Protein AF-A0A3D0QN31-F1 (afdb_monomer_lite)

Foldseek 3Di:
DDPVVVVVVVVVVVVCCVVVVVVVVVVVPPDPPPPVVQPLKEWDAFPQFIKIKRAFQGDAAPLCVVPCVQQARQFHIWIACRHLQRPGDHGGPPLQPQWDFFPTKGKWKKFFDPPLQQQDCDDPNHGFSQFDPQAPSSSGIGIWGDDCQAACSPPCVQFHWDYWDALDPFQSFKIKIKGWHATLQQWTKIKIKIAGHDDPPLNLRFKIKIKIKIWRQQFHHRSSNHHGPTGQDKRLWMKMKIFGATDTHWDQDLVRDTDPPPVDDDLQFKKWWFFQFAFLLRAGLGWIKIATFFLDAPDDPPDGLGQFPHNVPRDHHQKMWGKHWQFKFWDDADPSSLFFCLPGHGFAFLQRAGFQDDGNCGNLQKAKWFELQVQPSSRRNLSSCNGGQLQFCASAQVNDHGNVPGGQAGQPLFFDDADRPDPNGTHGDPPRRDRRRRHNFNNQEEPGDDPQCQAPFPPHHPPRRASDGRHTYMDRHDRRSTIMMMTHTGMHGNRIMMMTMMMIGMARHRRGRSSRSVSSNVCNNVRNPDDGAQGDWDWDWDQDPPRDIDIDTDCRSVPDPPDPDDDDDDDPDDPPDSCSPPHDDDPVCPVVPDPDDPDDPVRDHD

Radius of gyration: 26.87 Å; chains: 1; bounding box: 104×51×75 Å

Structure (mmCIF, N/CA/C/O backbone):
data_AF-A0A3D0QN31-F1
#
_entry.id   AF-A0A3D0QN31-F1
#
loop_
_atom_site.group_PDB
_atom_site.id
_atom_site.type_symbol
_atom_site.label_atom_id
_atom_site.label_alt_id
_atom_site.label_comp_id
_atom_site.label_asym_id
_atom_site.label_entity_id
_atom_site.label_seq_id
_atom_site.pdbx_PDB_ins_code
_atom_site.Cartn_x
_atom_site.Cartn_y
_atom_site.Cartn_z
_atom_site.occupancy
_atom_site.B_iso_or_equiv
_atom_site.auth_seq_id
_atom_site.auth_comp_id
_atom_site.auth_asym_id
_atom_site.auth_atom_id
_atom_site.pdbx_PDB_model_num
ATOM 1 N N . MET A 1 1 ? -76.779 29.275 -3.420 1.00 49.53 1 MET A N 1
ATOM 2 C CA . MET A 1 1 ? -75.462 28.745 -3.853 1.00 49.53 1 MET A CA 1
ATOM 3 C C . MET A 1 1 ? -75.710 27.491 -4.685 1.00 49.53 1 MET A C 1
ATOM 5 O O . MET A 1 1 ? -76.455 26.633 -4.239 1.00 49.53 1 MET A O 1
ATOM 9 N N . ASN A 1 2 ? -75.206 27.438 -5.920 1.00 43.81 2 ASN A N 1
ATOM 10 C CA . ASN A 1 2 ? -75.651 26.495 -6.959 1.00 43.81 2 ASN A CA 1
ATOM 11 C C . ASN A 1 2 ? -75.132 25.055 -6.733 1.00 43.81 2 ASN A C 1
ATOM 13 O O . ASN A 1 2 ? -73.927 24.816 -6.832 1.00 43.81 2 ASN A O 1
ATOM 17 N N . MET A 1 3 ? -76.038 24.095 -6.495 1.00 46.22 3 MET A N 1
ATOM 18 C CA . MET A 1 3 ? -75.741 22.662 -6.271 1.00 46.22 3 MET A CA 1
ATOM 19 C C . MET A 1 3 ? -74.992 21.984 -7.435 1.00 46.22 3 MET A C 1
ATOM 21 O O . MET A 1 3 ? -74.308 20.979 -7.244 1.00 46.22 3 MET A O 1
ATOM 25 N N . THR A 1 4 ? -75.058 22.546 -8.641 1.00 53.94 4 THR A N 1
ATOM 26 C CA . THR A 1 4 ? -74.367 22.036 -9.834 1.00 53.94 4 THR A CA 1
ATOM 27 C C . THR A 1 4 ? -72.846 22.196 -9.754 1.00 53.94 4 THR A C 1
ATOM 29 O O . THR A 1 4 ? -72.118 21.346 -10.260 1.00 53.94 4 THR A O 1
ATOM 32 N N . ARG A 1 5 ? -72.338 23.228 -9.059 1.00 49.06 5 ARG A N 1
ATOM 33 C CA . ARG A 1 5 ? -70.885 23.424 -8.881 1.00 49.06 5 ARG A CA 1
ATOM 34 C C . ARG A 1 5 ? -70.275 22.467 -7.854 1.00 49.06 5 ARG A C 1
ATOM 36 O O . ARG A 1 5 ? -69.131 22.062 -8.024 1.00 49.06 5 ARG A O 1
ATOM 43 N N . GLN A 1 6 ? -71.031 22.053 -6.835 1.00 52.38 6 GLN A N 1
ATOM 44 C CA . GLN A 1 6 ? -70.540 21.101 -5.830 1.00 52.38 6 GLN A CA 1
ATOM 45 C C . GLN A 1 6 ? -70.406 19.678 -6.384 1.00 52.38 6 GLN A C 1
ATOM 47 O O . GLN A 1 6 ? -69.433 19.001 -6.065 1.00 52.38 6 GLN A O 1
ATOM 52 N N . LYS A 1 7 ? -71.312 19.240 -7.270 1.00 57.25 7 LYS A N 1
ATOM 53 C CA . LYS A 1 7 ? -71.197 17.926 -7.928 1.00 57.25 7 LYS A CA 1
ATOM 54 C C . LYS A 1 7 ? -70.006 17.854 -8.889 1.00 57.25 7 LYS A C 1
ATOM 56 O O . LYS A 1 7 ? -69.299 16.854 -8.887 1.00 57.25 7 LYS A O 1
ATOM 61 N N . GLY A 1 8 ? -69.737 18.923 -9.644 1.00 65.50 8 GLY A N 1
ATOM 62 C CA . GLY A 1 8 ? -68.562 18.993 -10.521 1.00 65.50 8 GLY A CA 1
ATOM 63 C C . GLY A 1 8 ? -67.239 18.939 -9.752 1.00 65.50 8 GLY A C 1
ATOM 64 O O . GLY A 1 8 ? -66.322 18.231 -10.158 1.00 65.50 8 GLY A O 1
ATOM 65 N N . LEU A 1 9 ? -67.165 19.616 -8.600 1.00 63.03 9 LEU A N 1
ATOM 66 C CA . LEU A 1 9 ? -65.974 19.598 -7.749 1.00 63.03 9 LEU A CA 1
ATOM 67 C C . LEU A 1 9 ? -65.753 18.223 -7.097 1.00 63.03 9 LEU A C 1
ATOM 69 O O . LEU A 1 9 ? -64.623 17.750 -7.049 1.00 63.03 9 LEU A O 1
ATOM 73 N N . LEU A 1 10 ? -66.821 17.552 -6.650 1.00 63.72 10 LEU A N 1
ATOM 74 C CA . LEU A 1 10 ? -66.713 16.220 -6.048 1.00 63.72 10 LEU A CA 1
ATOM 75 C C . LEU A 1 10 ? -66.248 15.170 -7.064 1.00 63.72 10 LEU A C 1
ATOM 77 O O . LEU A 1 10 ? -65.395 14.350 -6.743 1.00 63.72 10 LEU A O 1
ATOM 81 N N . VAL A 1 11 ? -66.770 15.219 -8.295 1.00 70.06 11 VAL A N 1
ATOM 82 C CA . VAL A 1 11 ? -66.369 14.304 -9.377 1.00 70.06 11 VAL A CA 1
ATOM 83 C C . VAL A 1 11 ? -64.931 14.576 -9.823 1.00 70.06 11 VAL A C 1
ATOM 85 O O . VAL A 1 11 ? -64.189 13.628 -10.052 1.00 70.06 11 VAL A O 1
ATOM 88 N N . ALA A 1 12 ? -64.498 15.840 -9.869 1.00 66.81 12 ALA A N 1
ATOM 89 C CA . ALA A 1 12 ? -63.108 16.188 -10.170 1.00 66.81 12 ALA A CA 1
ATOM 90 C C . ALA A 1 12 ? -62.134 15.730 -9.068 1.00 66.81 12 ALA A C 1
ATOM 92 O O . ALA A 1 12 ? -61.059 15.225 -9.377 1.00 66.81 12 ALA A O 1
ATOM 93 N N . ILE A 1 13 ? -62.520 15.843 -7.791 1.00 65.50 13 ILE A N 1
ATOM 94 C CA . ILE A 1 13 ? -61.718 15.369 -6.651 1.00 65.50 13 ILE A CA 1
ATOM 95 C C . ILE A 1 13 ? -61.655 13.836 -6.621 1.00 65.50 13 ILE A C 1
ATOM 97 O O . ILE A 1 13 ? -60.580 13.280 -6.411 1.00 65.50 13 ILE A O 1
ATOM 101 N N . LEU A 1 14 ? -62.767 13.144 -6.892 1.00 61.75 14 LEU A N 1
ATOM 102 C CA . LEU A 1 14 ? -62.799 11.682 -7.012 1.00 61.75 14 LEU A CA 1
ATOM 103 C C . LEU A 1 14 ? -61.984 11.191 -8.214 1.00 61.75 14 LEU A C 1
ATOM 105 O O . LEU A 1 14 ? -61.227 10.237 -8.073 1.00 61.75 14 LEU A O 1
ATOM 109 N N . ALA A 1 15 ? -62.060 11.864 -9.364 1.00 64.25 15 ALA A N 1
ATOM 110 C CA . ALA A 1 15 ? -61.239 11.538 -10.529 1.00 64.25 15 ALA A CA 1
ATOM 111 C C . ALA A 1 15 ? -59.741 11.770 -10.262 1.00 64.25 15 ALA A C 1
ATOM 113 O O . ALA A 1 15 ? -58.925 10.944 -10.663 1.00 64.25 15 ALA A O 1
ATOM 114 N N . LEU A 1 16 ? -59.369 12.828 -9.527 1.00 53.28 16 LEU A N 1
ATOM 115 C CA . LEU A 1 16 ? -57.985 13.032 -9.087 1.00 53.28 16 LEU A CA 1
ATOM 116 C C . LEU A 1 16 ? -57.535 11.954 -8.091 1.00 53.28 16 LEU A C 1
ATOM 118 O O . LEU A 1 16 ? -56.429 11.445 -8.216 1.00 53.28 16 LEU A O 1
ATOM 122 N N . LEU A 1 17 ? -58.378 11.565 -7.132 1.00 52.22 17 LEU A N 1
ATOM 123 C CA . LEU A 1 17 ? -58.059 10.509 -6.165 1.00 52.22 17 LEU A CA 1
ATOM 124 C C . LEU A 1 17 ? -57.885 9.143 -6.843 1.00 52.22 17 LEU A C 1
ATOM 126 O O . LEU A 1 17 ? -56.949 8.424 -6.508 1.00 52.22 17 LEU A O 1
ATOM 130 N N . PHE A 1 18 ? -58.714 8.811 -7.837 1.00 53.97 18 PHE A N 1
ATOM 131 C CA . PHE A 1 18 ? -58.609 7.551 -8.581 1.00 53.97 18 PHE A CA 1
ATOM 132 C C . PHE A 1 18 ? -57.538 7.553 -9.681 1.00 53.97 18 PHE A C 1
ATOM 134 O O . PHE A 1 18 ? -57.089 6.477 -10.057 1.00 53.97 18 PHE A O 1
ATOM 141 N N . ALA A 1 19 ? -57.090 8.711 -10.176 1.00 54.22 19 ALA A N 1
ATOM 142 C CA . ALA A 1 19 ? -55.990 8.795 -11.142 1.00 54.22 19 ALA A CA 1
ATOM 143 C C . ALA A 1 19 ? -54.611 8.941 -10.474 1.00 54.22 19 ALA A C 1
ATOM 145 O O . ALA A 1 19 ? -53.625 8.417 -10.984 1.00 54.22 19 ALA A O 1
ATOM 146 N N . VAL A 1 20 ? -54.522 9.623 -9.325 1.00 46.62 20 VAL A N 1
ATOM 147 C CA . VAL A 1 20 ? -53.246 9.919 -8.648 1.00 46.62 20 VAL A CA 1
ATOM 148 C C . VAL A 1 20 ? -52.856 8.828 -7.644 1.00 46.62 20 VAL A C 1
ATOM 150 O O . VAL A 1 20 ? -51.669 8.540 -7.512 1.00 46.62 20 VAL A O 1
ATOM 153 N N . ALA A 1 21 ? -53.815 8.172 -6.976 1.00 42.31 21 ALA A N 1
ATOM 154 C CA . ALA A 1 21 ? -53.506 7.108 -6.014 1.00 42.31 21 ALA A CA 1
ATOM 155 C C . ALA A 1 21 ? -52.905 5.832 -6.643 1.00 42.31 21 ALA A C 1
ATOM 157 O O . ALA A 1 21 ? -51.982 5.282 -6.049 1.00 42.31 21 ALA A O 1
ATOM 158 N N . PRO A 1 22 ? -53.322 5.354 -7.836 1.00 39.75 22 PRO A N 1
ATOM 159 C CA . PRO A 1 22 ? -52.667 4.201 -8.448 1.00 39.75 22 PRO A CA 1
ATOM 160 C C . PRO A 1 22 ? -51.257 4.555 -8.925 1.00 39.75 22 PRO A C 1
ATOM 162 O O . PRO A 1 22 ? -50.332 3.782 -8.713 1.00 39.75 22 PRO A O 1
ATOM 165 N N . VAL A 1 23 ? -51.054 5.745 -9.505 1.00 41.19 23 VAL A N 1
ATOM 166 C CA . VAL A 1 23 ? -49.736 6.163 -10.016 1.00 41.19 23 VAL A CA 1
ATOM 167 C C . VAL A 1 23 ? -48.730 6.364 -8.874 1.00 41.19 23 VAL A C 1
ATOM 169 O O . VAL A 1 23 ? -47.559 6.030 -9.036 1.00 41.19 23 VAL A O 1
ATOM 172 N N . SER A 1 24 ? -49.169 6.822 -7.695 1.00 40.16 24 SER A N 1
ATOM 173 C CA . SER A 1 24 ? -48.300 6.934 -6.516 1.00 40.16 24 SER A CA 1
ATOM 174 C C . SER A 1 24 ? -48.064 5.603 -5.789 1.00 40.16 24 SER A C 1
ATOM 176 O O . SER A 1 24 ? -46.968 5.410 -5.263 1.00 40.16 24 SER A O 1
ATOM 178 N N . LEU A 1 25 ? -49.020 4.659 -5.806 1.00 36.84 25 LEU A N 1
ATOM 179 C CA . LEU A 1 25 ? -48.799 3.303 -5.279 1.00 36.84 25 LEU A CA 1
ATOM 180 C C . LEU A 1 25 ? -47.893 2.453 -6.188 1.00 36.84 25 LEU A C 1
ATOM 182 O O . LEU A 1 25 ? -47.073 1.698 -5.672 1.00 36.84 25 LEU A O 1
ATOM 186 N N . PHE A 1 26 ? -47.968 2.606 -7.515 1.00 34.72 26 PHE A N 1
ATOM 187 C CA . PHE A 1 26 ? -47.063 1.915 -8.447 1.00 34.72 26 PHE A CA 1
ATOM 188 C C . PHE A 1 26 ? -45.662 2.549 -8.524 1.00 34.72 26 PHE A C 1
ATOM 190 O O . PHE A 1 26 ? -44.704 1.872 -8.894 1.00 34.72 26 PHE A O 1
ATOM 197 N N . ALA A 1 27 ? -45.499 3.811 -8.110 1.00 35.81 27 ALA A N 1
ATOM 198 C CA . ALA A 1 27 ? -44.185 4.448 -7.984 1.00 35.81 27 ALA A CA 1
ATOM 199 C C . ALA A 1 27 ? -43.361 3.934 -6.782 1.00 35.81 27 ALA A C 1
ATOM 201 O O . ALA A 1 27 ? -42.151 4.137 -6.752 1.00 35.81 27 ALA A O 1
ATOM 202 N N . GLN A 1 28 ? -43.981 3.246 -5.811 1.00 32.03 28 GLN A N 1
ATOM 203 C CA . GLN A 1 28 ? -43.281 2.613 -4.679 1.00 32.03 28 GLN A CA 1
ATOM 204 C C . GLN A 1 28 ? -42.893 1.146 -4.920 1.00 32.03 28 GLN A C 1
ATOM 206 O O . GLN A 1 28 ? -42.187 0.567 -4.099 1.00 32.03 28 GLN A O 1
ATOM 211 N N . THR A 1 29 ? -43.320 0.545 -6.035 1.00 31.81 29 THR A N 1
ATOM 212 C CA . THR A 1 29 ? -42.948 -0.830 -6.413 1.00 31.81 29 THR A CA 1
ATOM 213 C C . THR A 1 29 ? -41.906 -0.895 -7.520 1.00 31.81 29 THR A C 1
ATOM 215 O O . THR A 1 29 ? -41.503 -1.992 -7.902 1.00 31.81 29 THR A O 1
ATOM 218 N N . ALA A 1 30 ? -41.447 0.250 -8.037 1.00 29.77 30 ALA A N 1
ATOM 219 C CA . ALA A 1 30 ? -40.188 0.250 -8.762 1.00 29.77 30 ALA A CA 1
ATOM 220 C C . ALA A 1 30 ? -39.126 -0.232 -7.760 1.00 29.77 30 ALA A C 1
ATOM 222 O O . ALA A 1 30 ? -38.991 0.403 -6.706 1.00 29.77 30 ALA A O 1
ATOM 223 N N . PRO A 1 31 ? -38.411 -1.349 -8.014 1.00 28.92 31 PRO A N 1
ATOM 224 C CA . PRO A 1 31 ? -37.232 -1.657 -7.217 1.00 28.92 31 PRO A CA 1
ATOM 225 C C . PRO A 1 31 ? -36.408 -0.380 -7.206 1.00 28.92 31 PRO A C 1
ATOM 227 O O . PRO A 1 31 ? -36.351 0.292 -8.239 1.00 28.92 31 PRO A O 1
ATOM 230 N N . ALA A 1 32 ? -35.856 0.002 -6.053 1.00 29.53 32 ALA A N 1
ATOM 231 C CA . ALA A 1 32 ? -34.925 1.112 -6.012 1.00 29.53 32 ALA A CA 1
ATOM 232 C C . ALA A 1 32 ? -33.911 0.848 -7.125 1.00 29.53 32 ALA A C 1
ATOM 234 O O . ALA A 1 32 ? -33.083 -0.053 -7.012 1.00 29.53 32 ALA A O 1
ATOM 235 N N . THR A 1 33 ? -34.025 1.567 -8.242 1.00 30.33 33 THR A N 1
ATOM 236 C CA . THR A 1 33 ? -32.961 1.640 -9.218 1.00 30.33 33 THR A CA 1
ATOM 237 C C . THR A 1 33 ? -31.937 2.472 -8.486 1.00 30.33 33 THR A C 1
ATOM 239 O O . THR A 1 33 ? -31.910 3.695 -8.616 1.00 30.33 33 THR A O 1
ATOM 242 N N . SER A 1 34 ? -31.169 1.824 -7.607 1.00 30.83 34 SER A N 1
ATOM 243 C CA . SER A 1 34 ? -29.874 2.330 -7.238 1.00 30.83 34 SER A CA 1
ATOM 244 C C . SER A 1 34 ? -29.152 2.430 -8.569 1.00 30.83 34 SER A C 1
ATOM 246 O O . SER A 1 34 ? -28.641 1.455 -9.113 1.00 30.83 34 SER A O 1
ATOM 248 N N . THR A 1 35 ? -29.161 3.621 -9.159 1.00 31.44 35 THR A N 1
ATOM 249 C CA . THR A 1 35 ? -28.022 4.026 -9.955 1.00 31.44 35 THR A CA 1
ATOM 250 C C . THR A 1 35 ? -26.857 3.878 -8.995 1.00 31.44 35 THR A C 1
ATOM 252 O O . THR A 1 35 ? -26.676 4.693 -8.089 1.00 31.44 35 THR A O 1
ATOM 255 N N . VAL A 1 36 ? -26.161 2.745 -9.081 1.00 46.94 36 VAL A N 1
ATOM 256 C CA . VAL A 1 36 ? -24.892 2.571 -8.397 1.00 46.94 36 VAL A CA 1
ATOM 257 C C . VAL A 1 36 ? -24.027 3.653 -9.021 1.00 46.94 36 VAL A C 1
ATOM 259 O O . VAL A 1 36 ? -23.633 3.534 -10.175 1.00 46.94 36 VAL A O 1
ATOM 262 N N . ASN A 1 37 ? -23.835 4.768 -8.311 1.00 57.44 37 ASN A N 1
ATOM 263 C CA . ASN A 1 37 ? -23.100 5.919 -8.844 1.00 57.44 37 ASN A CA 1
ATOM 264 C C . ASN A 1 37 ? -21.645 5.539 -9.189 1.00 57.44 37 ASN A C 1
ATOM 266 O O . ASN A 1 37 ? -21.001 6.247 -9.955 1.00 57.44 37 ASN A O 1
ATOM 270 N N . TYR A 1 38 ? -21.167 4.398 -8.669 1.00 71.81 38 TYR A N 1
ATOM 271 C CA . TYR A 1 38 ? -19.847 3.822 -8.915 1.00 71.81 38 TYR A CA 1
ATOM 272 C C . TYR A 1 38 ? -19.937 2.303 -9.102 1.00 71.81 38 TYR A C 1
ATOM 274 O O . TYR A 1 38 ? -19.735 1.559 -8.141 1.00 71.81 38 TYR A O 1
ATOM 282 N N . PRO A 1 39 ? -20.289 1.820 -10.305 1.00 75.94 39 PRO A N 1
ATOM 283 C CA . PRO A 1 39 ? -20.301 0.392 -10.603 1.00 75.94 39 PRO A CA 1
ATOM 284 C C . PRO A 1 39 ? -18.977 -0.269 -10.214 1.00 75.94 39 PRO A C 1
ATOM 286 O O . PRO A 1 39 ? -17.908 0.276 -10.491 1.00 75.94 39 PRO A O 1
ATOM 289 N N . GLY A 1 40 ? -19.061 -1.422 -9.550 1.00 81.81 40 GLY A N 1
ATOM 290 C CA . GLY A 1 40 ? -17.907 -2.162 -9.042 1.00 81.81 40 GLY A CA 1
ATOM 291 C C . GLY A 1 40 ? -17.254 -1.571 -7.790 1.00 81.81 40 GLY A C 1
ATOM 292 O O . GLY A 1 40 ? -16.354 -2.196 -7.234 1.00 81.81 40 GLY A O 1
ATOM 293 N N . GLY A 1 41 ? -17.689 -0.400 -7.321 1.00 83.75 41 GLY A N 1
ATOM 294 C CA . GLY A 1 41 ? -17.211 0.173 -6.070 1.00 83.75 41 GLY A CA 1
ATOM 295 C C . GLY A 1 41 ? -17.768 -0.566 -4.853 1.00 83.75 41 GLY A C 1
ATOM 296 O O . GLY A 1 41 ? -18.939 -0.922 -4.831 1.00 83.75 41 GLY A O 1
ATOM 297 N N . GLY A 1 42 ? -16.945 -0.769 -3.825 1.00 85.00 42 GLY A N 1
ATOM 298 C CA . GLY A 1 42 ? -17.358 -1.390 -2.560 1.00 85.00 42 GLY A CA 1
ATOM 299 C C . GLY A 1 42 ? -17.216 -0.440 -1.377 1.00 85.00 42 GLY A C 1
ATOM 300 O O . GLY A 1 42 ? -16.406 0.483 -1.423 1.00 85.00 42 GLY A O 1
ATOM 301 N N . VAL A 1 43 ? -17.965 -0.672 -0.298 1.00 84.88 43 VAL A N 1
ATOM 302 C CA . VAL A 1 43 ? -17.780 0.017 0.990 1.00 84.88 43 VAL A CA 1
ATOM 303 C C . VAL A 1 43 ? -17.675 -1.010 2.109 1.00 84.88 43 VAL A C 1
ATOM 305 O O . VAL A 1 43 ? -18.569 -1.834 2.286 1.00 84.88 43 VAL A O 1
ATOM 308 N N . ILE A 1 44 ? -16.600 -0.937 2.888 1.00 85.38 44 ILE A N 1
ATOM 309 C CA . ILE A 1 44 ? -16.442 -1.687 4.130 1.00 85.38 44 ILE A CA 1
ATOM 310 C C . ILE A 1 44 ? -16.410 -0.701 5.287 1.00 85.38 44 ILE A C 1
ATOM 312 O O . ILE A 1 44 ? -15.618 0.238 5.317 1.00 85.38 44 ILE A O 1
ATOM 316 N N . GLN A 1 45 ? -17.257 -0.967 6.269 1.00 80.62 45 GLN A N 1
ATOM 317 C CA . GLN A 1 45 ? -17.146 -0.377 7.589 1.00 80.62 45 GLN A CA 1
ATOM 318 C C . GLN A 1 45 ? -16.402 -1.355 8.502 1.00 80.62 45 GLN A C 1
ATOM 320 O O . GLN A 1 45 ? -16.594 -2.567 8.410 1.00 80.62 45 GLN A O 1
ATOM 325 N N . ALA A 1 46 ? -15.597 -0.829 9.406 1.00 78.81 46 ALA A N 1
ATOM 326 C CA . ALA A 1 46 ? -15.024 -1.516 10.543 1.00 78.81 46 ALA A CA 1
ATOM 327 C C . ALA A 1 46 ? -14.879 -0.447 11.632 1.00 78.81 46 ALA A C 1
ATOM 329 O O . ALA A 1 46 ? -14.030 0.430 11.512 1.00 78.81 46 ALA A O 1
ATOM 330 N N . GLY A 1 47 ? -15.742 -0.471 12.656 1.00 73.31 47 GLY A N 1
ATOM 331 C CA . GLY A 1 47 ? -15.664 0.499 13.756 1.00 73.31 47 GLY A CA 1
ATOM 332 C C . GLY A 1 47 ? -15.707 1.951 13.270 1.00 73.31 47 GLY A C 1
ATOM 333 O O . GLY A 1 47 ? -16.659 2.348 12.584 1.00 73.31 47 GLY A O 1
ATOM 334 N N . ASP A 1 48 ? -14.666 2.707 13.620 1.00 67.56 48 ASP A N 1
ATOM 335 C CA . ASP A 1 48 ? -14.462 4.092 13.183 1.00 67.56 48 ASP A CA 1
ATOM 336 C C . ASP A 1 48 ? -13.857 4.196 11.770 1.00 67.56 48 ASP A C 1
ATOM 338 O O . ASP A 1 48 ? -13.889 5.271 11.163 1.00 67.56 48 ASP A O 1
ATOM 342 N N . VAL A 1 49 ? -13.363 3.082 11.209 1.00 77.44 49 VAL A N 1
ATOM 343 C CA . VAL A 1 49 ? -12.829 3.011 9.847 1.00 77.44 49 VAL A CA 1
ATOM 344 C C . VAL A 1 49 ? -13.919 2.714 8.823 1.00 77.44 49 VAL A C 1
ATOM 346 O O . VAL A 1 49 ? -14.535 1.651 8.813 1.00 77.44 49 VAL A O 1
ATOM 349 N N . TRP A 1 50 ? -14.152 3.658 7.918 1.00 80.69 50 TRP A N 1
ATOM 350 C CA . TRP A 1 50 ? -15.089 3.509 6.807 1.00 80.69 50 TRP A CA 1
ATOM 351 C C . TRP A 1 50 ? -14.341 3.705 5.503 1.00 80.69 50 TRP A C 1
ATOM 353 O O . TRP A 1 50 ? -13.959 4.822 5.158 1.00 80.69 50 TRP A O 1
ATOM 363 N N . GLU A 1 51 ? -14.145 2.620 4.771 1.00 84.06 51 GLU A N 1
ATOM 364 C CA . GLU A 1 51 ? -13.384 2.627 3.536 1.00 84.06 51 GLU A CA 1
ATOM 365 C C . GLU A 1 51 ? -14.285 2.327 2.351 1.00 84.06 51 GLU A C 1
ATOM 367 O O . GLU A 1 51 ? -15.103 1.408 2.391 1.00 84.06 51 GLU A O 1
ATOM 372 N N . SER A 1 52 ? -14.110 3.083 1.274 1.00 86.38 52 SER A N 1
ATOM 373 C CA . SER A 1 52 ? -14.669 2.723 -0.022 1.00 86.38 52 SER A CA 1
ATOM 374 C C . SER A 1 52 ? -13.554 2.355 -0.987 1.00 86.38 52 SER A C 1
ATOM 376 O O . SER A 1 52 ? -12.474 2.926 -0.915 1.00 86.38 52 SER A O 1
ATOM 378 N N . PHE A 1 53 ? -13.807 1.411 -1.887 1.00 89.38 53 PHE A N 1
ATOM 379 C CA . PHE A 1 53 ? -12.848 0.901 -2.862 1.00 89.38 53 PHE A CA 1
ATOM 380 C C . PHE A 1 53 ? -13.381 1.153 -4.262 1.00 89.38 53 PHE A C 1
ATOM 382 O O . PHE A 1 53 ? -14.490 0.729 -4.574 1.00 89.38 53 PHE A O 1
ATOM 389 N N . LEU A 1 54 ? -12.594 1.816 -5.100 1.00 88.69 54 LEU A N 1
ATOM 390 C CA . LEU A 1 54 ? -12.824 1.922 -6.534 1.00 88.69 54 LEU A CA 1
ATOM 391 C C . LEU A 1 54 ? -11.644 1.256 -7.246 1.00 88.69 54 LEU A C 1
ATOM 393 O O . LEU A 1 54 ? -10.589 1.885 -7.403 1.00 88.69 54 LEU A O 1
ATOM 397 N N . PRO A 1 55 ? -11.788 -0.024 -7.625 1.00 92.06 55 PRO A N 1
ATOM 398 C CA . PRO A 1 55 ? -10.760 -0.735 -8.362 1.00 92.06 55 PRO A CA 1
ATOM 399 C C . PRO A 1 55 ? -10.538 -0.129 -9.744 1.00 92.06 55 PRO A C 1
ATOM 401 O O . PRO A 1 55 ? -11.480 0.327 -10.401 1.00 92.06 55 PRO A O 1
ATOM 404 N N . MET A 1 56 ? -9.296 -0.199 -10.221 1.00 88.38 56 MET A N 1
ATOM 405 C CA . MET A 1 56 ? -8.985 -0.010 -11.634 1.00 88.38 56 MET A CA 1
ATOM 406 C C . MET A 1 56 ? -9.857 -0.954 -12.467 1.00 88.38 56 MET A C 1
ATOM 408 O O . MET A 1 56 ? -9.954 -2.121 -12.107 1.00 88.38 56 MET A O 1
ATOM 412 N N . SER A 1 57 ? -10.446 -0.443 -13.560 1.00 86.44 57 SER A N 1
ATOM 413 C CA . SER A 1 57 ? -11.231 -1.124 -14.621 1.00 86.44 57 SER A CA 1
ATOM 414 C C . SER A 1 57 ? -12.735 -0.859 -14.704 1.00 86.44 57 SER A C 1
ATOM 416 O O . SER A 1 57 ? -13.283 -0.958 -15.803 1.00 86.44 57 SER A O 1
ATOM 418 N N . PHE A 1 58 ? -13.394 -0.453 -13.616 1.00 84.00 58 PHE A N 1
ATOM 419 C CA . PHE A 1 58 ? -14.861 -0.349 -13.614 1.00 84.00 58 PHE A CA 1
ATOM 420 C C . PHE A 1 58 ? -15.373 1.031 -14.011 1.00 84.00 58 PHE A C 1
ATOM 422 O O . PHE A 1 58 ? -16.151 1.172 -14.952 1.00 84.00 58 PHE A O 1
ATOM 429 N N . THR A 1 59 ? -14.938 2.062 -13.289 1.00 81.81 59 THR A N 1
ATOM 430 C CA . THR A 1 59 ? -15.359 3.446 -13.525 1.00 81.81 59 THR A CA 1
ATOM 431 C C . THR A 1 59 ? -14.149 4.356 -13.385 1.00 81.81 59 THR A C 1
ATOM 433 O O . THR A 1 59 ? -13.392 4.199 -12.424 1.00 81.81 59 THR A O 1
ATOM 436 N N . PRO A 1 60 ? -13.920 5.292 -14.325 1.00 76.44 60 PRO A N 1
ATOM 437 C CA . PRO A 1 60 ? -12.762 6.159 -14.229 1.00 76.44 60 PRO A CA 1
ATOM 438 C C . PRO A 1 60 ? -12.982 7.103 -13.054 1.00 76.44 60 PRO A C 1
ATOM 440 O O . PRO A 1 60 ? -14.036 7.732 -12.941 1.00 76.44 60 PRO A O 1
ATOM 443 N N . SER A 1 61 ? -11.986 7.231 -12.181 1.00 74.81 61 SER A N 1
ATOM 444 C CA . SER A 1 61 ? -11.983 8.330 -11.220 1.00 74.81 61 SER A CA 1
ATOM 445 C C . SER A 1 61 ? -11.853 9.661 -11.962 1.00 74.81 61 SER A C 1
ATOM 447 O O . SER A 1 61 ? -11.422 9.711 -13.119 1.00 74.81 61 SER A O 1
ATOM 449 N N . TYR A 1 62 ? -12.160 10.774 -11.292 1.00 71.69 62 TYR A N 1
ATOM 450 C CA . TYR A 1 62 ? -12.050 12.107 -11.907 1.00 71.69 62 TYR A CA 1
ATOM 451 C C . TYR A 1 62 ? -10.663 12.400 -12.516 1.00 71.69 62 TYR A C 1
ATOM 453 O O . TYR A 1 62 ? -10.558 13.195 -13.446 1.00 71.69 62 TYR A O 1
ATOM 461 N N . SER A 1 63 ? -9.604 11.768 -12.000 1.00 70.06 63 SER A N 1
ATOM 462 C CA . SER A 1 63 ? -8.224 11.873 -12.493 1.00 70.06 63 SER A CA 1
ATOM 463 C C . SER A 1 63 ? -7.996 11.208 -13.857 1.00 70.06 63 SER A C 1
ATOM 465 O O . SER A 1 63 ? -7.105 11.640 -14.581 1.00 70.06 63 SER A O 1
ATOM 467 N N . ASP A 1 64 ? -8.806 10.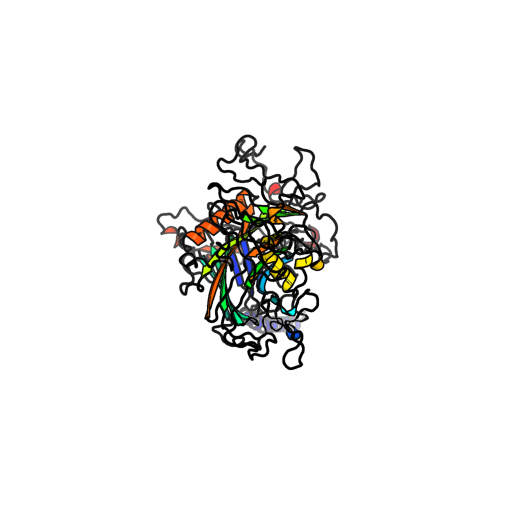211 -14.227 1.00 75.50 64 ASP A N 1
ATOM 468 C CA . ASP A 1 64 ? -8.691 9.477 -15.497 1.00 75.50 64 ASP A CA 1
ATOM 469 C C . ASP A 1 64 ? -9.808 9.835 -16.495 1.00 75.50 64 ASP A C 1
ATOM 471 O O . ASP A 1 64 ? -9.695 9.541 -17.685 1.00 75.50 64 ASP A O 1
ATOM 475 N N . ALA A 1 65 ? -10.880 10.501 -16.047 1.00 74.50 65 ALA A N 1
ATOM 476 C CA . ALA A 1 65 ? -12.099 10.740 -16.829 1.00 74.50 65 ALA A CA 1
ATOM 477 C C . ALA A 1 65 ? -11.868 11.408 -18.202 1.00 74.50 65 ALA A C 1
ATOM 479 O O . ALA A 1 65 ? -12.642 11.178 -19.129 1.00 74.50 65 ALA A O 1
ATOM 480 N N . GLY A 1 66 ? -10.805 12.206 -18.353 1.00 78.50 66 GLY A N 1
ATOM 481 C CA . GLY A 1 66 ? -10.464 12.881 -19.611 1.00 78.50 66 GLY A CA 1
ATOM 482 C C . GLY A 1 66 ? -9.528 12.110 -20.548 1.00 78.50 66 GLY A C 1
ATOM 483 O O . GLY A 1 66 ? -9.389 12.502 -21.704 1.00 78.50 66 GLY A O 1
ATOM 484 N N . THR A 1 67 ? -8.862 11.052 -20.079 1.00 81.94 67 THR A N 1
ATOM 485 C CA . THR A 1 67 ? -7.782 10.380 -20.829 1.00 81.94 67 THR A CA 1
ATOM 486 C C . THR A 1 67 ? -7.914 8.861 -20.888 1.00 81.94 67 THR A C 1
ATOM 488 O O . THR A 1 67 ? -7.181 8.231 -21.644 1.00 81.94 67 THR A O 1
ATOM 491 N N . TYR A 1 68 ? -8.857 8.252 -20.163 1.00 81.44 68 TYR A N 1
ATOM 492 C CA . TYR A 1 68 ? -8.953 6.791 -20.061 1.00 81.44 68 TYR A CA 1
ATOM 493 C C . TYR A 1 68 ? -9.182 6.073 -21.402 1.00 81.44 68 TYR A C 1
ATOM 495 O O . TYR A 1 68 ? -8.759 4.933 -21.572 1.00 81.44 68 TYR A O 1
ATOM 503 N N . THR A 1 69 ? -9.826 6.718 -22.380 1.00 84.19 69 THR A N 1
ATOM 504 C CA . THR A 1 69 ? -10.062 6.123 -23.707 1.00 84.19 69 THR A CA 1
ATOM 505 C C . THR A 1 69 ? -8.769 5.947 -24.503 1.00 84.19 69 THR A C 1
ATOM 507 O O . THR A 1 69 ? -8.634 4.982 -25.260 1.00 84.19 69 THR A O 1
ATOM 510 N N . THR A 1 70 ? -7.810 6.857 -24.322 1.00 84.44 70 THR A N 1
ATOM 511 C CA . THR A 1 70 ? -6.524 6.855 -25.023 1.00 84.44 70 THR A CA 1
ATOM 512 C C . THR A 1 70 ? -5.433 6.187 -24.198 1.00 84.44 70 THR A C 1
ATOM 514 O O . THR A 1 70 ? -4.726 5.337 -24.727 1.00 84.44 70 THR A O 1
ATOM 517 N N . LEU A 1 71 ? -5.324 6.526 -22.912 1.00 84.69 71 LEU A N 1
ATOM 518 C CA . LEU A 1 71 ? -4.239 6.105 -22.018 1.00 84.69 71 LEU A CA 1
ATOM 519 C C . LEU A 1 71 ? -4.608 4.949 -21.080 1.00 84.69 71 LEU A C 1
ATOM 521 O O . LEU A 1 71 ? -3.749 4.485 -20.339 1.00 84.69 71 LEU A O 1
ATOM 525 N N . GLY A 1 72 ? -5.864 4.495 -21.081 1.00 87.69 72 GLY A N 1
ATOM 526 C CA . GLY A 1 72 ? -6.352 3.511 -20.117 1.00 87.69 72 GLY A CA 1
ATOM 527 C C . GLY A 1 72 ? -6.571 4.085 -18.711 1.00 87.69 72 GLY A C 1
ATOM 528 O O . GLY A 1 72 ? -6.343 5.263 -18.431 1.00 87.69 72 GLY A O 1
ATOM 529 N N . PHE A 1 73 ? -7.045 3.229 -17.812 1.00 88.94 73 PHE A N 1
ATOM 530 C CA . PHE A 1 73 ? -7.241 3.524 -16.396 1.00 88.94 73 PHE A CA 1
ATOM 531 C C . PHE A 1 73 ? -5.907 3.367 -15.675 1.00 88.94 73 PHE A C 1
ATOM 533 O O . PHE A 1 73 ? -5.318 2.286 -15.707 1.00 88.94 73 PHE A O 1
ATOM 540 N N . ARG A 1 74 ? -5.433 4.440 -15.038 1.00 84.69 74 ARG A N 1
ATOM 541 C CA . ARG A 1 74 ? -4.073 4.533 -14.482 1.00 84.69 74 ARG A CA 1
ATOM 542 C C . ARG A 1 74 ? -4.051 4.602 -12.958 1.00 84.69 74 ARG A C 1
ATOM 544 O O . ARG A 1 74 ? -3.012 4.353 -12.356 1.00 84.69 74 ARG A O 1
ATOM 551 N N . ASN A 1 75 ? -5.180 4.916 -12.326 1.00 83.88 75 ASN A N 1
ATOM 552 C CA . ASN A 1 75 ? -5.330 4.774 -10.879 1.00 83.88 75 ASN A CA 1
ATOM 553 C C . ASN A 1 75 ? -5.600 3.305 -10.545 1.00 83.88 75 ASN A C 1
ATOM 555 O O . ASN A 1 75 ? -6.674 2.803 -10.860 1.00 83.88 75 ASN A O 1
ATOM 559 N N . PHE A 1 76 ? -4.624 2.625 -9.936 1.00 90.00 76 PHE A N 1
ATOM 560 C CA . PHE A 1 76 ? -4.688 1.188 -9.636 1.00 90.00 76 PHE A CA 1
ATOM 561 C C . PHE A 1 76 ? -5.795 0.828 -8.641 1.00 90.00 76 PHE A C 1
ATOM 563 O O . PHE A 1 76 ? -6.602 -0.064 -8.887 1.00 90.00 76 PHE A O 1
ATOM 570 N N . LEU A 1 77 ? -5.871 1.549 -7.532 1.00 90.31 77 LEU A N 1
ATOM 571 C CA . LEU A 1 77 ? -6.997 1.478 -6.612 1.00 90.31 77 LEU A CA 1
ATOM 572 C C . LEU A 1 77 ? -7.153 2.854 -5.992 1.00 90.31 77 LEU A C 1
ATOM 574 O O . LEU A 1 77 ? -6.179 3.396 -5.471 1.00 90.31 77 LEU A O 1
ATOM 578 N N . ARG A 1 78 ? -8.370 3.389 -6.013 1.00 86.94 78 ARG A N 1
ATOM 579 C CA . ARG A 1 78 ? -8.718 4.604 -5.281 1.00 86.94 78 ARG A CA 1
ATOM 580 C C . ARG A 1 78 ? -9.579 4.256 -4.081 1.00 86.94 78 ARG A C 1
ATOM 582 O O . ARG A 1 78 ? -10.503 3.455 -4.205 1.00 86.94 78 ARG A O 1
ATOM 589 N N . LEU A 1 79 ? -9.291 4.873 -2.941 1.00 85.06 79 LEU A N 1
ATOM 590 C CA . LEU A 1 79 ? -10.083 4.723 -1.736 1.00 85.06 79 LEU A CA 1
ATOM 591 C C . LEU A 1 79 ? -10.711 6.062 -1.366 1.00 85.06 79 LEU A C 1
ATOM 593 O O . LEU A 1 79 ? -10.012 7.064 -1.221 1.00 85.06 79 LEU A O 1
ATOM 597 N N . GLY A 1 80 ? -12.037 6.094 -1.244 1.00 78.62 80 GLY A N 1
ATOM 598 C CA . GLY A 1 80 ? -12.757 7.338 -0.993 1.00 78.62 80 GLY A CA 1
ATOM 599 C C . GLY A 1 80 ? -12.703 8.370 -2.123 1.00 78.62 80 GLY A C 1
ATOM 600 O O . GLY A 1 80 ? -11.921 8.295 -3.075 1.00 78.62 80 GLY A O 1
ATOM 601 N N . ASN A 1 81 ? -13.572 9.375 -2.005 1.00 73.50 81 ASN A N 1
ATOM 602 C CA . ASN A 1 81 ? -13.608 10.559 -2.866 1.00 73.50 81 ASN A CA 1
ATOM 603 C C . ASN A 1 81 ? -13.528 10.256 -4.380 1.00 73.50 81 ASN A C 1
ATOM 605 O O . ASN A 1 81 ? -12.667 10.783 -5.092 1.00 73.50 81 ASN A O 1
ATOM 609 N N . PHE A 1 82 ? -14.399 9.379 -4.879 1.00 76.12 82 PHE A N 1
ATOM 610 C CA . PHE A 1 82 ? -14.345 8.917 -6.273 1.00 76.12 82 PHE A CA 1
ATOM 611 C C . PHE A 1 82 ? -14.635 10.027 -7.300 1.00 76.12 82 PHE A C 1
ATOM 613 O O . PHE A 1 82 ? -14.022 10.063 -8.370 1.00 76.12 82 PHE A O 1
ATOM 620 N N . ASP A 1 83 ? -15.523 10.962 -6.956 1.00 65.50 83 ASP A N 1
ATOM 621 C CA . ASP A 1 83 ? -16.039 12.046 -7.805 1.00 65.50 83 ASP A CA 1
ATOM 622 C C . ASP A 1 83 ? -15.488 13.436 -7.474 1.00 65.50 83 ASP A C 1
ATOM 624 O O . ASP A 1 83 ? -15.950 14.423 -8.048 1.00 65.50 83 ASP A O 1
ATOM 628 N N . ARG A 1 84 ? -14.526 13.547 -6.546 1.00 63.38 84 ARG A N 1
ATOM 629 C CA . ARG A 1 84 ? -14.062 14.841 -6.012 1.00 63.38 84 ARG A CA 1
ATOM 630 C C . ARG A 1 84 ? -15.166 15.635 -5.289 1.00 63.38 84 ARG A C 1
ATOM 632 O O . ARG A 1 84 ? -14.991 16.822 -5.027 1.00 63.38 84 ARG A O 1
ATOM 639 N N . ALA A 1 85 ? -16.301 15.006 -4.983 1.00 56.97 85 ALA A N 1
ATOM 640 C CA . ALA A 1 85 ? -17.400 15.595 -4.225 1.00 56.97 85 ALA A CA 1
ATOM 641 C C . ALA A 1 85 ? -17.537 14.970 -2.827 1.00 56.97 85 ALA A C 1
ATOM 643 O O . ALA A 1 85 ? -18.504 15.274 -2.129 1.00 56.97 85 ALA A O 1
ATOM 644 N N . TRP A 1 86 ? -16.565 14.143 -2.409 1.00 62.22 86 TRP A N 1
ATOM 645 C CA . TRP A 1 86 ? -16.519 13.475 -1.101 1.00 62.22 86 TRP A CA 1
ATOM 646 C C . TRP A 1 86 ? -17.817 12.737 -0.760 1.00 62.22 86 TRP A C 1
ATOM 648 O O . TRP A 1 86 ? -18.227 12.648 0.397 1.00 62.22 86 TRP A O 1
ATOM 658 N N . SER A 1 87 ? -18.473 12.205 -1.794 1.00 63.25 87 SER A N 1
ATOM 659 C CA . SER A 1 87 ? -19.731 11.474 -1.663 1.00 63.25 87 SER A CA 1
ATOM 660 C C . SER A 1 87 ? -19.536 10.042 -1.158 1.00 63.25 87 SER A C 1
ATOM 662 O O . SER A 1 87 ? -20.512 9.396 -0.776 1.00 63.25 87 SER A O 1
ATOM 664 N N . THR A 1 88 ? -18.291 9.553 -1.120 1.00 69.12 88 THR A N 1
ATOM 665 C CA . THR A 1 88 ? -17.934 8.213 -0.644 1.00 69.12 88 THR A CA 1
ATOM 666 C C . THR A 1 88 ? -17.016 8.258 0.587 1.00 69.12 88 THR A C 1
ATOM 668 O O . THR A 1 88 ? -16.179 9.162 0.682 1.00 69.12 88 THR A O 1
ATOM 671 N N . PRO A 1 89 ? -17.147 7.305 1.536 1.00 71.44 89 PRO A N 1
ATOM 672 C CA . PRO A 1 89 ? -16.299 7.246 2.731 1.00 71.44 89 PRO A CA 1
ATOM 673 C C . PRO A 1 89 ? -14.804 7.084 2.432 1.00 71.44 89 PRO A C 1
ATOM 675 O O . PRO A 1 89 ? -14.441 6.364 1.500 1.00 71.44 89 PRO A O 1
ATOM 678 N N . ALA A 1 90 ? -13.951 7.732 3.232 1.00 71.19 90 ALA A N 1
ATOM 679 C CA . ALA A 1 90 ? -12.491 7.732 3.091 1.00 71.19 90 ALA A CA 1
ATOM 680 C C . ALA A 1 90 ? -11.824 7.657 4.479 1.00 71.19 90 ALA A C 1
ATOM 682 O O . ALA A 1 90 ? -11.603 8.680 5.125 1.00 71.19 90 ALA A O 1
ATOM 683 N N . THR A 1 91 ? -11.553 6.445 4.960 1.00 70.38 91 THR A N 1
ATOM 684 C CA . THR A 1 91 ? -11.146 6.100 6.337 1.00 70.38 91 THR A CA 1
ATOM 685 C C . THR A 1 91 ? -12.111 6.498 7.456 1.00 70.38 91 THR A C 1
ATOM 687 O O . THR A 1 91 ? -12.203 5.758 8.414 1.00 70.38 91 THR A O 1
ATOM 690 N N . HIS A 1 92 ? -12.834 7.615 7.409 1.00 64.00 92 HIS A N 1
ATOM 691 C CA . HIS A 1 92 ? -13.799 8.003 8.448 1.00 64.00 92 HIS A CA 1
ATOM 692 C C . HIS A 1 92 ? -15.092 8.545 7.819 1.00 64.00 92 HIS A C 1
ATOM 694 O O . HIS A 1 92 ? -15.107 9.020 6.678 1.00 64.00 92 HIS A O 1
ATOM 700 N N . TRP A 1 93 ? -16.214 8.419 8.535 1.00 48.66 93 TRP A N 1
ATOM 701 C CA . TRP A 1 93 ? -17.516 8.924 8.087 1.00 48.66 93 TRP A CA 1
ATOM 702 C C . TRP A 1 93 ? -18.343 9.477 9.267 1.00 48.66 93 TRP A C 1
ATOM 704 O O . TRP A 1 93 ? -18.361 8.848 10.325 1.00 48.66 93 TRP A O 1
ATOM 714 N N . PRO A 1 94 ? -19.067 10.614 9.118 1.00 46.03 94 PRO A N 1
ATOM 715 C CA . PRO A 1 94 ? -19.335 11.355 7.883 1.00 46.03 94 PRO A CA 1
ATOM 716 C C . PRO A 1 94 ? -18.141 12.138 7.330 1.00 46.03 94 PRO A C 1
ATOM 718 O O . PRO A 1 94 ? -17.574 12.978 8.021 1.00 46.03 94 PRO A O 1
ATOM 721 N N . ALA A 1 95 ? -17.864 11.972 6.029 1.00 42.81 95 ALA A N 1
ATOM 722 C CA . ALA A 1 95 ? -16.875 12.778 5.304 1.00 42.81 95 ALA A CA 1
ATOM 723 C C . ALA A 1 95 ? -17.303 14.252 5.151 1.00 42.81 95 ALA A C 1
ATOM 725 O O . ALA A 1 95 ? -16.544 15.045 4.608 1.00 42.81 95 ALA A O 1
ATOM 726 N N . ALA A 1 96 ? -18.499 14.621 5.632 1.00 36.00 96 ALA A N 1
ATOM 727 C CA . ALA A 1 96 ? -19.086 15.965 5.624 1.00 36.00 96 ALA A CA 1
ATOM 728 C C . ALA A 1 96 ? -18.827 16.780 6.916 1.00 36.00 96 ALA A C 1
ATOM 730 O O . ALA A 1 96 ? -19.414 17.848 7.109 1.00 36.00 96 ALA A O 1
ATOM 731 N N . TRP A 1 97 ? -17.964 16.293 7.818 1.00 46.72 97 TRP A N 1
ATOM 732 C CA . TRP A 1 97 ? -17.291 17.167 8.788 1.00 46.72 97 TRP A CA 1
ATOM 733 C C . TRP A 1 97 ? -16.504 18.238 8.034 1.00 46.72 97 TRP A C 1
ATOM 735 O O . TRP A 1 97 ? -15.959 17.874 7.010 1.00 46.72 97 TRP A O 1
ATOM 745 N N . TRP A 1 98 ? -16.373 19.503 8.480 1.00 46.97 98 TRP A N 1
ATOM 746 C CA . TRP A 1 98 ? -15.647 20.554 7.706 1.00 46.97 98 TRP A CA 1
ATOM 747 C C . TRP A 1 98 ? -14.190 20.170 7.371 1.00 46.97 98 TRP A C 1
ATOM 749 O O . TRP A 1 98 ? -13.523 20.817 6.564 1.00 46.97 98 TRP A O 1
ATOM 759 N N . TYR A 1 99 ? -13.699 19.091 7.970 1.00 50.31 99 TYR A N 1
ATOM 760 C CA . TYR A 1 99 ? -12.413 18.496 7.708 1.00 50.31 99 TYR A CA 1
ATOM 761 C C . TYR A 1 99 ? -12.570 17.005 7.400 1.00 50.31 99 TYR A C 1
ATOM 763 O O . TYR A 1 99 ? -13.121 16.257 8.205 1.00 50.31 99 TYR A O 1
ATOM 771 N N . THR A 1 100 ? -12.061 16.575 6.248 1.00 54.44 100 THR A N 1
ATOM 772 C CA . THR A 1 100 ? -11.798 15.163 5.990 1.00 54.44 100 THR A CA 1
ATOM 773 C C . THR A 1 100 ? -10.298 14.944 5.929 1.00 54.44 100 THR A C 1
ATOM 775 O O . THR A 1 100 ? -9.533 15.874 5.700 1.00 54.44 100 THR A O 1
ATOM 778 N N . ASN A 1 101 ? -9.850 13.725 6.196 1.00 55.94 101 ASN A N 1
ATOM 779 C CA . ASN A 1 101 ? -8.423 13.445 6.158 1.00 55.94 101 ASN A CA 1
ATOM 780 C C . ASN A 1 101 ? -7.954 13.211 4.715 1.00 55.94 101 ASN A C 1
ATOM 782 O O . ASN A 1 101 ? -6.770 12.981 4.535 1.00 55.94 101 ASN A O 1
ATOM 786 N N . TYR A 1 102 ? -8.821 13.277 3.688 1.00 65.81 102 TYR A N 1
ATOM 787 C CA . TYR A 1 102 ? -8.434 12.803 2.356 1.00 65.81 102 TYR A CA 1
ATOM 788 C C . TYR A 1 102 ? -8.981 13.612 1.176 1.00 65.81 102 TYR A C 1
ATOM 790 O O . TYR A 1 102 ? -10.187 13.681 0.930 1.00 65.81 102 TYR A O 1
ATOM 798 N N . TRP A 1 103 ? -8.057 14.157 0.383 1.00 67.12 103 TRP A N 1
ATOM 799 C CA . TRP A 1 103 ? -8.286 14.510 -1.022 1.00 67.12 103 TRP A CA 1
ATOM 800 C C . TRP A 1 103 ? -8.064 13.309 -1.931 1.00 67.12 103 TRP A C 1
ATOM 802 O O . TRP A 1 103 ? -8.867 13.012 -2.821 1.00 67.12 103 TRP A O 1
ATOM 812 N N . TYR A 1 104 ? -6.955 12.623 -1.681 1.00 72.12 104 TYR A N 1
ATOM 813 C CA . TYR A 1 104 ? -6.381 11.618 -2.550 1.00 72.12 104 TYR A CA 1
ATOM 814 C C . TYR A 1 104 ? -5.873 10.471 -1.696 1.00 72.12 104 TYR A C 1
ATOM 816 O O . TYR A 1 104 ? -5.130 10.686 -0.744 1.00 72.12 104 TYR A O 1
ATOM 824 N N . LYS A 1 105 ? -6.304 9.254 -2.009 1.00 82.38 105 LYS A N 1
ATOM 825 C CA . LYS A 1 105 ? -5.886 8.050 -1.302 1.00 82.38 105 LYS A CA 1
ATOM 826 C C . LYS A 1 105 ? -5.891 6.900 -2.288 1.00 82.38 105 LYS A C 1
ATOM 828 O O . LYS A 1 105 ? -6.946 6.383 -2.648 1.00 82.38 105 LYS A O 1
ATOM 833 N N . ASN A 1 106 ? -4.706 6.556 -2.769 1.00 84.12 106 ASN A N 1
ATOM 834 C CA . ASN A 1 106 ? -4.537 5.670 -3.908 1.00 84.12 106 ASN A CA 1
ATOM 835 C C . ASN A 1 106 ? -3.414 4.668 -3.659 1.00 84.12 106 ASN A C 1
ATOM 837 O O . ASN A 1 106 ? -2.393 5.002 -3.059 1.00 84.12 106 ASN A O 1
ATOM 841 N N . ALA A 1 107 ? -3.573 3.472 -4.211 1.00 89.12 107 ALA A N 1
ATOM 842 C CA . ALA A 1 107 ? -2.462 2.564 -4.447 1.00 89.12 107 ALA A CA 1
ATOM 843 C C . ALA A 1 107 ? -1.943 2.693 -5.882 1.00 89.12 107 ALA A C 1
ATOM 845 O O . ALA A 1 107 ? -2.680 3.070 -6.797 1.00 89.12 107 ALA A O 1
ATOM 846 N N . TRP A 1 108 ? -0.678 2.319 -6.054 1.00 88.38 108 TRP A N 1
ATOM 847 C CA . TRP A 1 108 ? 0.065 2.262 -7.306 1.00 88.38 108 TRP A CA 1
ATOM 848 C C . TRP A 1 108 ? 0.880 0.984 -7.341 1.00 88.38 108 TRP A C 1
ATOM 850 O O . TRP A 1 108 ? 1.389 0.523 -6.319 1.00 88.38 108 TRP A O 1
ATOM 860 N N . ALA A 1 109 ? 1.064 0.455 -8.537 1.00 93.69 109 ALA A N 1
ATOM 861 C CA . ALA A 1 109 ? 1.944 -0.667 -8.776 1.00 93.69 109 ALA A CA 1
ATOM 862 C C . ALA A 1 109 ? 2.614 -0.496 -10.133 1.00 93.69 109 ALA A C 1
ATOM 864 O O . ALA A 1 109 ? 1.999 -0.008 -11.084 1.00 93.69 109 ALA A O 1
ATOM 865 N N . GLY A 1 110 ? 3.869 -0.908 -10.230 1.00 94.25 110 GLY A N 1
ATOM 866 C CA . GLY A 1 110 ? 4.633 -0.772 -11.459 1.00 94.25 110 GLY A CA 1
ATOM 867 C C . GLY A 1 110 ? 5.861 -1.656 -11.482 1.00 94.25 110 GLY A C 1
ATOM 868 O O . GLY A 1 110 ? 6.230 -2.277 -10.483 1.00 94.25 110 GLY A O 1
ATOM 869 N N . ALA A 1 111 ? 6.486 -1.705 -12.649 1.00 95.75 111 ALA A N 1
ATOM 870 C CA . ALA A 1 111 ? 7.678 -2.481 -12.897 1.00 95.75 111 ALA A CA 1
ATOM 871 C C . ALA A 1 111 ? 8.797 -1.633 -13.503 1.00 95.75 111 ALA A C 1
ATOM 873 O O . ALA A 1 111 ? 8.554 -0.683 -14.253 1.00 95.75 111 ALA A O 1
ATOM 874 N N . TYR A 1 112 ? 10.020 -2.043 -13.187 1.00 95.69 112 TYR A N 1
ATOM 875 C CA . TYR A 1 112 ? 11.246 -1.641 -13.851 1.00 95.69 112 TYR A CA 1
ATOM 876 C C . TYR A 1 112 ? 11.840 -2.829 -14.616 1.00 95.69 112 TYR A C 1
ATOM 878 O O . TYR A 1 112 ? 11.901 -3.952 -14.099 1.00 95.69 112 TYR A O 1
ATOM 886 N N . ASP A 1 113 ? 12.320 -2.561 -15.828 1.00 95.69 113 ASP A N 1
ATOM 887 C CA . ASP A 1 113 ? 13.088 -3.493 -16.644 1.00 95.69 113 ASP A CA 1
ATOM 888 C C . ASP A 1 113 ? 14.256 -2.752 -17.332 1.00 95.69 113 ASP A C 1
ATOM 890 O O . ASP A 1 113 ? 14.013 -1.759 -18.023 1.00 95.69 113 ASP A O 1
ATOM 894 N N . PRO A 1 114 ? 15.520 -3.206 -17.191 1.00 94.25 114 PRO A N 1
ATOM 895 C CA . PRO A 1 114 ? 16.669 -2.587 -17.858 1.00 94.25 114 PRO A CA 1
ATOM 896 C C . PRO A 1 114 ? 16.660 -2.732 -19.390 1.00 94.25 114 PRO A C 1
ATOM 898 O O . PRO A 1 114 ? 17.434 -2.059 -20.070 1.00 94.25 114 PRO A O 1
ATOM 901 N N . ASP A 1 115 ? 15.802 -3.583 -19.959 1.00 92.62 115 ASP A N 1
ATOM 902 C CA . ASP A 1 115 ? 15.627 -3.716 -21.404 1.00 92.62 115 ASP A CA 1
ATOM 903 C C . ASP A 1 115 ? 15.072 -2.404 -22.000 1.00 92.62 115 ASP A C 1
ATOM 905 O O . ASP A 1 115 ? 13.935 -2.025 -21.706 1.00 92.62 115 ASP A O 1
ATOM 909 N N . PRO A 1 116 ? 15.819 -1.708 -22.880 1.00 88.31 116 PRO A N 1
ATOM 910 C CA . PRO A 1 116 ? 15.379 -0.443 -23.470 1.00 88.31 116 PRO A CA 1
ATOM 911 C C . PRO A 1 116 ? 14.165 -0.590 -24.403 1.00 88.31 116 PRO A C 1
ATOM 913 O O . PRO A 1 116 ? 13.606 0.418 -24.837 1.00 88.31 116 PRO A O 1
ATOM 916 N N . THR A 1 117 ? 13.765 -1.823 -24.726 1.00 90.75 117 THR A N 1
ATOM 917 C CA . THR A 1 117 ? 12.570 -2.157 -25.515 1.00 90.75 117 THR A CA 1
ATOM 918 C C . THR A 1 117 ? 11.363 -2.531 -24.652 1.00 90.75 117 THR A C 1
ATOM 920 O O . THR A 1 117 ? 10.359 -2.993 -25.188 1.00 90.75 117 THR A O 1
ATOM 923 N N . PHE A 1 118 ? 11.445 -2.398 -23.324 1.00 93.19 118 PHE A N 1
ATOM 924 C CA . PHE A 1 118 ? 10.368 -2.785 -22.413 1.00 93.19 118 PHE A CA 1
ATOM 925 C C . PHE A 1 118 ? 9.102 -1.932 -22.579 1.00 93.19 118 PHE A C 1
ATOM 927 O O . PHE A 1 118 ? 8.036 -2.490 -22.813 1.00 93.19 118 PHE A O 1
ATOM 934 N N . ASN A 1 119 ? 9.221 -0.604 -22.516 1.00 93.19 119 ASN A N 1
ATOM 935 C CA . ASN A 1 119 ? 8.110 0.341 -22.674 1.00 93.19 119 ASN A CA 1
ATOM 936 C C . ASN A 1 119 ? 8.436 1.405 -23.745 1.00 93.19 119 ASN A C 1
ATOM 938 O O . ASN A 1 119 ? 8.594 2.580 -23.420 1.00 93.19 119 ASN A O 1
ATOM 942 N N . PRO A 1 120 ? 8.617 1.026 -25.024 1.00 91.94 120 PRO A N 1
ATOM 943 C CA . PRO A 1 120 ? 9.095 1.939 -26.059 1.00 91.94 120 PRO A CA 1
ATOM 944 C C . PRO A 1 120 ? 8.070 3.040 -26.367 1.00 91.94 120 PRO A C 1
ATOM 946 O O . PRO A 1 120 ? 6.873 2.876 -26.142 1.00 91.94 120 PRO A O 1
ATOM 949 N N . THR A 1 121 ? 8.522 4.146 -26.962 1.00 91.62 121 THR A N 1
ATOM 950 C CA . THR A 1 121 ? 7.657 5.274 -27.366 1.00 91.62 121 THR A CA 1
ATOM 951 C C . THR A 1 121 ? 6.575 4.881 -28.377 1.00 91.62 121 THR A C 1
ATOM 953 O O . THR A 1 121 ? 5.504 5.493 -28.418 1.00 91.62 121 THR A O 1
ATOM 956 N N . GLN A 1 122 ? 6.854 3.872 -29.206 1.00 92.00 122 GLN A N 1
ATOM 957 C CA . GLN A 1 122 ? 5.956 3.354 -30.229 1.00 92.00 122 GLN A CA 1
ATOM 958 C C . GLN A 1 122 ? 6.012 1.828 -30.297 1.00 92.00 122 GLN A C 1
ATOM 960 O O . GLN A 1 122 ? 7.073 1.232 -30.114 1.00 92.00 122 GLN A O 1
ATOM 965 N N . ILE A 1 123 ? 4.877 1.217 -30.631 1.00 92.62 123 ILE A N 1
ATOM 966 C CA . ILE A 1 123 ? 4.720 -0.219 -30.877 1.00 92.62 123 ILE A CA 1
ATOM 967 C C . ILE A 1 123 ? 4.008 -0.376 -32.221 1.00 92.62 123 ILE A C 1
ATOM 969 O O . ILE A 1 123 ? 3.002 0.281 -32.477 1.00 92.62 123 ILE A O 1
ATOM 973 N N . GLY A 1 124 ? 4.583 -1.161 -33.137 1.00 88.19 124 GLY A N 1
ATOM 974 C CA . GLY A 1 124 ? 4.026 -1.333 -34.487 1.00 88.19 124 GLY A CA 1
ATOM 975 C C . GLY A 1 124 ? 3.880 -0.030 -35.295 1.00 88.19 124 GLY A C 1
ATOM 976 O O . GLY A 1 124 ? 3.039 0.047 -36.183 1.00 88.19 124 GLY A O 1
ATOM 977 N N . GLY A 1 125 ? 4.660 1.013 -34.976 1.00 87.75 125 GLY A N 1
ATOM 978 C CA . GLY A 1 125 ? 4.553 2.344 -35.594 1.00 87.75 125 GLY A CA 1
ATOM 979 C C . GLY A 1 125 ? 3.444 3.239 -35.021 1.00 87.75 125 GLY A C 1
ATOM 980 O O . GLY A 1 125 ? 3.253 4.354 -35.502 1.00 87.75 125 GLY A O 1
ATOM 981 N N . VAL A 1 126 ? 2.734 2.786 -33.984 1.00 88.56 126 VAL A N 1
ATOM 982 C CA . VAL A 1 126 ? 1.692 3.542 -33.274 1.00 88.56 126 VAL A CA 1
ATOM 983 C C . VAL A 1 126 ? 2.226 3.999 -31.918 1.00 88.56 126 VAL A C 1
ATOM 985 O O . VAL A 1 126 ? 3.045 3.319 -31.306 1.00 88.56 126 VAL A O 1
ATOM 988 N N . ALA A 1 127 ? 1.793 5.171 -31.447 1.00 89.06 127 ALA A N 1
ATOM 989 C CA . ALA A 1 127 ? 2.174 5.680 -30.131 1.00 89.06 127 ALA A CA 1
ATOM 990 C C . ALA A 1 127 ? 1.757 4.707 -29.019 1.00 89.06 127 ALA A C 1
ATOM 992 O O . ALA A 1 127 ? 0.604 4.280 -28.972 1.00 89.06 127 ALA A O 1
ATOM 993 N N . ASN A 1 128 ? 2.687 4.395 -28.118 1.00 89.62 128 ASN A N 1
ATOM 994 C CA . ASN A 1 128 ? 2.416 3.542 -26.970 1.00 89.62 128 ASN A CA 1
ATOM 995 C C . ASN A 1 128 ? 1.710 4.356 -25.862 1.00 89.62 128 ASN A C 1
ATOM 997 O O . ASN A 1 128 ? 2.332 5.259 -25.296 1.00 89.62 128 ASN A O 1
ATOM 1001 N N . PRO A 1 129 ? 0.446 4.054 -25.514 1.00 86.38 129 PRO A N 1
ATOM 1002 C CA . PRO A 1 129 ? -0.283 4.758 -24.456 1.00 86.38 129 PRO A CA 1
ATOM 1003 C C . PRO A 1 129 ? 0.322 4.581 -23.054 1.00 86.38 129 PRO A C 1
ATOM 1005 O O . PRO A 1 129 ? 0.089 5.426 -22.189 1.00 86.38 129 PRO A O 1
ATOM 1008 N N . SER A 1 130 ? 1.100 3.518 -22.825 1.00 85.81 130 SER A N 1
ATOM 1009 C CA . SER A 1 130 ? 1.794 3.260 -21.555 1.00 85.81 130 SER A CA 1
ATOM 1010 C C . SER A 1 130 ? 3.134 4.004 -21.435 1.00 85.81 130 SER A C 1
ATOM 1012 O O . SER A 1 130 ? 3.726 4.028 -20.351 1.00 85.81 130 SER A O 1
ATOM 1014 N N . TYR A 1 131 ? 3.633 4.619 -22.515 1.00 87.69 131 TYR A N 1
ATOM 1015 C CA . TYR A 1 131 ? 4.880 5.385 -22.496 1.00 87.69 131 TYR A CA 1
ATOM 1016 C C . TYR A 1 131 ? 4.681 6.782 -21.896 1.00 87.69 131 TYR A C 1
ATOM 1018 O O . TYR A 1 131 ? 3.713 7.481 -22.205 1.00 87.69 131 TYR A O 1
ATOM 1026 N N . PHE A 1 132 ? 5.646 7.236 -21.090 1.00 79.25 132 PHE A N 1
ATOM 1027 C CA . PHE A 1 132 ? 5.614 8.566 -20.485 1.00 79.25 132 PHE A CA 1
ATOM 1028 C C . PHE A 1 132 ? 6.924 9.328 -20.706 1.00 79.25 132 PHE A C 1
ATOM 1030 O O . PHE A 1 132 ? 7.956 9.014 -20.116 1.00 79.25 132 PHE A O 1
ATOM 1037 N N . SER A 1 133 ? 6.876 10.374 -21.535 1.00 72.81 133 SER A N 1
ATOM 1038 C CA . SER A 1 133 ? 8.062 11.138 -21.955 1.00 72.81 133 SER A CA 1
ATOM 1039 C C . SER A 1 133 ? 8.697 11.987 -20.853 1.00 72.81 133 SER A C 1
ATOM 1041 O O . SER A 1 133 ? 9.877 12.311 -20.945 1.00 72.81 133 SER A O 1
ATOM 1043 N N . ALA A 1 134 ? 7.937 12.352 -19.816 1.00 64.44 134 ALA A N 1
ATOM 1044 C CA . ALA A 1 134 ? 8.445 13.141 -18.694 1.00 64.44 134 ALA A CA 1
ATOM 1045 C C . ALA A 1 134 ? 9.201 12.297 -17.645 1.00 64.44 134 ALA A C 1
ATOM 1047 O O . ALA A 1 134 ? 9.746 12.855 -16.694 1.00 64.44 134 ALA A O 1
ATOM 1048 N N . ALA A 1 135 ? 9.251 10.970 -17.806 1.00 62.78 135 ALA A N 1
ATOM 1049 C CA . ALA A 1 135 ? 10.091 10.094 -16.998 1.00 62.78 135 ALA A CA 1
ATOM 1050 C C . ALA A 1 135 ? 11.497 10.018 -17.617 1.00 62.78 135 ALA A C 1
ATOM 1052 O O . ALA A 1 135 ? 11.656 9.576 -18.758 1.00 62.78 135 ALA A O 1
ATOM 1053 N N . ALA A 1 136 ? 12.534 10.423 -16.879 1.00 59.41 136 ALA A N 1
ATOM 1054 C CA . ALA A 1 136 ? 13.910 10.163 -17.297 1.00 59.41 136 ALA A CA 1
ATOM 1055 C C . ALA A 1 136 ? 14.115 8.637 -17.395 1.00 59.41 136 ALA A C 1
ATOM 1057 O O . ALA A 1 136 ? 13.952 7.921 -16.415 1.00 59.41 136 ALA A O 1
ATOM 1058 N N . GLY A 1 137 ? 14.412 8.117 -18.589 1.00 67.25 137 GLY A N 1
ATOM 1059 C CA . GLY A 1 137 ? 14.465 6.666 -18.814 1.00 67.25 137 GLY A CA 1
ATOM 1060 C C . GLY A 1 137 ? 13.092 5.991 -18.940 1.00 67.25 137 GLY A C 1
ATOM 1061 O O . GLY A 1 137 ? 12.981 4.803 -18.658 1.00 67.25 137 GLY A O 1
ATOM 1062 N N . GLY A 1 138 ? 12.049 6.714 -19.374 1.00 75.38 138 GLY A N 1
ATOM 1063 C CA . GLY A 1 138 ? 10.662 6.228 -19.489 1.00 75.38 138 GLY A CA 1
ATOM 1064 C C . GLY A 1 138 ? 10.450 4.903 -20.237 1.00 75.38 138 GLY A C 1
ATOM 1065 O O . GLY A 1 138 ? 9.421 4.266 -20.036 1.00 75.38 138 GLY A O 1
ATOM 1066 N N . ASN A 1 139 ? 11.428 4.436 -21.022 1.00 88.69 139 ASN A N 1
ATOM 1067 C CA . ASN A 1 139 ? 11.390 3.114 -21.653 1.00 88.69 139 ASN A CA 1
ATOM 1068 C C . ASN A 1 139 ? 11.573 1.946 -20.670 1.00 88.69 139 ASN A C 1
ATOM 1070 O O . ASN A 1 139 ? 11.186 0.825 -20.986 1.00 88.69 139 ASN A O 1
ATOM 1074 N N . ASN A 1 140 ? 12.177 2.188 -19.505 1.00 92.50 140 ASN A N 1
ATOM 1075 C CA . ASN A 1 140 ? 12.496 1.158 -18.517 1.00 92.50 140 ASN A CA 1
ATOM 1076 C C . ASN A 1 140 ? 11.442 1.028 -17.415 1.00 92.50 140 ASN A C 1
ATOM 1078 O O . ASN A 1 140 ? 11.497 0.084 -16.634 1.00 92.50 140 ASN A O 1
ATOM 1082 N N . TYR A 1 141 ? 10.496 1.964 -17.331 1.00 92.25 141 TYR A N 1
ATOM 1083 C CA . TYR A 1 141 ? 9.484 2.001 -16.280 1.00 92.25 141 TYR A CA 1
ATOM 1084 C C . TYR A 1 141 ? 8.093 1.921 -16.888 1.00 92.25 141 TYR A C 1
ATOM 1086 O O . TYR A 1 141 ? 7.778 2.635 -17.840 1.00 92.25 141 TYR A O 1
ATOM 1094 N N . ALA A 1 142 ? 7.234 1.108 -16.288 1.00 92.31 142 ALA A N 1
ATOM 1095 C CA . ALA A 1 142 ? 5.823 1.051 -16.632 1.00 92.31 142 ALA A CA 1
ATOM 1096 C C . ALA A 1 142 ? 4.984 0.849 -15.370 1.00 92.31 142 ALA A C 1
ATOM 1098 O O . ALA A 1 142 ? 5.362 0.124 -14.453 1.00 92.31 142 ALA A O 1
ATOM 1099 N N . GLN A 1 143 ? 3.834 1.508 -15.322 1.00 90.88 143 GLN A N 1
ATOM 1100 C CA . GLN A 1 143 ? 2.843 1.330 -14.265 1.00 90.88 143 GLN A CA 1
ATOM 1101 C C . GLN A 1 143 ? 1.752 0.371 -14.745 1.00 90.88 143 GLN A C 1
ATOM 1103 O O . GLN A 1 143 ? 1.457 0.309 -15.945 1.00 90.88 143 GLN A O 1
ATOM 1108 N N . ILE A 1 144 ? 1.125 -0.336 -13.804 1.00 93.69 144 ILE A N 1
ATOM 1109 C CA . ILE A 1 144 ? -0.072 -1.123 -14.087 1.00 93.69 144 ILE A CA 1
ATOM 1110 C C . ILE A 1 144 ? -1.152 -0.186 -14.630 1.00 93.69 144 ILE A C 1
ATOM 1112 O O . ILE A 1 144 ? -1.505 0.813 -14.005 1.00 93.69 144 ILE A O 1
ATOM 1116 N N . THR A 1 145 ? -1.656 -0.522 -15.810 1.00 93.25 145 THR A N 1
ATOM 1117 C CA . THR A 1 145 ? -2.711 0.205 -16.511 1.00 93.25 145 THR A CA 1
ATOM 1118 C C . THR A 1 145 ? -3.707 -0.800 -17.068 1.00 93.25 145 THR A C 1
ATOM 1120 O O . THR A 1 145 ? -3.322 -1.881 -17.521 1.00 93.25 145 THR A O 1
ATOM 1123 N N . TYR A 1 146 ? -4.989 -0.446 -17.030 1.00 94.06 146 TYR A N 1
ATOM 1124 C CA . TYR A 1 146 ? -6.060 -1.265 -17.584 1.00 94.06 146 TYR A CA 1
ATOM 1125 C C . TYR A 1 146 ? -6.718 -0.596 -18.789 1.00 94.06 146 TYR A C 1
ATOM 1127 O O . TYR A 1 146 ? -6.973 0.610 -18.798 1.00 94.06 146 TYR A O 1
ATOM 1135 N N . LYS A 1 147 ? -7.109 -1.414 -19.764 1.00 92.38 147 LYS A N 1
ATOM 1136 C CA . LYS A 1 147 ? -8.056 -1.068 -20.821 1.00 92.38 147 LYS A CA 1
ATOM 1137 C C . LYS A 1 147 ? -8.908 -2.295 -21.131 1.00 92.38 147 LYS A C 1
ATOM 1139 O O . LYS A 1 147 ? -8.418 -3.417 -21.056 1.00 92.38 147 LYS A O 1
ATOM 1144 N N . SER A 1 148 ? -10.164 -2.094 -21.521 1.00 91.31 148 SER A N 1
ATOM 1145 C CA . SER A 1 148 ? -11.097 -3.195 -21.817 1.00 91.31 148 SER A CA 1
ATOM 1146 C C . SER A 1 148 ? -10.675 -4.084 -22.992 1.00 91.31 148 SER A C 1
ATOM 1148 O O . SER A 1 148 ? -11.197 -5.185 -23.139 1.00 91.31 148 SER A O 1
ATOM 1150 N N . THR A 1 149 ? -9.739 -3.617 -23.819 1.00 93.38 149 THR A N 1
ATOM 1151 C CA . THR A 1 149 ? -9.147 -4.351 -24.944 1.00 93.38 149 THR A CA 1
ATOM 1152 C C . THR A 1 149 ? -8.067 -5.348 -24.526 1.00 93.38 149 THR A C 1
ATOM 1154 O O . THR A 1 149 ? -7.738 -6.221 -25.319 1.00 93.38 149 THR A O 1
ATOM 1157 N N . LEU A 1 150 ? -7.556 -5.272 -23.290 1.00 95.19 150 LEU A N 1
ATOM 1158 C CA . LEU A 1 150 ? -6.590 -6.238 -22.766 1.00 95.19 150 LEU A CA 1
ATOM 1159 C C . LEU A 1 150 ? -7.140 -7.665 -22.797 1.00 95.19 150 LEU A C 1
ATOM 1161 O O . LEU A 1 150 ? -8.316 -7.912 -22.507 1.00 95.19 150 LEU A O 1
ATOM 1165 N N . ASN A 1 151 ? -6.254 -8.632 -23.024 1.00 93.19 151 ASN A N 1
ATOM 1166 C CA . ASN A 1 151 ? -6.598 -10.037 -22.860 1.00 93.19 151 ASN A CA 1
ATOM 1167 C C . ASN A 1 151 ? -7.012 -10.326 -21.402 1.00 93.19 151 ASN A C 1
ATOM 1169 O O . ASN A 1 151 ? -6.205 -10.221 -20.476 1.00 93.19 151 ASN A O 1
ATOM 1173 N N . GLY A 1 152 ? -8.267 -10.738 -21.210 1.00 92.38 152 GLY A N 1
ATOM 1174 C CA . GLY A 1 152 ? -8.898 -10.933 -19.901 1.00 92.38 152 GLY A CA 1
ATOM 1175 C C . GLY A 1 152 ? -9.853 -9.810 -19.489 1.00 92.38 152 GLY A C 1
ATOM 1176 O O . GLY A 1 152 ? -10.583 -9.979 -18.520 1.00 92.38 152 GLY A O 1
ATOM 1177 N N . GLY A 1 153 ? -9.914 -8.693 -20.227 1.00 91.94 153 GLY A N 1
ATOM 1178 C CA . GLY A 1 153 ? -10.797 -7.558 -19.912 1.00 91.94 153 GLY A CA 1
ATOM 1179 C C . GLY A 1 153 ? -12.293 -7.877 -20.032 1.00 91.94 153 GLY A C 1
ATOM 1180 O O . GLY A 1 153 ? -13.133 -7.156 -19.502 1.00 91.94 153 GLY A O 1
ATOM 1181 N N . THR A 1 154 ? -12.639 -8.981 -20.694 1.00 91.81 154 THR A N 1
ATOM 1182 C CA . THR A 1 154 ? -14.010 -9.507 -20.809 1.00 91.81 154 THR A CA 1
ATOM 1183 C C . THR A 1 154 ? -14.184 -10.877 -20.147 1.00 91.81 154 THR A C 1
ATOM 1185 O O . THR A 1 154 ? -15.270 -11.451 -20.203 1.00 91.81 154 THR A O 1
ATOM 1188 N N . ASP A 1 155 ? -13.135 -11.408 -19.512 1.00 94.69 155 ASP A N 1
ATOM 1189 C CA . ASP A 1 155 ? -13.167 -12.703 -18.837 1.00 94.69 155 ASP A CA 1
ATOM 1190 C C . ASP A 1 155 ? -13.688 -12.521 -17.401 1.00 94.69 155 ASP A C 1
ATOM 1192 O O . ASP A 1 155 ? -12.992 -11.919 -16.580 1.00 94.69 155 ASP A O 1
ATOM 1196 N N . PRO A 1 156 ? -14.868 -13.064 -17.046 1.00 94.25 156 PRO A N 1
ATOM 1197 C CA . PRO A 1 156 ? -15.464 -12.878 -15.723 1.00 94.25 156 PRO A CA 1
ATOM 1198 C C . PRO A 1 156 ? -14.658 -13.527 -14.588 1.00 94.25 156 PRO A C 1
ATOM 1200 O O . PRO A 1 156 ? -14.951 -13.297 -13.419 1.00 94.25 156 PRO A O 1
ATOM 1203 N N . THR A 1 157 ? -13.651 -14.347 -14.900 1.00 93.38 157 THR A N 1
ATOM 1204 C CA . THR A 1 157 ? -12.740 -14.928 -13.904 1.00 93.38 157 THR A CA 1
ATOM 1205 C C . THR A 1 157 ? -11.515 -14.052 -13.627 1.00 93.38 157 THR A C 1
ATOM 1207 O O . THR A 1 157 ? -10.847 -14.241 -12.609 1.00 93.38 157 THR A O 1
ATOM 1210 N N . ARG A 1 158 ? -11.230 -13.084 -14.511 1.00 94.94 158 ARG A N 1
ATOM 1211 C CA . ARG A 1 158 ? -10.073 -12.172 -14.445 1.00 94.94 158 ARG A CA 1
ATOM 1212 C C . ARG A 1 158 ? -10.476 -10.704 -14.310 1.00 94.94 158 ARG A C 1
ATOM 1214 O O . ARG A 1 158 ? -9.654 -9.901 -13.890 1.00 94.94 158 ARG A O 1
ATOM 1221 N N . HIS A 1 159 ? -11.721 -10.363 -14.630 1.00 96.19 159 HIS A N 1
ATOM 1222 C CA . HIS A 1 159 ? -12.295 -9.032 -14.495 1.00 96.19 159 HIS A CA 1
ATOM 1223 C C . HIS A 1 159 ? -13.681 -9.118 -13.839 1.00 96.19 159 HIS A C 1
ATOM 1225 O O . HIS A 1 159 ? -14.667 -9.483 -14.479 1.00 96.19 159 HIS A O 1
ATOM 1231 N N . TYR A 1 160 ? -13.751 -8.825 -12.538 1.00 95.06 160 TYR A N 1
ATOM 1232 C CA . TYR A 1 160 ? -14.990 -8.911 -11.759 1.00 95.06 160 TYR A CA 1
ATOM 1233 C C . TYR A 1 160 ? -14.951 -8.038 -10.507 1.00 95.06 160 TYR A C 1
ATOM 1235 O O . TYR A 1 160 ? -13.885 -7.664 -10.023 1.00 95.06 160 TYR A O 1
ATOM 1243 N N . THR A 1 161 ? -16.128 -7.768 -9.952 1.00 93.38 161 THR A N 1
ATOM 1244 C CA . THR A 1 161 ? -16.318 -7.229 -8.602 1.00 93.38 161 THR A CA 1
ATOM 1245 C C . THR A 1 161 ? -17.354 -8.062 -7.870 1.00 93.38 161 THR A C 1
ATOM 1247 O O . THR A 1 161 ? -18.289 -8.592 -8.474 1.00 93.38 161 THR A O 1
ATOM 1250 N N . VAL A 1 162 ? -17.169 -8.200 -6.563 1.00 91.38 162 VAL A N 1
ATOM 1251 C CA . VAL A 1 162 ? -18.137 -8.807 -5.655 1.00 91.38 162 VAL A CA 1
ATOM 1252 C C . VAL A 1 162 ? -18.466 -7.762 -4.607 1.00 91.38 162 VAL A C 1
ATOM 1254 O O . VAL A 1 162 ? -17.589 -7.342 -3.851 1.00 91.38 162 VAL A O 1
ATOM 1257 N N . GLU A 1 163 ? -19.730 -7.338 -4.585 1.00 84.56 163 GLU A N 1
ATOM 1258 C CA . GLU A 1 163 ? -20.245 -6.409 -3.579 1.00 84.56 163 GLU A CA 1
ATOM 1259 C C . GLU A 1 163 ? -19.909 -6.893 -2.162 1.00 84.56 163 GLU A C 1
ATOM 1261 O O . GLU A 1 163 ? -19.906 -8.107 -1.928 1.00 84.56 163 GLU A O 1
ATOM 1266 N N . PRO A 1 164 ? -19.648 -5.982 -1.207 1.00 86.00 164 PRO A N 1
ATOM 1267 C CA . PRO A 1 164 ? -19.325 -6.364 0.158 1.00 86.00 164 PRO A CA 1
ATOM 1268 C C . PRO A 1 164 ? -20.368 -7.320 0.749 1.00 86.00 164 PRO A C 1
ATOM 1270 O O . PRO A 1 164 ? -21.569 -7.046 0.730 1.00 86.00 164 PRO A O 1
ATOM 1273 N N . TYR A 1 165 ? -19.909 -8.435 1.310 1.00 87.50 165 TYR A N 1
ATOM 1274 C CA . TYR A 1 165 ? -20.775 -9.451 1.904 1.00 87.50 165 TYR A CA 1
ATOM 1275 C C . TYR A 1 165 ? -20.203 -9.966 3.227 1.00 87.50 165 TYR A C 1
ATOM 1277 O O . TYR A 1 165 ? -19.015 -9.830 3.522 1.00 87.50 165 TYR A O 1
ATOM 1285 N N . TRP A 1 166 ? -21.063 -10.572 4.043 1.00 89.69 166 TRP A N 1
ATOM 1286 C CA . TRP A 1 166 ? -20.676 -11.167 5.321 1.00 89.69 166 TRP A CA 1
ATOM 1287 C C . TRP A 1 166 ? -20.246 -12.618 5.133 1.00 89.69 166 TRP A C 1
ATOM 1289 O O . TRP A 1 166 ? -21.001 -13.409 4.570 1.00 89.69 166 TRP A O 1
ATOM 1299 N N . VAL A 1 167 ? -19.073 -12.985 5.655 1.00 90.44 167 VAL A N 1
ATOM 1300 C CA . VAL A 1 167 ? -18.598 -14.382 5.670 1.00 90.44 167 VAL A CA 1
ATOM 1301 C C . VAL A 1 167 ? -19.565 -15.283 6.444 1.00 90.44 167 VAL A C 1
ATOM 1303 O O . VAL A 1 167 ? -19.910 -16.367 5.984 1.00 90.44 167 VAL A O 1
ATOM 1306 N N . ASP A 1 168 ? -20.038 -14.806 7.597 1.00 86.19 168 ASP A N 1
ATOM 1307 C CA . ASP A 1 168 ? -21.136 -15.406 8.358 1.00 86.19 168 ASP A CA 1
ATOM 1308 C C . ASP A 1 168 ? -22.313 -14.422 8.371 1.00 86.19 168 ASP A C 1
ATOM 1310 O O . ASP A 1 168 ? -22.278 -13.401 9.062 1.00 86.19 168 ASP A O 1
ATOM 1314 N N . GLY A 1 169 ? -23.372 -14.735 7.619 1.00 81.31 169 GLY A N 1
ATOM 1315 C CA . GLY A 1 169 ? -24.586 -13.915 7.543 1.00 81.31 169 GLY A CA 1
ATOM 1316 C C . GLY A 1 169 ? -25.372 -13.810 8.858 1.00 81.31 169 GLY A C 1
ATOM 1317 O O . GLY A 1 169 ? -26.192 -12.898 8.996 1.00 81.31 169 GLY A O 1
ATOM 1318 N N . THR A 1 170 ? -25.105 -14.698 9.821 1.00 78.81 170 THR A N 1
ATOM 1319 C CA . THR A 1 170 ? -25.744 -14.735 11.146 1.00 78.81 170 THR A CA 1
ATOM 1320 C C . THR A 1 170 ? -25.063 -13.776 12.115 1.00 78.81 170 THR A C 1
ATOM 1322 O O . THR A 1 170 ? -25.724 -13.012 12.816 1.00 78.81 170 THR A O 1
ATOM 1325 N N . ARG A 1 171 ? -23.727 -13.799 12.161 1.00 79.38 171 ARG A N 1
ATOM 1326 C CA . ARG A 1 171 ? -22.941 -12.968 13.088 1.00 79.38 171 ARG A CA 1
ATOM 1327 C C . ARG A 1 171 ? -22.521 -11.633 12.508 1.00 79.38 171 ARG A C 1
ATOM 1329 O O . ARG A 1 171 ? -22.271 -10.719 13.279 1.00 79.38 171 ARG A O 1
ATOM 1336 N N . ARG A 1 172 ? -22.417 -11.528 11.178 1.00 81.69 172 ARG A N 1
ATOM 1337 C CA . ARG A 1 172 ? -22.028 -10.315 10.432 1.00 81.69 172 ARG A CA 1
ATOM 1338 C C . ARG A 1 172 ? -20.819 -9.603 11.053 1.00 81.69 172 ARG A C 1
ATOM 1340 O O . ARG A 1 172 ? -20.784 -8.386 11.189 1.00 81.69 172 ARG A O 1
ATOM 1347 N N . GLN A 1 173 ? -19.833 -10.396 11.473 1.00 83.75 173 GLN A N 1
ATOM 1348 C CA . GLN A 1 173 ? -18.623 -9.901 12.125 1.00 83.75 173 GLN A CA 1
ATOM 1349 C C . GLN A 1 173 ? -17.526 -9.583 11.111 1.00 83.75 173 GLN A C 1
ATOM 1351 O O . GLN A 1 173 ? -16.802 -8.614 11.299 1.00 83.75 173 GLN A O 1
ATOM 1356 N N . HIS A 1 174 ? -17.405 -10.388 10.054 1.00 91.31 174 HIS A N 1
ATOM 1357 C CA . HIS A 1 174 ? -16.355 -10.288 9.041 1.00 91.31 174 HIS A CA 1
ATOM 1358 C C . HIS A 1 174 ? -16.978 -9.981 7.681 1.00 91.31 174 HIS A C 1
ATOM 1360 O O . HIS A 1 174 ? -17.675 -10.826 7.113 1.00 91.31 174 HIS A O 1
ATOM 1366 N N . ALA A 1 175 ? -16.761 -8.759 7.200 1.00 91.12 175 ALA A N 1
ATOM 1367 C CA . ALA A 1 175 ? -17.130 -8.329 5.858 1.00 91.12 175 ALA A CA 1
ATOM 1368 C C . ALA A 1 175 ? -15.959 -8.541 4.901 1.00 91.12 175 ALA A C 1
ATOM 1370 O O . ALA A 1 175 ? -14.810 -8.266 5.257 1.00 91.12 175 ALA A O 1
ATOM 1371 N N . VAL A 1 176 ? -16.269 -8.980 3.684 1.00 95.12 176 VAL A N 1
ATOM 1372 C CA . VAL A 1 176 ? -15.302 -9.149 2.602 1.00 95.12 176 VAL A CA 1
ATOM 1373 C C . VAL A 1 176 ? -15.801 -8.445 1.348 1.00 95.12 176 VAL A C 1
ATOM 1375 O O . VAL A 1 176 ? -16.977 -8.539 1.008 1.00 95.12 176 VAL A O 1
ATOM 1378 N N . TYR A 1 177 ? -14.892 -7.757 0.666 1.00 94.62 177 TYR A N 1
ATOM 1379 C CA . TYR A 1 177 ? -15.080 -7.189 -0.667 1.00 94.62 177 TYR A CA 1
ATOM 1380 C C . TYR A 1 177 ? -13.998 -7.738 -1.595 1.00 94.62 177 TYR A C 1
ATOM 1382 O O . TYR A 1 177 ? -12.848 -7.880 -1.171 1.00 94.62 177 TYR A O 1
ATOM 1390 N N . GLU A 1 178 ? -14.349 -8.037 -2.847 1.00 96.12 178 GLU A N 1
ATOM 1391 C CA . GLU A 1 178 ? -13.401 -8.561 -3.833 1.00 96.12 178 GLU A CA 1
ATOM 1392 C C . GLU A 1 178 ? -13.510 -7.838 -5.173 1.00 96.12 178 GLU A C 1
ATOM 1394 O O . GLU A 1 178 ? -14.599 -7.485 -5.628 1.00 96.12 178 GLU A O 1
ATOM 1399 N N . ALA A 1 179 ? -12.372 -7.697 -5.845 1.00 96.38 179 ALA A N 1
ATOM 1400 C CA . ALA A 1 179 ? -12.304 -7.243 -7.225 1.00 96.38 179 ALA A CA 1
ATOM 1401 C C . ALA A 1 179 ? -11.115 -7.884 -7.944 1.00 96.38 179 ALA A C 1
ATOM 1403 O O . ALA A 1 179 ? -10.130 -8.251 -7.307 1.00 96.38 179 ALA A O 1
ATOM 1404 N N . ALA A 1 180 ? -11.183 -7.999 -9.265 1.00 97.31 180 ALA A N 1
ATOM 1405 C CA . ALA A 1 180 ? -10.071 -8.449 -10.090 1.00 97.31 180 ALA A CA 1
ATOM 1406 C C . ALA A 1 180 ? -10.059 -7.736 -11.437 1.00 97.31 180 ALA A C 1
ATOM 1408 O O . ALA A 1 180 ? -11.119 -7.351 -11.936 1.00 97.31 180 ALA A O 1
ATOM 1409 N N . TRP A 1 181 ? -8.866 -7.561 -12.003 1.00 97.00 181 TRP A N 1
ATOM 1410 C CA . TRP A 1 181 ? -8.665 -7.003 -13.338 1.00 97.00 181 TRP A CA 1
ATOM 1411 C C . TRP A 1 181 ? -7.303 -7.423 -13.923 1.00 97.00 181 TRP A C 1
ATOM 1413 O O . TRP A 1 181 ? -6.336 -7.602 -13.174 1.00 97.00 181 TRP A O 1
ATOM 1423 N N . PRO A 1 182 ? -7.185 -7.566 -15.258 1.00 97.19 182 PRO A N 1
ATOM 1424 C CA . PRO A 1 182 ? -5.900 -7.738 -15.934 1.00 97.19 182 PRO A CA 1
ATOM 1425 C C . PRO A 1 182 ? -5.162 -6.397 -16.088 1.00 97.19 182 PRO A C 1
ATOM 1427 O O . PRO A 1 182 ? -5.730 -5.325 -15.872 1.00 97.19 182 PRO A O 1
ATOM 1430 N N . SER A 1 183 ? -3.905 -6.437 -16.531 1.00 96.69 183 SER A N 1
ATOM 1431 C CA . SER A 1 183 ? -3.116 -5.229 -16.799 1.00 96.69 183 SER A CA 1
ATOM 1432 C C . SER A 1 183 ? -2.214 -5.343 -18.022 1.00 96.69 183 SER A C 1
ATOM 1434 O O . SER A 1 183 ? -1.869 -6.440 -18.458 1.00 96.69 183 SER A O 1
ATOM 1436 N N . ASN A 1 184 ? -1.780 -4.183 -18.517 1.00 95.62 184 ASN A N 1
ATOM 1437 C CA . ASN A 1 184 ? -0.765 -4.032 -19.560 1.00 95.62 184 ASN A CA 1
ATOM 1438 C C . ASN A 1 184 ? 0.534 -4.802 -19.249 1.00 95.62 184 ASN A C 1
ATOM 1440 O O . ASN A 1 184 ? 1.132 -5.420 -20.124 1.00 95.62 184 ASN A O 1
ATOM 1444 N N . LEU A 1 185 ? 0.963 -4.833 -17.982 1.00 96.69 185 LEU A N 1
ATOM 1445 C CA . LEU A 1 185 ? 2.171 -5.542 -17.547 1.00 96.69 185 LEU A CA 1
ATOM 1446 C C . LEU A 1 185 ? 2.068 -7.074 -17.651 1.00 96.69 185 LEU A C 1
ATOM 1448 O O . LEU A 1 185 ? 3.029 -7.767 -17.324 1.00 96.69 185 LEU A O 1
ATOM 1452 N N . GLY A 1 186 ? 0.919 -7.619 -18.058 1.00 96.62 186 GLY A N 1
ATOM 1453 C CA . GLY A 1 186 ? 0.672 -9.055 -18.012 1.00 96.62 186 GLY A CA 1
ATOM 1454 C C . GLY A 1 186 ? 0.472 -9.570 -16.594 1.00 96.62 186 GLY A C 1
ATOM 1455 O O . GLY A 1 186 ? 0.689 -10.754 -16.343 1.00 96.62 186 GLY A O 1
ATOM 1456 N N . ILE A 1 187 ? 0.086 -8.699 -15.661 1.00 98.12 187 ILE A N 1
ATOM 1457 C CA . ILE A 1 187 ? -0.199 -9.050 -14.271 1.00 98.12 187 ILE A CA 1
ATOM 1458 C C . ILE A 1 187 ? -1.715 -9.076 -14.082 1.00 98.12 187 ILE A C 1
ATOM 1460 O O . ILE A 1 187 ? -2.375 -8.051 -14.262 1.00 98.12 187 ILE A O 1
ATOM 1464 N N . ASP A 1 188 ? -2.249 -10.229 -13.694 1.00 98.25 188 ASP A N 1
ATOM 1465 C CA . ASP A 1 188 ? -3.610 -10.328 -13.175 1.00 98.25 188 ASP A CA 1
ATOM 1466 C C . ASP A 1 188 ? -3.607 -9.901 -11.712 1.00 98.25 188 ASP A C 1
ATOM 1468 O O . ASP A 1 188 ? -2.826 -10.410 -10.902 1.00 98.25 188 ASP A O 1
ATOM 1472 N N . VAL A 1 189 ? -4.484 -8.959 -11.388 1.00 98.31 189 VAL A N 1
ATOM 1473 C CA . VAL A 1 189 ? -4.624 -8.404 -10.048 1.00 98.31 189 VAL A CA 1
ATOM 1474 C C . VAL A 1 189 ? -5.898 -8.949 -9.431 1.00 98.31 189 VAL A C 1
ATOM 1476 O O . VAL A 1 189 ? -6.952 -8.926 -10.066 1.00 98.31 189 VAL A O 1
ATOM 1479 N N . LYS A 1 190 ? -5.820 -9.387 -8.175 1.00 98.06 190 LYS A N 1
ATOM 1480 C CA . LYS A 1 190 ? -6.999 -9.582 -7.330 1.00 98.06 190 LYS A CA 1
ATOM 1481 C C . LYS A 1 190 ? -6.840 -8.805 -6.041 1.00 98.06 190 LYS A C 1
ATOM 1483 O O . LYS A 1 190 ? -5.806 -8.872 -5.387 1.00 98.06 190 LYS A O 1
ATOM 1488 N N . LEU A 1 191 ? -7.893 -8.103 -5.672 1.00 97.12 191 LEU A N 1
ATOM 1489 C CA . LEU A 1 191 ? -8.039 -7.415 -4.409 1.00 97.12 191 LEU A CA 1
ATOM 1490 C C . LEU A 1 191 ? -9.017 -8.190 -3.537 1.00 97.12 191 LEU A C 1
ATOM 1492 O O . LEU A 1 191 ? -10.099 -8.563 -3.996 1.00 97.12 191 LEU A O 1
ATOM 1496 N N . ARG A 1 192 ? -8.666 -8.344 -2.262 1.00 97.75 192 ARG A N 1
ATOM 1497 C CA . ARG A 1 192 ? -9.596 -8.729 -1.206 1.00 97.75 192 ARG A CA 1
ATOM 1498 C C . ARG A 1 192 ? -9.438 -7.792 -0.018 1.00 97.75 192 ARG A C 1
ATOM 1500 O O . ARG A 1 192 ? -8.344 -7.639 0.513 1.00 97.75 192 ARG A O 1
ATOM 1507 N N . ALA A 1 193 ? -10.527 -7.151 0.386 1.00 96.88 193 ALA A N 1
ATOM 1508 C CA . ALA A 1 193 ? -10.560 -6.298 1.567 1.00 96.88 193 ALA A CA 1
ATOM 1509 C C . ALA A 1 193 ? -11.384 -6.958 2.676 1.00 96.88 193 ALA A C 1
ATOM 1511 O O . ALA A 1 193 ? -12.429 -7.550 2.407 1.00 96.88 193 ALA A O 1
ATOM 1512 N N . HIS A 1 194 ? -10.920 -6.833 3.917 1.00 96.50 194 HIS A N 1
ATOM 1513 C CA . HIS A 1 194 ? -11.491 -7.445 5.110 1.00 96.50 194 HIS A CA 1
ATOM 1514 C C . HIS A 1 194 ? -11.781 -6.381 6.167 1.00 96.50 194 HIS A C 1
ATOM 1516 O O . HIS A 1 194 ? -10.865 -5.701 6.636 1.00 96.50 194 HIS A O 1
ATOM 1522 N N . GLY A 1 195 ? -13.043 -6.276 6.578 1.00 91.88 195 GLY A N 1
ATOM 1523 C CA . GLY A 1 195 ? -13.466 -5.437 7.699 1.00 91.88 195 GLY A CA 1
ATOM 1524 C C . GLY A 1 195 ? -14.068 -6.258 8.824 1.00 91.88 195 GLY A C 1
ATOM 1525 O O . GLY A 1 195 ? -14.754 -7.254 8.578 1.00 91.88 195 GLY A O 1
ATOM 1526 N N . PHE A 1 196 ? -13.842 -5.815 10.058 1.00 87.69 196 PHE A N 1
ATOM 1527 C CA . PHE A 1 196 ? -14.344 -6.485 11.250 1.00 87.69 196 PHE A CA 1
ATOM 1528 C C . PHE A 1 196 ? -15.236 -5.544 12.062 1.00 87.69 196 PHE A C 1
ATOM 1530 O O . PHE A 1 196 ? -14.841 -4.434 12.396 1.00 87.69 196 PHE A O 1
ATOM 1537 N N . GLN A 1 197 ? -16.452 -5.982 12.393 1.00 76.12 197 GLN A N 1
ATOM 1538 C CA . GLN A 1 197 ? -17.427 -5.179 13.156 1.00 76.12 197 GLN A CA 1
ATOM 1539 C C . GLN A 1 197 ? -17.264 -5.293 14.670 1.00 76.12 197 GLN A C 1
ATOM 1541 O O . GLN A 1 197 ? -17.914 -4.588 15.441 1.00 76.12 197 GLN A O 1
ATOM 1546 N N . GLY A 1 198 ? -16.389 -6.186 15.114 1.00 68.06 198 GLY A N 1
ATOM 1547 C CA . GLY A 1 198 ? -16.057 -6.319 16.511 1.00 68.06 198 GLY A CA 1
ATOM 1548 C C . GLY A 1 198 ? -15.261 -7.583 16.808 1.00 68.06 198 GLY A C 1
ATOM 1549 O O . GLY A 1 198 ? -14.946 -8.361 15.903 1.00 68.06 198 GLY A O 1
ATOM 1550 N N . PRO A 1 199 ? -14.961 -7.792 18.094 1.00 62.75 199 PRO A N 1
ATOM 1551 C CA . PRO A 1 199 ? -15.381 -6.944 19.217 1.00 62.75 199 PRO A CA 1
ATOM 1552 C C . PRO A 1 199 ? -14.620 -5.600 19.302 1.00 62.75 199 PRO A C 1
ATOM 1554 O O . PRO A 1 199 ? -13.481 -5.517 18.877 1.00 62.75 199 PRO A O 1
ATOM 1557 N N . ASN A 1 200 ? -15.232 -4.543 19.859 1.00 61.34 200 ASN A N 1
ATOM 1558 C CA . ASN A 1 200 ? -14.654 -3.177 19.928 1.00 61.34 200 ASN A CA 1
ATOM 1559 C C . ASN A 1 200 ? -13.635 -2.974 21.079 1.00 61.34 200 ASN A C 1
ATOM 1561 O O . ASN A 1 200 ? -13.344 -1.857 21.495 1.00 61.34 200 ASN A O 1
ATOM 1565 N N . TRP A 1 201 ? -13.120 -4.042 21.691 1.00 64.94 201 TRP A N 1
ATOM 1566 C CA . TRP A 1 201 ? -12.031 -3.885 22.659 1.00 64.94 201 TRP A CA 1
ATOM 1567 C C . TRP A 1 201 ? -10.693 -3.872 21.921 1.00 64.94 201 TRP A C 1
ATOM 1569 O O . TRP A 1 201 ? -10.508 -4.581 20.935 1.00 64.94 201 TRP A O 1
ATOM 1579 N N . ASN A 1 202 ? -9.751 -3.058 22.405 1.00 66.12 202 ASN A N 1
ATOM 1580 C CA . ASN A 1 202 ? -8.411 -2.915 21.824 1.00 66.12 202 ASN A CA 1
ATOM 1581 C C . ASN A 1 202 ? -8.385 -2.538 20.329 1.00 66.12 202 ASN A C 1
ATOM 1583 O O . ASN A 1 202 ? -7.438 -2.925 19.644 1.00 66.12 202 ASN A O 1
ATOM 1587 N N . ASN A 1 203 ? -9.385 -1.793 19.839 1.00 72.25 203 ASN A N 1
ATOM 1588 C CA . ASN A 1 203 ? -9.453 -1.319 18.449 1.00 72.25 203 ASN A CA 1
ATOM 1589 C C . ASN A 1 203 ? -9.496 -2.468 17.419 1.00 72.25 203 ASN A C 1
ATOM 1591 O O . ASN A 1 203 ? -9.052 -2.317 16.282 1.00 72.25 203 ASN A O 1
ATOM 1595 N N . LEU A 1 204 ? -10.020 -3.643 17.810 1.00 72.56 204 LEU A N 1
ATOM 1596 C CA . LEU A 1 204 ? -10.123 -4.832 16.948 1.00 72.56 204 LEU A CA 1
ATOM 1597 C C . LEU A 1 204 ? -11.051 -4.653 15.736 1.00 72.56 204 LEU A C 1
ATOM 1599 O O . LEU A 1 204 ? -11.079 -5.515 14.858 1.00 72.56 204 LEU A O 1
ATOM 1603 N N . ASN A 1 205 ? -11.773 -3.543 15.694 1.00 75.12 205 ASN A N 1
ATOM 1604 C CA . ASN A 1 205 ? -12.626 -3.101 14.612 1.00 75.12 205 ASN A CA 1
ATOM 1605 C C . ASN A 1 205 ? -12.142 -1.801 13.953 1.00 75.12 205 ASN A C 1
ATOM 1607 O O . ASN A 1 205 ? -12.796 -1.413 13.018 1.00 75.12 205 ASN A O 1
ATOM 1611 N N . ASP A 1 206 ? -11.044 -1.137 14.331 1.00 82.75 206 ASP A N 1
ATOM 1612 C CA . ASP A 1 206 ? -10.678 0.179 13.747 1.00 82.75 206 ASP A CA 1
ATOM 1613 C C . ASP A 1 206 ? -9.631 0.083 12.626 1.00 82.75 206 ASP A C 1
ATOM 1615 O O . ASP A 1 206 ? -8.663 0.851 12.553 1.00 82.75 206 ASP A O 1
ATOM 1619 N N . TYR A 1 207 ? -9.801 -0.907 11.753 1.00 90.88 207 TYR A N 1
ATOM 1620 C CA . TYR A 1 207 ? -8.934 -1.123 10.601 1.00 90.88 207 TYR A CA 1
ATOM 1621 C C . TYR A 1 207 ? -9.644 -1.894 9.490 1.00 90.88 207 TYR A C 1
ATOM 1623 O O . TYR A 1 207 ? -10.553 -2.689 9.736 1.00 90.88 207 TYR A O 1
ATOM 1631 N N . VAL A 1 208 ? -9.158 -1.717 8.264 1.00 93.94 208 VAL A N 1
ATOM 1632 C CA . VAL A 1 208 ? -9.516 -2.556 7.117 1.00 93.94 208 VAL A CA 1
ATOM 1633 C C . VAL A 1 208 ? -8.239 -3.129 6.517 1.00 93.94 208 VAL A C 1
ATOM 1635 O O . VAL A 1 208 ? -7.344 -2.380 6.130 1.00 93.94 208 VAL A O 1
ATOM 1638 N N . ILE A 1 209 ? -8.137 -4.459 6.465 1.00 97.19 209 ILE A N 1
ATOM 1639 C CA . ILE A 1 209 ? -6.991 -5.157 5.862 1.00 97.19 209 ILE A CA 1
ATOM 1640 C C . ILE A 1 209 ? -7.274 -5.350 4.376 1.00 97.19 209 ILE A C 1
ATOM 1642 O O . ILE A 1 209 ? -8.371 -5.758 4.010 1.00 97.19 209 ILE A O 1
ATOM 1646 N N . ILE A 1 210 ? -6.295 -5.062 3.528 1.00 97.25 210 ILE A N 1
ATOM 1647 C CA . ILE A 1 210 ? -6.390 -5.165 2.075 1.00 97.25 210 ILE A CA 1
ATOM 1648 C C . ILE A 1 210 ? -5.249 -6.057 1.590 1.00 97.25 210 ILE A C 1
ATOM 1650 O O . ILE A 1 210 ? -4.074 -5.778 1.844 1.00 97.25 210 ILE A O 1
ATOM 1654 N N . GLU A 1 211 ? -5.607 -7.130 0.897 1.00 98.31 211 GLU A N 1
ATOM 1655 C CA . GLU A 1 211 ? -4.694 -8.080 0.278 1.00 98.31 211 GLU A CA 1
ATOM 1656 C C . GLU A 1 211 ? -4.751 -7.921 -1.249 1.00 98.31 211 GLU A C 1
ATOM 1658 O O . GLU A 1 211 ? -5.828 -7.946 -1.850 1.00 98.31 211 GLU A O 1
ATOM 1663 N N . PHE A 1 212 ? -3.587 -7.760 -1.877 1.00 98.38 212 PHE A N 1
ATOM 1664 C CA . PHE A 1 212 ? -3.432 -7.643 -3.326 1.00 98.38 212 PHE A CA 1
ATOM 1665 C C . PHE A 1 212 ? -2.629 -8.824 -3.859 1.00 98.38 212 PHE A C 1
ATOM 1667 O O . PHE A 1 212 ? -1.414 -8.873 -3.664 1.00 98.38 212 PHE A O 1
ATOM 1674 N N . GLU A 1 213 ? -3.285 -9.760 -4.538 1.00 98.44 213 GLU A N 1
ATOM 1675 C CA . GLU A 1 213 ? -2.618 -10.793 -5.332 1.00 98.44 213 GLU A CA 1
ATOM 1676 C C . GLU A 1 213 ? -2.213 -10.215 -6.688 1.00 98.44 213 GLU A C 1
ATOM 1678 O O . GLU A 1 213 ? -3.027 -9.636 -7.405 1.00 98.44 213 GLU A O 1
ATOM 1683 N N . PHE A 1 214 ? -0.950 -10.429 -7.042 1.00 98.69 214 PHE A N 1
ATOM 1684 C CA . PHE A 1 214 ? -0.359 -10.122 -8.334 1.00 98.69 214 PHE A CA 1
ATOM 1685 C C . PHE A 1 214 ? 0.134 -11.426 -8.950 1.00 98.69 214 PHE A C 1
ATOM 1687 O O . PHE A 1 214 ? 1.078 -12.038 -8.441 1.00 98.69 214 PHE A O 1
ATOM 1694 N N . LYS A 1 215 ? -0.492 -11.855 -10.045 1.00 98.50 215 LYS A N 1
ATOM 1695 C CA . LYS A 1 215 ? -0.105 -13.053 -10.790 1.00 98.50 215 LYS A CA 1
ATOM 1696 C C . LYS A 1 215 ? 0.474 -12.669 -12.142 1.00 98.50 215 LYS A C 1
ATOM 1698 O O . LYS A 1 215 ? -0.232 -12.122 -12.983 1.00 98.50 215 LYS A O 1
ATOM 1703 N N . ASN A 1 216 ? 1.739 -13.003 -12.381 1.00 98.62 216 ASN A N 1
ATOM 1704 C CA . ASN A 1 216 ? 2.350 -12.804 -13.688 1.00 98.62 216 ASN A CA 1
ATOM 1705 C C . ASN A 1 216 ? 1.825 -13.864 -14.671 1.00 98.62 216 ASN A C 1
ATOM 1707 O O . ASN A 1 216 ? 2.026 -15.061 -14.482 1.00 98.62 216 ASN A O 1
ATOM 1711 N N . THR A 1 217 ? 1.160 -13.435 -15.736 1.00 98.00 217 THR A N 1
ATOM 1712 C CA . THR A 1 217 ? 0.661 -14.307 -16.811 1.00 98.00 217 THR A CA 1
ATOM 1713 C C . THR A 1 217 ? 1.741 -14.661 -17.836 1.00 98.00 217 THR A C 1
ATOM 1715 O O . THR A 1 217 ? 1.578 -15.612 -18.594 1.00 98.00 217 THR A O 1
ATOM 1718 N N . GLY A 1 218 ? 2.844 -13.907 -17.865 1.00 97.38 218 GLY A N 1
ATOM 1719 C CA . GLY A 1 218 ? 3.900 -13.991 -18.869 1.00 97.38 218 GLY A CA 1
ATOM 1720 C C . GLY A 1 218 ? 3.613 -13.213 -20.157 1.00 97.38 218 GLY A C 1
ATOM 1721 O O . GLY A 1 218 ? 4.491 -13.165 -21.012 1.00 97.38 218 GLY A O 1
ATOM 1722 N N . ASN A 1 219 ? 2.433 -12.606 -20.310 1.00 97.12 219 ASN A N 1
ATOM 1723 C CA . ASN A 1 219 ? 2.012 -11.924 -21.536 1.00 97.12 219 ASN A CA 1
ATOM 1724 C C . ASN A 1 219 ? 2.025 -10.403 -21.345 1.00 97.12 219 ASN A C 1
ATOM 1726 O O . ASN A 1 219 ? 1.069 -9.843 -20.818 1.00 97.12 219 ASN A O 1
ATOM 1730 N N . LEU A 1 220 ? 3.108 -9.750 -21.760 1.00 96.38 220 LEU A N 1
ATOM 1731 C CA . LEU A 1 220 ? 3.255 -8.295 -21.719 1.00 96.38 220 LEU A CA 1
ATOM 1732 C C . LEU A 1 220 ? 2.504 -7.665 -22.900 1.00 96.38 220 LEU A C 1
ATOM 1734 O O . LEU A 1 220 ? 2.803 -8.024 -24.035 1.00 96.38 220 LEU A O 1
ATOM 1738 N N . ASP A 1 221 ? 1.585 -6.742 -22.625 1.00 95.56 221 ASP A N 1
ATOM 1739 C CA . ASP A 1 221 ? 0.758 -6.014 -23.601 1.00 95.56 221 ASP A CA 1
ATOM 1740 C C . ASP A 1 221 ? 0.790 -4.509 -23.263 1.00 95.56 221 ASP A C 1
ATOM 1742 O O . ASP A 1 221 ? -0.078 -3.971 -22.571 1.00 95.56 221 ASP A O 1
ATOM 1746 N N . MET A 1 222 ? 1.864 -3.825 -23.662 1.00 94.00 222 MET A N 1
ATOM 1747 C CA . MET A 1 222 ? 2.107 -2.422 -23.311 1.00 94.00 222 MET A CA 1
ATOM 1748 C C . MET A 1 222 ? 1.161 -1.464 -24.016 1.00 94.00 222 MET A C 1
ATOM 1750 O O . MET A 1 222 ? 0.760 -0.468 -23.408 1.00 94.00 222 MET A O 1
ATOM 1754 N N . ASN A 1 223 ? 0.784 -1.733 -25.265 1.00 92.62 223 ASN A N 1
ATOM 1755 C CA . ASN A 1 223 ? -0.153 -0.866 -25.977 1.00 92.62 223 ASN A CA 1
ATOM 1756 C C . ASN A 1 223 ? -1.629 -1.119 -25.591 1.00 92.62 223 ASN A C 1
ATOM 1758 O O . ASN A 1 223 ? -2.494 -0.295 -25.911 1.00 92.62 223 ASN A O 1
ATOM 1762 N N . MET A 1 224 ? -1.893 -2.199 -24.846 1.00 93.31 224 MET A N 1
ATOM 1763 C CA . MET A 1 224 ? -3.200 -2.635 -24.366 1.00 93.31 224 MET A CA 1
ATOM 1764 C C . MET A 1 224 ? -4.185 -2.965 -25.492 1.00 93.31 224 MET A C 1
ATOM 1766 O O . MET A 1 224 ? -5.379 -2.686 -25.353 1.00 93.31 224 MET A O 1
ATOM 1770 N N . ASP A 1 225 ? -3.724 -3.497 -26.620 1.00 92.50 225 ASP A N 1
ATOM 1771 C CA . ASP A 1 225 ? -4.560 -3.835 -27.779 1.00 92.50 225 ASP A CA 1
ATOM 1772 C C . ASP A 1 225 ? -5.115 -5.271 -27.748 1.00 92.50 225 ASP A C 1
ATOM 1774 O O . ASP A 1 225 ? -5.958 -5.621 -28.579 1.00 92.50 225 ASP A O 1
ATOM 1778 N N . GLY A 1 226 ? -4.711 -6.067 -26.753 1.00 93.56 226 GLY A N 1
ATOM 1779 C CA . GLY A 1 226 ? -5.110 -7.458 -26.570 1.00 93.56 226 GLY A CA 1
ATOM 1780 C C . GLY A 1 226 ? -4.106 -8.468 -27.129 1.00 93.56 226 GLY A C 1
ATOM 1781 O O . GLY A 1 226 ? -4.308 -9.676 -26.950 1.00 93.56 226 GLY A O 1
ATOM 1782 N N . VAL A 1 227 ? -3.032 -8.013 -27.781 1.00 94.19 227 VAL A N 1
ATOM 1783 C CA . VAL A 1 227 ? -1.963 -8.835 -28.351 1.00 94.19 227 VAL A CA 1
ATOM 1784 C C . VAL A 1 227 ? -0.660 -8.573 -27.602 1.00 94.19 227 VAL A C 1
ATOM 1786 O O . VAL A 1 227 ? -0.115 -7.479 -27.610 1.00 94.19 227 VAL A O 1
ATOM 1789 N N . ALA A 1 228 ? -0.109 -9.616 -26.986 1.00 95.38 228 ALA A N 1
ATOM 1790 C CA . ALA A 1 228 ? 1.127 -9.481 -26.227 1.00 95.38 228 ALA A CA 1
ATOM 1791 C C . ALA A 1 228 ? 2.340 -9.189 -27.134 1.00 95.38 228 ALA A C 1
ATOM 1793 O O . ALA A 1 228 ? 2.614 -9.957 -28.061 1.00 95.38 228 ALA A O 1
ATOM 1794 N N . GLU A 1 229 ? 3.128 -8.154 -26.824 1.00 94.44 229 GLU A N 1
ATOM 1795 C CA . GLU A 1 229 ? 4.422 -7.912 -27.477 1.00 94.44 229 GLU A CA 1
ATOM 1796 C C . GLU A 1 229 ? 5.518 -8.858 -26.980 1.00 94.44 229 GLU A C 1
ATOM 1798 O O . GLU A 1 229 ? 6.465 -9.153 -27.714 1.00 94.44 229 GLU A O 1
ATOM 1803 N N . LYS A 1 230 ? 5.411 -9.343 -25.736 1.00 94.31 230 LYS A N 1
ATOM 1804 C CA . LYS A 1 230 ? 6.314 -10.364 -25.183 1.00 94.31 230 LYS A CA 1
ATOM 1805 C C . LYS A 1 230 ? 5.513 -11.467 -24.502 1.00 94.31 230 LYS A C 1
ATOM 1807 O O . LYS A 1 230 ? 4.628 -11.198 -23.695 1.00 94.31 230 LYS A O 1
ATOM 1812 N N . VAL A 1 231 ? 5.879 -12.713 -24.789 1.00 96.06 231 VAL A N 1
ATOM 1813 C CA . VAL A 1 231 ? 5.356 -13.919 -24.129 1.00 96.06 231 VAL A CA 1
ATOM 1814 C C . VAL A 1 231 ? 6.438 -14.543 -23.251 1.00 96.06 231 VAL A C 1
ATOM 1816 O O . VAL A 1 231 ? 7.627 -14.385 -23.526 1.00 96.06 231 VAL A O 1
ATOM 1819 N N . ASN A 1 232 ? 6.038 -15.266 -22.202 1.00 96.12 232 ASN A N 1
ATOM 1820 C CA . ASN A 1 232 ? 6.941 -15.777 -21.160 1.00 96.12 232 ASN A CA 1
ATOM 1821 C C . ASN A 1 232 ? 7.797 -14.677 -20.498 1.00 96.12 232 ASN A C 1
ATOM 1823 O O . ASN A 1 232 ? 8.933 -14.916 -20.092 1.00 96.12 232 ASN A O 1
ATOM 1827 N N . ASN A 1 233 ? 7.253 -13.464 -20.393 1.00 96.62 233 ASN A N 1
ATOM 1828 C CA . ASN A 1 233 ? 7.928 -12.321 -19.799 1.00 96.62 233 ASN A CA 1
ATOM 1829 C C . ASN A 1 233 ? 8.038 -12.459 -18.271 1.00 96.62 233 ASN A C 1
ATOM 1831 O O . ASN A 1 233 ? 7.032 -12.594 -17.572 1.00 96.62 233 ASN A O 1
ATOM 1835 N N . THR A 1 234 ? 9.255 -12.375 -17.739 1.00 97.88 234 THR A N 1
ATOM 1836 C CA . THR A 1 234 ? 9.504 -12.244 -16.296 1.00 97.88 234 THR A CA 1
ATOM 1837 C C . THR A 1 234 ? 9.417 -10.775 -15.904 1.00 97.88 234 THR A C 1
ATOM 1839 O O . THR A 1 234 ? 10.085 -9.940 -16.509 1.00 97.88 234 THR A O 1
ATOM 1842 N N . ILE A 1 235 ? 8.670 -10.452 -14.849 1.00 98.00 235 ILE A N 1
ATOM 1843 C CA . ILE A 1 235 ? 8.727 -9.114 -14.253 1.00 98.00 235 ILE A CA 1
ATOM 1844 C C . ILE A 1 235 ? 9.987 -9.045 -13.396 1.00 98.00 235 ILE A C 1
ATOM 1846 O O . ILE A 1 235 ? 10.073 -9.719 -12.373 1.00 98.00 235 ILE A O 1
ATOM 1850 N N . LYS A 1 236 ? 10.987 -8.272 -13.825 1.00 97.56 236 LYS A N 1
ATOM 1851 C CA . LYS A 1 236 ? 12.317 -8.269 -13.193 1.00 97.56 236 LYS A CA 1
ATOM 1852 C C . LYS A 1 236 ? 12.343 -7.532 -11.858 1.00 97.56 236 LYS A C 1
ATOM 1854 O O . LYS A 1 236 ? 12.971 -8.007 -10.914 1.00 97.56 236 LYS A O 1
ATOM 1859 N N . ALA A 1 237 ? 11.660 -6.392 -11.779 1.00 98.00 237 ALA A N 1
ATOM 1860 C CA . ALA A 1 237 ? 11.563 -5.598 -10.564 1.00 98.00 237 ALA A CA 1
ATOM 1861 C C . ALA A 1 237 ? 10.166 -4.967 -10.471 1.00 98.00 237 ALA A C 1
ATOM 1863 O O . ALA A 1 237 ? 9.851 -4.037 -11.198 1.00 98.00 237 ALA A O 1
ATOM 1864 N N . PHE A 1 238 ? 9.320 -5.489 -9.592 1.00 98.25 238 PHE A N 1
ATOM 1865 C CA . PHE A 1 238 ? 7.955 -5.045 -9.329 1.00 98.25 238 PHE A CA 1
ATOM 1866 C C . PHE A 1 238 ? 7.881 -4.330 -7.985 1.00 98.25 238 PHE A C 1
ATOM 1868 O O . PHE A 1 238 ? 8.474 -4.797 -7.012 1.00 98.25 238 PHE A O 1
ATOM 1875 N N . ALA A 1 239 ? 7.138 -3.234 -7.905 1.00 96.88 239 ALA A N 1
ATOM 1876 C CA . ALA A 1 239 ? 6.964 -2.493 -6.667 1.00 96.88 239 ALA A CA 1
ATOM 1877 C C . ALA A 1 239 ? 5.529 -1.992 -6.504 1.00 96.88 239 ALA A C 1
ATOM 1879 O O . ALA A 1 239 ? 4.819 -1.746 -7.482 1.00 96.88 239 ALA A O 1
ATOM 1880 N N . PHE A 1 240 ? 5.128 -1.828 -5.247 1.00 96.19 240 PHE A N 1
ATOM 1881 C CA . PHE A 1 240 ? 3.812 -1.353 -4.843 1.00 96.19 240 PHE A CA 1
ATOM 1882 C C . PHE A 1 240 ? 3.960 -0.172 -3.892 1.00 96.19 240 PHE A C 1
ATOM 1884 O O . PHE A 1 240 ? 4.789 -0.210 -2.983 1.00 96.19 240 PHE A O 1
ATOM 1891 N N . ALA A 1 241 ? 3.139 0.855 -4.069 1.00 91.50 241 ALA A N 1
ATOM 1892 C CA . ALA A 1 241 ? 3.061 1.994 -3.169 1.00 91.50 241 ALA A CA 1
ATOM 1893 C C . ALA A 1 241 ? 1.612 2.329 -2.841 1.00 91.50 241 ALA A C 1
ATOM 1895 O O . ALA A 1 241 ? 0.704 2.133 -3.642 1.00 91.50 241 ALA A O 1
ATOM 1896 N N . PHE A 1 242 ? 1.429 2.908 -1.668 1.00 89.81 242 PHE A N 1
ATOM 1897 C CA . PHE A 1 242 ? 0.196 3.517 -1.223 1.00 89.81 242 PHE A CA 1
ATOM 1898 C C . PHE A 1 242 ? 0.480 4.963 -0.838 1.00 89.81 242 PHE A C 1
ATOM 1900 O O . PHE A 1 242 ? 1.495 5.242 -0.197 1.00 89.81 242 PHE A O 1
ATOM 1907 N N . SER A 1 243 ? -0.392 5.877 -1.247 1.00 84.81 243 SER A N 1
ATOM 1908 C CA . SER A 1 243 ? -0.251 7.308 -0.994 1.00 84.81 243 SER A CA 1
ATOM 1909 C C . SER A 1 243 ? -1.550 7.911 -0.486 1.00 84.81 243 SER A C 1
ATOM 1911 O O . SER A 1 243 ? -2.617 7.603 -1.018 1.00 84.81 243 SER A O 1
ATOM 1913 N N . GLU A 1 244 ? -1.432 8.824 0.466 1.00 79.88 244 GLU A N 1
ATOM 1914 C CA . GLU A 1 244 ? -2.504 9.614 1.053 1.00 79.88 244 GLU A CA 1
ATOM 1915 C C . GLU A 1 244 ? -2.165 11.108 0.993 1.00 79.88 244 GLU A C 1
ATOM 1917 O O . GLU A 1 244 ? -1.021 11.519 1.174 1.00 79.88 244 GLU A O 1
ATOM 1922 N N . GLU A 1 245 ? -3.184 11.924 0.754 1.00 75.56 245 GLU A N 1
ATOM 1923 C CA . GLU A 1 245 ? -3.123 13.381 0.732 1.00 75.56 245 GLU A CA 1
ATOM 1924 C C . GLU A 1 245 ? -4.268 13.957 1.545 1.00 75.56 245 GLU A C 1
ATOM 1926 O O . GLU A 1 245 ? -5.423 13.558 1.359 1.00 75.56 245 GLU A O 1
ATOM 1931 N N . ARG A 1 246 ? -3.975 14.969 2.362 1.00 68.75 246 ARG A N 1
ATOM 1932 C CA . ARG A 1 246 ? -4.974 15.626 3.199 1.00 68.75 246 ARG A CA 1
ATOM 1933 C C . ARG A 1 246 ? -5.623 16.853 2.578 1.00 68.75 246 ARG A C 1
ATOM 1935 O O . ARG A 1 246 ? -4.942 17.696 2.007 1.00 68.75 246 ARG A O 1
ATOM 1942 N N . TYR A 1 247 ? -6.940 17.003 2.783 1.00 62.56 247 TYR A N 1
ATOM 1943 C CA . TYR A 1 247 ? -7.668 18.223 2.414 1.00 62.56 247 TYR A CA 1
ATOM 1944 C C . TYR A 1 247 ? -9.004 18.411 3.132 1.00 62.56 247 TYR A C 1
ATOM 1946 O O . TYR A 1 247 ? -9.652 17.455 3.536 1.00 62.56 247 TYR A O 1
ATOM 1954 N N . MET A 1 248 ? -9.444 19.664 3.240 1.00 53.72 248 MET A N 1
ATOM 1955 C CA . MET A 1 248 ? -10.694 20.044 3.902 1.00 53.72 248 MET A CA 1
ATOM 1956 C C . MET A 1 248 ? -11.924 19.461 3.189 1.00 53.72 248 MET A C 1
ATOM 1958 O O . MET A 1 248 ? -11.927 19.274 1.974 1.00 53.72 248 MET A O 1
ATOM 1962 N N . SER A 1 249 ? -12.994 19.203 3.939 1.00 48.12 249 SER A N 1
ATOM 1963 C CA . SER A 1 249 ? -14.258 18.751 3.350 1.00 48.12 249 SER A CA 1
ATOM 1964 C C . SER A 1 249 ? -15.071 19.919 2.779 1.00 48.12 249 SER A C 1
ATOM 1966 O O . SER A 1 249 ? -14.803 21.092 3.055 1.00 48.12 249 SER A O 1
ATOM 1968 N N . VAL A 1 250 ? -16.113 19.603 2.008 1.00 46.41 250 VAL A N 1
ATOM 1969 C CA . VAL A 1 250 ? -17.082 20.581 1.503 1.00 46.41 250 VAL A CA 1
ATOM 1970 C C . VAL A 1 250 ? -17.943 21.107 2.646 1.00 46.41 250 VAL A C 1
ATOM 1972 O O . VAL A 1 250 ? -18.808 20.410 3.174 1.00 46.41 250 VAL A O 1
ATOM 1975 N N . GLY A 1 251 ? -17.771 22.388 2.963 1.00 44.16 251 GLY A N 1
ATOM 1976 C CA . GLY A 1 251 ? -18.782 23.165 3.667 1.00 44.16 251 GLY A CA 1
ATOM 1977 C C . GLY A 1 251 ? -19.873 23.603 2.689 1.00 44.16 251 GLY A C 1
ATOM 1978 O O . GLY A 1 251 ? -19.581 24.091 1.593 1.00 44.16 251 GLY A O 1
ATOM 1979 N N . SER A 1 252 ? -21.139 23.433 3.070 1.00 39.94 252 SER A N 1
ATOM 1980 C CA . SER A 1 252 ? -22.256 24.091 2.386 1.00 39.94 252 SER A CA 1
ATOM 1981 C C . SER A 1 252 ? -22.574 25.385 3.130 1.00 39.94 252 SER A C 1
ATOM 1983 O O . SER A 1 252 ? -23.040 25.345 4.268 1.00 39.94 252 SER A O 1
ATOM 1985 N N . TYR A 1 253 ? -22.309 26.539 2.515 1.00 41.19 253 TYR A N 1
ATOM 1986 C CA . TYR A 1 253 ? -22.679 27.824 3.109 1.00 41.19 253 TYR A CA 1
ATOM 1987 C C . T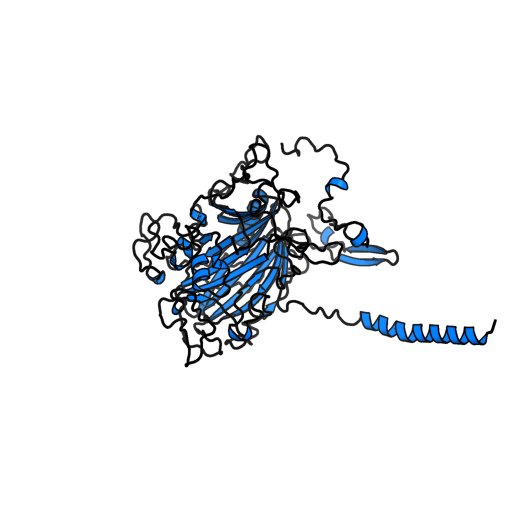YR A 1 253 ? -24.196 28.037 3.050 1.00 41.19 253 TYR A C 1
ATOM 1989 O O . TYR A 1 253 ? -24.875 27.576 2.131 1.00 41.19 253 TYR A O 1
ATOM 1997 N N . LEU A 1 254 ? -24.719 28.828 3.992 1.00 38.31 254 LEU A N 1
ATOM 1998 C CA . LEU A 1 254 ? -26.129 29.240 4.043 1.00 38.31 254 LEU A CA 1
ATOM 1999 C C . LEU A 1 254 ? -26.602 29.967 2.770 1.00 38.31 254 LEU A C 1
ATOM 2001 O O . LEU A 1 254 ? -27.793 30.068 2.534 1.00 38.31 254 LEU A O 1
ATOM 2005 N N . GLY A 1 255 ? -25.693 30.441 1.915 1.00 40.53 255 GLY A N 1
ATOM 2006 C CA . GLY A 1 255 ? -26.022 31.028 0.610 1.00 40.53 255 GLY A CA 1
ATOM 2007 C C . GLY A 1 255 ? -26.136 30.031 -0.551 1.00 40.53 255 GLY A C 1
ATOM 2008 O O . GLY A 1 255 ? -26.237 30.464 -1.693 1.00 40.53 255 GLY A O 1
ATOM 2009 N N . GLY A 1 256 ? -26.047 28.716 -0.312 1.00 35.25 256 GLY A N 1
ATOM 2010 C CA . GLY A 1 256 ? -26.052 27.702 -1.380 1.00 35.25 256 GLY A CA 1
ATOM 2011 C C . GLY A 1 256 ? -24.755 27.638 -2.201 1.00 35.25 256 GLY A C 1
ATOM 2012 O O . GLY A 1 256 ? -24.680 26.915 -3.195 1.00 35.25 256 GLY A O 1
ATOM 2013 N N . VAL A 1 257 ? -23.718 28.366 -1.783 1.00 35.88 257 VAL A N 1
ATOM 2014 C CA . VAL A 1 257 ? -22.387 28.319 -2.391 1.00 35.88 257 VAL A CA 1
ATOM 2015 C C . VAL A 1 257 ? -21.643 27.108 -1.824 1.00 35.88 257 VAL A C 1
ATOM 2017 O O . VAL A 1 257 ? -21.409 27.022 -0.617 1.00 35.88 257 VAL A O 1
ATOM 2020 N N . ARG A 1 258 ? -21.274 26.162 -2.695 1.00 43.59 258 ARG A N 1
ATOM 2021 C CA . ARG A 1 258 ? -20.253 25.145 -2.389 1.00 43.59 258 ARG A CA 1
ATOM 2022 C C . ARG A 1 258 ? -18.914 25.865 -2.349 1.00 43.59 258 ARG A C 1
ATOM 2024 O O . ARG A 1 258 ? -18.627 26.535 -3.334 1.00 43.59 258 ARG A O 1
ATOM 2031 N N . ASN A 1 259 ? -18.169 25.756 -1.242 1.00 45.94 259 ASN A N 1
ATOM 2032 C CA . ASN A 1 259 ? -16.832 26.336 -1.020 1.00 45.94 259 ASN A CA 1
ATOM 2033 C C . ASN A 1 259 ? -16.249 27.066 -2.246 1.00 45.94 259 ASN A C 1
ATOM 2035 O O . ASN A 1 259 ? -15.568 26.468 -3.079 1.00 45.94 259 ASN A O 1
ATOM 2039 N N . ALA A 1 260 ? -16.528 28.365 -2.361 1.00 37.62 260 ALA A N 1
ATOM 2040 C CA . ALA A 1 260 ? -15.819 29.217 -3.298 1.00 37.62 260 ALA A CA 1
ATOM 2041 C C . ALA A 1 260 ? -14.444 29.498 -2.687 1.00 37.62 260 ALA A C 1
ATOM 2043 O O . ALA A 1 260 ? -14.321 30.414 -1.892 1.00 37.62 260 ALA A O 1
ATOM 2044 N N . ASN A 1 261 ? -13.444 28.673 -3.003 1.00 40.19 261 ASN A N 1
ATOM 2045 C CA . ASN A 1 261 ? -12.016 28.977 -2.857 1.00 40.19 261 ASN A CA 1
ATOM 2046 C C . ASN A 1 261 ? -11.547 29.703 -1.568 1.00 40.19 261 ASN A C 1
ATOM 2048 O O . ASN A 1 261 ? -10.557 30.429 -1.626 1.00 40.19 261 ASN A O 1
ATOM 2052 N N . ASP A 1 262 ? -12.139 29.463 -0.392 1.00 41.94 262 ASP A N 1
ATOM 2053 C CA . ASP A 1 262 ? -11.532 29.845 0.899 1.00 41.94 262 ASP A CA 1
ATOM 2054 C C . ASP A 1 262 ? -10.402 28.855 1.247 1.00 41.94 262 ASP A C 1
ATOM 2056 O O . ASP A 1 262 ? -10.396 28.185 2.276 1.00 41.94 262 ASP A O 1
ATOM 2060 N N . ILE A 1 263 ? -9.444 28.742 0.323 1.00 49.72 263 ILE A N 1
ATOM 2061 C CA . ILE A 1 263 ? -8.276 27.845 0.324 1.00 49.72 263 ILE A CA 1
ATOM 2062 C C . ILE A 1 263 ? -7.207 28.322 1.327 1.00 49.72 263 ILE A C 1
ATOM 2064 O O . ILE A 1 263 ? -6.145 27.723 1.479 1.00 49.72 263 ILE A O 1
ATOM 2068 N N . THR A 1 264 ? -7.454 29.409 2.049 1.00 39.31 264 THR A N 1
ATOM 2069 C CA . THR A 1 264 ? -6.408 30.107 2.790 1.00 39.31 264 THR A CA 1
ATOM 2070 C C . THR A 1 264 ? -6.444 29.868 4.298 1.00 39.31 264 THR A C 1
ATOM 2072 O O . THR A 1 264 ? -7.326 30.364 4.997 1.00 39.31 264 THR A O 1
ATOM 2075 N N . LEU A 1 265 ? -5.335 29.247 4.740 1.00 44.56 265 LEU A N 1
ATOM 2076 C CA . LEU A 1 265 ? -4.667 29.262 6.056 1.00 44.56 265 LEU A CA 1
ATOM 2077 C C . LEU A 1 265 ? -5.056 28.097 7.000 1.00 44.56 265 LEU A C 1
ATOM 2079 O O . LEU A 1 265 ? -6.136 28.093 7.574 1.00 44.56 265 LEU A O 1
ATOM 2083 N N . THR A 1 266 ? -4.212 27.088 7.253 1.00 46.44 266 THR A N 1
ATOM 2084 C CA . THR A 1 266 ? -2.740 27.039 7.176 1.00 46.44 266 THR A CA 1
ATOM 2085 C C . THR A 1 266 ? -2.222 25.596 7.016 1.00 46.44 266 THR A C 1
ATOM 2087 O O . THR A 1 266 ? -2.656 24.724 7.765 1.00 46.44 266 THR A O 1
ATOM 2090 N N . PRO A 1 267 ? -1.203 25.364 6.160 1.00 48.91 267 PRO A N 1
ATOM 2091 C CA . PRO A 1 267 ? -0.344 24.168 6.179 1.00 48.91 267 PRO A CA 1
ATOM 2092 C C . PRO A 1 267 ? 0.183 23.814 7.584 1.00 48.91 267 PRO A C 1
ATOM 2094 O O . PRO A 1 267 ? 0.410 22.659 7.902 1.00 48.91 267 PRO A O 1
ATOM 2097 N N . LEU A 1 268 ? 0.308 24.815 8.463 1.00 50.16 268 LEU A N 1
ATOM 2098 C CA . LEU A 1 268 ? 0.977 24.768 9.771 1.00 50.16 268 LEU A CA 1
ATOM 2099 C C . LEU A 1 268 ? 0.400 23.782 10.808 1.00 50.16 268 LEU A C 1
ATOM 2101 O O . LEU A 1 268 ? 1.018 23.599 11.847 1.00 50.16 268 LEU A O 1
ATOM 2105 N N . VAL A 1 269 ? -0.766 23.182 10.560 1.00 54.69 269 VAL A N 1
ATOM 2106 C CA . VAL A 1 269 ? -1.497 22.325 11.517 1.00 54.69 269 VAL A CA 1
ATOM 2107 C C . VAL A 1 269 ? -1.665 20.885 11.038 1.00 54.69 269 VAL A C 1
ATOM 2109 O O . VAL A 1 269 ? -2.317 20.109 11.715 1.00 54.69 269 VAL A O 1
ATOM 2112 N N . ALA A 1 270 ? -1.119 20.472 9.896 1.00 69.81 270 ALA A N 1
ATOM 2113 C CA . ALA A 1 270 ? -1.271 19.093 9.421 1.00 69.81 270 ALA A CA 1
ATOM 2114 C C . ALA A 1 270 ? 0.094 18.437 9.218 1.00 69.81 270 ALA A C 1
ATOM 2116 O O . ALA A 1 270 ? 0.959 19.007 8.557 1.00 69.81 270 ALA A O 1
ATOM 2117 N N . GLN A 1 271 ? 0.280 17.250 9.802 1.00 77.62 271 GLN A N 1
ATOM 2118 C CA . GLN A 1 271 ? 1.548 16.521 9.737 1.00 77.62 271 GLN A CA 1
ATOM 2119 C C . GLN A 1 271 ? 1.359 15.117 9.175 1.00 77.62 271 GLN A C 1
ATOM 2121 O O . GLN A 1 271 ? 0.669 14.302 9.795 1.00 77.62 271 GLN A O 1
ATOM 2126 N N . GLY A 1 272 ? 1.951 14.833 8.019 1.00 83.56 272 GLY A N 1
ATOM 2127 C CA . GLY A 1 272 ? 2.253 13.466 7.606 1.00 83.56 272 GLY A CA 1
ATOM 2128 C C . GLY A 1 272 ? 3.457 12.978 8.401 1.00 83.56 272 GLY A C 1
ATOM 2129 O O . GLY A 1 272 ? 4.382 13.748 8.659 1.00 83.56 272 GLY A O 1
ATOM 2130 N N . ALA A 1 273 ? 3.436 11.734 8.864 1.00 87.69 273 ALA A N 1
ATOM 2131 C CA . ALA A 1 273 ? 4.522 11.186 9.657 1.00 87.69 273 ALA A CA 1
ATOM 2132 C C . ALA A 1 273 ? 4.747 9.701 9.410 1.00 87.69 273 ALA A C 1
ATOM 2134 O O . ALA A 1 273 ? 3.815 8.924 9.211 1.00 87.69 273 ALA A O 1
ATOM 2135 N N . TRP A 1 274 ? 6.010 9.310 9.510 1.00 93.06 274 TRP A N 1
ATOM 2136 C CA . TRP A 1 274 ? 6.427 7.929 9.667 1.00 93.06 274 TRP A CA 1
ATOM 2137 C C . TRP A 1 274 ? 6.771 7.678 11.132 1.00 93.06 274 TRP A C 1
ATOM 2139 O O . TRP A 1 274 ? 7.602 8.386 11.701 1.00 93.06 274 TRP A O 1
ATOM 2149 N N . VAL A 1 275 ? 6.154 6.663 11.740 1.00 93.69 275 VAL A N 1
ATOM 2150 C CA . VAL A 1 275 ? 6.389 6.301 13.145 1.00 93.69 275 VAL A CA 1
ATOM 2151 C C . VAL A 1 275 ? 7.368 5.135 13.216 1.00 93.69 275 VAL A C 1
ATOM 2153 O O . VAL A 1 275 ? 7.052 4.016 12.811 1.00 93.69 275 VAL A O 1
ATOM 2156 N N . ASP A 1 276 ? 8.551 5.388 13.767 1.00 92.62 276 ASP A N 1
ATOM 2157 C CA . ASP A 1 276 ? 9.656 4.424 13.860 1.00 92.62 276 ASP A CA 1
ATOM 2158 C C . ASP A 1 276 ? 10.068 4.141 15.318 1.00 92.62 276 ASP A C 1
ATOM 2160 O O . ASP A 1 276 ? 11.040 3.428 15.5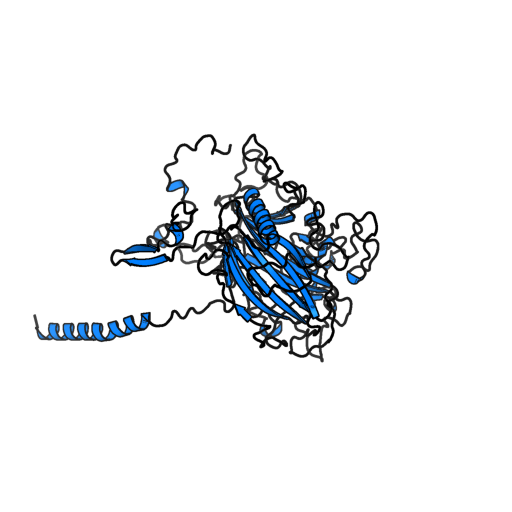78 1.00 92.62 276 ASP A O 1
ATOM 2164 N N . ASP A 1 277 ? 9.332 4.694 16.292 1.00 92.12 277 ASP A N 1
ATOM 2165 C CA . ASP A 1 277 ? 9.459 4.318 17.700 1.00 92.12 277 ASP A CA 1
ATOM 2166 C C . ASP A 1 277 ? 9.233 2.817 17.880 1.00 92.12 277 ASP A C 1
ATOM 2168 O O . ASP A 1 277 ? 8.531 2.170 17.101 1.00 92.12 277 ASP A O 1
ATOM 2172 N N . LEU A 1 278 ? 9.845 2.256 18.921 1.00 91.19 278 LEU A N 1
ATOM 2173 C CA . LEU A 1 278 ? 9.703 0.837 19.205 1.00 91.19 278 LEU A CA 1
ATOM 2174 C C . LEU A 1 278 ? 8.330 0.559 19.820 1.00 91.19 278 LEU A C 1
ATOM 2176 O O . LEU A 1 278 ? 7.876 1.267 20.719 1.00 91.19 278 LEU A O 1
ATOM 2180 N N . ASP A 1 279 ? 7.696 -0.503 19.342 1.00 87.69 279 ASP A N 1
ATOM 2181 C CA . ASP A 1 279 ? 6.554 -1.126 19.979 1.00 87.69 279 ASP A CA 1
ATOM 2182 C C . ASP A 1 279 ? 6.967 -1.811 21.294 1.00 87.69 279 ASP A C 1
ATOM 2184 O O . ASP A 1 279 ? 8.146 -1.912 21.651 1.00 87.69 279 ASP A O 1
ATOM 2188 N N . ALA A 1 280 ? 5.971 -2.321 22.017 1.00 79.88 280 ALA A N 1
ATOM 2189 C CA . ALA A 1 280 ? 6.169 -2.990 23.301 1.00 79.88 280 ALA A CA 1
ATOM 2190 C C . ALA A 1 280 ? 7.109 -4.213 23.250 1.00 79.88 280 ALA A C 1
ATOM 2192 O O . ALA A 1 280 ? 7.601 -4.637 24.291 1.00 79.88 280 ALA A O 1
ATOM 2193 N N . ASN A 1 281 ? 7.352 -4.782 22.065 1.00 84.06 281 ASN A N 1
ATOM 2194 C CA . ASN A 1 281 ? 8.226 -5.935 21.859 1.00 84.06 281 ASN A CA 1
ATOM 2195 C C . ASN A 1 281 ? 9.627 -5.527 21.367 1.00 84.06 281 ASN A C 1
ATOM 2197 O O . ASN A 1 281 ? 10.441 -6.394 21.054 1.00 84.06 281 ASN A O 1
ATOM 2201 N N . GLY A 1 282 ? 9.917 -4.225 21.270 1.00 88.00 282 GLY A N 1
ATOM 2202 C CA . GLY A 1 282 ? 11.205 -3.707 20.814 1.00 88.00 282 GLY A CA 1
ATOM 2203 C C . GLY A 1 282 ? 11.377 -3.668 19.292 1.00 88.00 282 GLY A C 1
ATOM 2204 O O . GLY A 1 282 ? 12.477 -3.373 18.828 1.00 88.00 282 GLY A O 1
ATOM 2205 N N . ALA A 1 283 ? 10.330 -3.947 18.509 1.00 92.12 283 ALA A N 1
ATOM 2206 C CA . ALA A 1 283 ? 10.342 -3.792 17.053 1.00 92.12 283 ALA A CA 1
ATOM 2207 C C . ALA A 1 283 ? 9.777 -2.416 16.663 1.00 92.12 283 ALA A C 1
ATOM 2209 O O . ALA A 1 283 ? 8.865 -1.948 17.336 1.00 92.12 283 ALA A O 1
ATOM 2210 N N . PRO A 1 284 ? 10.235 -1.755 15.588 1.00 94.12 284 PRO A N 1
ATOM 2211 C CA . PRO A 1 284 ? 9.633 -0.495 15.158 1.00 94.12 284 PRO A CA 1
ATOM 2212 C C . PRO A 1 284 ? 8.124 -0.609 14.891 1.00 94.12 284 PRO A C 1
ATOM 2214 O O . PRO A 1 284 ? 7.624 -1.633 14.401 1.00 94.12 284 PRO A O 1
ATOM 2217 N N . TRP A 1 285 ? 7.391 0.467 15.176 1.00 93.81 285 TRP A N 1
ATOM 2218 C CA . TRP A 1 285 ? 5.988 0.606 14.800 1.00 93.81 285 TRP A CA 1
ATOM 2219 C C . TRP A 1 285 ? 5.811 0.531 13.281 1.00 93.81 285 TRP A C 1
ATOM 2221 O O . TRP A 1 285 ? 4.940 -0.216 12.831 1.00 93.81 285 TRP A O 1
ATOM 2231 N N . ALA A 1 286 ? 6.673 1.207 12.515 1.00 95.31 286 ALA A N 1
ATOM 2232 C CA . ALA A 1 286 ? 6.790 1.144 11.057 1.00 95.31 286 ALA A CA 1
ATOM 2233 C C . ALA A 1 286 ? 5.444 1.308 10.328 1.00 95.31 286 ALA A C 1
ATOM 2235 O O . ALA A 1 286 ? 4.957 0.375 9.684 1.00 95.31 286 ALA A O 1
ATOM 2236 N N . PHE A 1 287 ? 4.819 2.477 10.473 1.00 95.06 287 PHE A N 1
ATOM 2237 C CA . PHE A 1 287 ? 3.605 2.840 9.740 1.00 95.06 287 PHE A CA 1
ATOM 2238 C C . PHE A 1 287 ? 3.575 4.331 9.400 1.00 95.06 287 PHE A C 1
ATOM 2240 O O . PHE A 1 287 ? 4.237 5.142 10.055 1.00 95.06 287 PHE A O 1
ATOM 2247 N N . ALA A 1 288 ? 2.793 4.667 8.375 1.00 92.00 288 ALA A N 1
ATOM 2248 C CA . ALA A 1 288 ? 2.555 6.034 7.944 1.00 92.00 288 ALA A CA 1
ATOM 2249 C C . ALA A 1 288 ? 1.254 6.543 8.574 1.00 92.00 288 ALA A C 1
ATOM 2251 O O . ALA A 1 288 ? 0.253 5.825 8.615 1.00 92.00 288 ALA A O 1
ATOM 2252 N N . THR A 1 289 ? 1.263 7.772 9.078 1.00 87.62 289 THR A N 1
ATOM 2253 C CA . THR A 1 289 ? 0.116 8.374 9.749 1.00 87.62 289 THR A CA 1
ATOM 2254 C C . THR A 1 289 ? -0.021 9.850 9.469 1.00 87.62 289 THR A C 1
ATOM 2256 O O . THR A 1 289 ? 0.935 10.602 9.329 1.00 87.62 289 THR A O 1
ATOM 2259 N N . MET A 1 290 ? -1.266 10.269 9.483 1.00 82.81 290 MET A N 1
ATOM 2260 C CA . MET A 1 290 ? -1.719 11.610 9.272 1.00 82.81 290 MET A CA 1
ATOM 2261 C C . MET A 1 290 ? -2.486 12.074 10.506 1.00 82.81 290 MET A C 1
ATOM 2263 O O . MET A 1 290 ? -3.457 11.443 10.920 1.00 82.81 290 MET A O 1
ATOM 2267 N N . TYR A 1 291 ? -2.043 13.183 11.096 1.00 77.56 291 TYR A N 1
ATOM 2268 C CA . TYR A 1 291 ? -2.689 13.800 12.246 1.00 77.56 291 TYR A CA 1
ATOM 2269 C C . TYR A 1 291 ? -2.697 15.335 12.227 1.00 77.56 291 TYR A C 1
ATOM 2271 O O . TYR A 1 291 ? -1.856 15.963 11.563 1.00 77.56 291 TYR A O 1
ATOM 2279 N N . PRO A 1 292 ? -3.675 15.962 12.895 1.00 70.69 292 PRO A N 1
ATOM 2280 C CA . PRO A 1 292 ? -3.679 17.394 13.148 1.00 70.69 292 PRO A CA 1
ATOM 2281 C C . PRO A 1 292 ? -2.669 17.743 14.248 1.00 70.69 292 PRO A C 1
ATOM 2283 O O . PRO A 1 292 ? -2.641 17.143 15.319 1.00 70.69 292 PRO A O 1
ATOM 2286 N N . HIS A 1 293 ? -1.812 18.708 13.950 1.00 65.94 293 HIS A N 1
ATOM 2287 C CA . HIS A 1 293 ? -0.785 19.283 14.810 1.00 65.94 293 HIS A CA 1
ATOM 2288 C C . HIS A 1 293 ? -1.353 20.420 15.668 1.00 65.94 293 HIS A C 1
ATOM 2290 O O . HIS A 1 293 ? -2.546 20.717 15.623 1.00 65.94 293 HIS A O 1
ATOM 2296 N N . ALA A 1 294 ? -0.506 21.027 16.496 1.00 62.41 294 ALA A N 1
ATOM 2297 C CA . ALA A 1 294 ? -0.883 22.108 17.392 1.00 62.41 294 ALA A CA 1
ATOM 2298 C C . ALA A 1 294 ? -1.470 23.297 16.624 1.00 62.41 294 ALA A C 1
ATOM 2300 O O . ALA A 1 294 ? -0.934 23.703 15.595 1.00 62.41 294 ALA A O 1
ATOM 2301 N N . SER A 1 295 ? -2.517 23.920 17.173 1.00 58.22 295 SER A N 1
ATOM 2302 C CA . SER A 1 295 ? -3.236 25.031 16.530 1.00 58.22 295 SER A CA 1
ATOM 2303 C C . SER A 1 295 ? -2.372 26.267 16.201 1.00 58.22 295 SER A C 1
ATOM 2305 O O . SER A 1 295 ? -2.843 27.185 15.531 1.00 58.22 295 SER A O 1
ATOM 2307 N N . VAL A 1 296 ? -1.124 26.333 16.676 1.00 58.69 296 VAL A N 1
ATOM 2308 C CA . VAL A 1 296 ? -0.164 27.417 16.427 1.00 58.69 296 VAL A CA 1
ATOM 2309 C C . VAL A 1 296 ? 1.205 26.815 16.099 1.00 58.69 296 VAL A C 1
ATOM 2311 O O . VAL A 1 296 ? 1.641 25.883 16.769 1.00 58.69 296 VAL A O 1
ATOM 2314 N N . LEU A 1 297 ? 1.906 27.376 15.107 1.00 54.38 297 LEU A N 1
ATOM 2315 C CA . LEU A 1 297 ? 3.299 27.025 14.810 1.00 54.38 297 LEU A CA 1
ATOM 2316 C C . LEU A 1 297 ? 4.197 27.447 15.983 1.00 54.38 297 LEU A C 1
ATOM 2318 O O . LEU A 1 297 ? 4.169 28.611 16.377 1.00 54.38 297 LEU A O 1
ATOM 2322 N N . ASN A 1 298 ? 5.016 26.529 16.500 1.00 58.00 298 ASN A N 1
ATOM 2323 C CA . ASN A 1 298 ? 5.885 26.750 17.665 1.00 58.00 298 ASN A CA 1
ATOM 2324 C C . ASN A 1 298 ? 5.109 27.239 18.904 1.00 58.00 298 ASN A C 1
ATOM 2326 O O . ASN A 1 298 ? 5.351 28.351 19.387 1.00 58.00 298 ASN A O 1
ATOM 2330 N N . PRO A 1 299 ? 4.167 26.433 19.427 1.00 58.00 299 PRO A N 1
ATOM 2331 C CA . PRO A 1 299 ? 3.427 26.814 20.620 1.00 58.00 299 PRO A CA 1
ATOM 2332 C C . PRO A 1 299 ? 4.404 27.041 21.780 1.00 58.00 299 PRO A C 1
ATOM 2334 O O . PRO A 1 299 ? 5.399 26.325 21.928 1.00 58.00 299 PRO A O 1
ATOM 2337 N N . THR A 1 300 ? 4.129 28.036 22.625 1.00 58.28 300 THR A N 1
ATOM 2338 C CA . THR A 1 300 ? 4.869 28.194 23.882 1.00 58.28 300 THR A CA 1
ATOM 2339 C C . THR A 1 300 ? 4.742 26.904 24.694 1.00 58.28 300 THR A C 1
ATOM 2341 O O . THR A 1 300 ? 3.650 26.339 24.782 1.00 58.28 300 THR A O 1
ATOM 2344 N N . ALA A 1 301 ? 5.843 26.430 25.282 1.00 53.56 301 ALA A N 1
ATOM 2345 C CA . ALA A 1 301 ? 5.835 25.221 26.102 1.00 53.56 301 ALA A CA 1
ATOM 2346 C C . ALA A 1 301 ? 4.721 25.294 27.167 1.00 53.56 301 ALA A C 1
ATOM 2348 O O . ALA A 1 301 ? 4.616 26.286 27.886 1.00 53.56 301 ALA A O 1
ATOM 2349 N N . GLY A 1 302 ? 3.873 24.262 27.232 1.00 51.53 302 GLY A N 1
ATOM 2350 C CA . GLY A 1 302 ? 2.705 24.210 28.123 1.00 51.53 302 GLY A CA 1
ATOM 2351 C C . GLY A 1 302 ? 1.392 24.755 27.540 1.00 51.53 302 GLY A C 1
ATOM 2352 O O . GLY A 1 302 ? 0.341 24.464 28.094 1.00 51.53 302 GLY A O 1
ATOM 2353 N N . ASN A 1 303 ? 1.417 25.462 26.403 1.00 53.28 303 ASN A N 1
ATOM 2354 C CA . ASN A 1 303 ? 0.227 25.999 25.725 1.00 53.28 303 ASN A CA 1
ATOM 2355 C C . ASN A 1 303 ? 0.032 25.337 24.356 1.00 53.28 303 ASN A C 1
ATOM 2357 O O . ASN A 1 303 ? 0.205 25.971 23.316 1.00 53.28 303 ASN A O 1
ATOM 2361 N N . THR A 1 304 ? -0.273 24.038 24.346 1.00 60.31 304 THR A N 1
ATOM 2362 C CA . THR A 1 304 ? -0.478 23.274 23.106 1.00 60.31 304 THR A CA 1
ATOM 2363 C C . THR A 1 304 ? -1.914 22.763 23.009 1.00 60.31 304 THR A C 1
ATOM 2365 O O . THR A 1 304 ? -2.280 21.787 23.657 1.00 60.31 304 THR A O 1
ATOM 2368 N N . ASP A 1 305 ? -2.711 23.397 22.151 1.00 59.59 305 ASP A N 1
ATOM 2369 C CA . ASP A 1 305 ? -4.052 22.936 21.783 1.00 59.59 305 ASP A CA 1
ATOM 2370 C C . ASP A 1 305 ? -3.922 21.823 20.720 1.00 59.59 305 ASP A C 1
ATOM 2372 O O . ASP A 1 305 ? -3.899 22.089 19.514 1.00 59.59 305 ASP A O 1
ATOM 2376 N N . LEU A 1 306 ? -3.770 20.572 21.172 1.00 63.28 306 LEU A N 1
ATOM 2377 C CA . LEU A 1 306 ? -3.699 19.382 20.310 1.00 63.28 306 LEU A CA 1
ATOM 2378 C C . LEU A 1 306 ? -5.079 18.926 19.846 1.00 63.28 306 LEU A C 1
ATOM 2380 O O . LEU A 1 306 ? -6.058 19.038 20.583 1.00 63.28 306 LEU A O 1
ATOM 2384 N N . GLY A 1 307 ? -5.135 18.357 18.642 1.00 58.22 307 GLY A N 1
ATOM 2385 C CA . GLY A 1 307 ? -6.389 17.880 18.068 1.00 58.22 307 GLY A CA 1
ATOM 2386 C C . GLY A 1 307 ? -7.288 19.010 17.571 1.00 58.22 307 GLY A C 1
ATOM 2387 O O . GLY A 1 307 ? -8.469 18.783 17.336 1.00 58.22 307 GLY A O 1
ATOM 2388 N N . PHE A 1 308 ? -6.760 20.227 17.413 1.00 57.47 308 PHE A N 1
ATOM 2389 C CA . PHE A 1 308 ? -7.495 21.357 16.858 1.00 57.47 308 PHE A CA 1
ATOM 2390 C C . PHE A 1 308 ? -6.957 21.746 15.486 1.00 57.47 308 PHE A C 1
ATOM 2392 O O . PHE A 1 308 ? -5.786 22.074 15.323 1.00 57.47 308 PHE A O 1
ATOM 2399 N N . ASN A 1 309 ? -7.850 21.776 14.504 1.00 53.31 309 ASN A N 1
ATOM 2400 C CA . ASN A 1 309 ? -7.549 22.210 13.152 1.00 53.31 309 ASN A CA 1
ATOM 2401 C C . ASN A 1 309 ? -7.829 23.701 12.959 1.00 53.31 309 ASN A C 1
ATOM 2403 O O . ASN A 1 309 ? -8.792 24.252 13.498 1.00 53.31 309 ASN A O 1
ATOM 2407 N N . THR A 1 310 ? -7.019 24.327 12.098 1.00 51.91 310 THR A N 1
ATOM 2408 C CA . THR A 1 310 ? -7.072 25.743 11.685 1.00 51.91 310 THR A CA 1
ATOM 2409 C C . THR A 1 310 ? -6.936 26.714 12.862 1.00 51.91 310 THR A C 1
ATOM 2411 O O . THR A 1 310 ? -7.881 26.953 13.612 1.00 51.91 310 THR A O 1
ATOM 2414 N N . GLY A 1 311 ? -5.748 27.305 13.025 1.00 53.44 311 GLY A N 1
ATOM 2415 C CA . GLY A 1 311 ? -5.365 28.009 14.257 1.00 53.44 311 GLY A CA 1
ATOM 2416 C C . GLY A 1 311 ? -6.379 29.015 14.808 1.00 53.44 311 GLY A C 1
ATOM 2417 O O . GLY A 1 311 ? -6.603 29.057 16.014 1.00 53.44 311 GLY A O 1
ATOM 2418 N N . ALA A 1 312 ? -7.056 29.771 13.937 1.00 54.16 312 ALA A N 1
ATOM 2419 C CA . ALA A 1 312 ? -8.064 30.746 14.352 1.00 54.16 312 ALA A CA 1
ATOM 2420 C C . ALA A 1 312 ? -9.468 30.159 14.604 1.00 54.16 312 ALA A C 1
ATOM 2422 O O . ALA A 1 312 ? -10.245 30.779 15.327 1.00 54.16 312 ALA A O 1
ATOM 2423 N N . ARG A 1 313 ? -9.828 29.009 14.010 1.00 55.69 313 ARG A N 1
ATOM 2424 C CA . ARG A 1 313 ? -11.192 28.450 14.106 1.00 55.69 313 ARG A CA 1
ATOM 2425 C C . ARG A 1 313 ? -11.321 27.324 15.134 1.00 55.69 313 ARG A C 1
ATOM 2427 O O . ARG A 1 313 ? -12.440 27.061 15.563 1.00 55.69 313 ARG A O 1
ATOM 2434 N N . LYS A 1 314 ? -10.201 26.712 15.552 1.00 56.69 314 LYS A N 1
ATOM 2435 C CA . LYS A 1 314 ? -10.123 25.677 16.601 1.00 56.69 314 LYS A CA 1
ATOM 2436 C C . LYS A 1 314 ? -11.190 24.583 16.451 1.00 56.69 314 LYS A C 1
ATOM 2438 O O . LYS A 1 314 ? -11.913 24.277 17.397 1.00 56.69 314 LYS A O 1
ATOM 2443 N N . TRP A 1 315 ? -11.308 23.988 15.269 1.00 59.16 315 TRP A N 1
ATOM 2444 C CA . TRP A 1 315 ? -12.224 22.858 15.092 1.00 59.16 315 TRP A CA 1
ATOM 2445 C C . TRP A 1 315 ? -11.626 21.607 15.701 1.00 59.16 315 TRP A C 1
ATOM 2447 O O . TRP A 1 315 ? -10.488 21.263 15.382 1.00 59.16 315 TRP A O 1
ATOM 2457 N N . TYR A 1 316 ? -12.375 20.934 16.567 1.00 57.34 316 TYR A N 1
ATOM 2458 C CA . TYR A 1 316 ? -11.876 19.736 17.219 1.00 57.34 316 TYR A CA 1
ATOM 2459 C C . TYR A 1 316 ? -11.912 18.551 16.253 1.00 57.34 316 TYR A C 1
ATOM 2461 O O . TYR A 1 316 ? -12.951 18.164 15.723 1.00 57.34 316 TYR A O 1
ATOM 2469 N N . THR A 1 317 ? -10.744 17.983 16.015 1.00 62.72 317 THR A N 1
ATOM 2470 C CA . THR A 1 317 ? -10.484 16.849 15.138 1.00 62.72 317 THR A CA 1
ATOM 2471 C C . THR A 1 317 ? -9.276 16.141 15.719 1.00 62.72 317 THR A C 1
ATOM 2473 O O . THR A 1 317 ? -8.152 16.501 15.413 1.00 62.72 317 THR A O 1
ATOM 2476 N N . ASP A 1 318 ? -9.475 15.172 16.596 1.00 66.56 318 ASP A N 1
ATOM 2477 C CA . ASP A 1 318 ? -8.366 14.489 17.276 1.00 66.56 318 ASP A CA 1
ATOM 2478 C C . ASP A 1 318 ? -8.239 13.041 16.797 1.00 66.56 318 ASP A C 1
ATOM 2480 O O . ASP A 1 318 ? -8.068 12.087 17.557 1.00 66.56 318 ASP A O 1
ATOM 2484 N N . ILE A 1 319 ? -8.419 12.888 15.486 1.00 71.38 319 ILE A N 1
ATOM 2485 C CA . ILE A 1 319 ? -8.434 11.608 14.792 1.00 71.38 319 ILE A CA 1
ATOM 2486 C C . ILE A 1 319 ? -7.152 11.503 13.987 1.00 71.38 319 ILE A C 1
ATOM 2488 O O . ILE A 1 319 ? -6.857 12.347 13.137 1.00 71.38 319 ILE A O 1
ATOM 2492 N N . TRP A 1 320 ? -6.415 10.438 14.264 1.00 80.38 320 TRP A N 1
ATOM 2493 C CA . TRP A 1 320 ? -5.278 10.008 13.479 1.00 80.38 320 TRP A CA 1
ATOM 2494 C C . TRP A 1 320 ? -5.760 8.953 12.500 1.00 80.38 320 TRP A C 1
ATOM 2496 O O . TRP A 1 320 ? -6.591 8.104 12.832 1.00 80.38 320 TRP A O 1
ATOM 2506 N N . SER A 1 321 ? -5.236 9.000 11.290 1.00 82.19 321 SER A N 1
ATOM 2507 C CA . SER A 1 321 ? -5.532 8.011 10.266 1.00 82.19 321 SER A CA 1
ATOM 2508 C C . SER A 1 321 ? -4.284 7.717 9.459 1.00 82.19 321 SER A C 1
ATOM 2510 O O . SER A 1 321 ? -3.378 8.540 9.386 1.00 82.19 321 SER A O 1
ATOM 2512 N N . GLY A 1 322 ? -4.200 6.536 8.874 1.00 87.56 322 GLY A N 1
ATOM 2513 C CA . GLY A 1 322 ? -3.026 6.167 8.108 1.00 87.56 322 GLY A CA 1
ATOM 2514 C C . GLY A 1 322 ? -3.084 4.738 7.626 1.00 87.56 322 GLY A C 1
ATOM 2515 O O . GLY A 1 322 ? -4.153 4.128 7.529 1.00 87.56 322 GLY A O 1
ATOM 2516 N N . PHE A 1 323 ? -1.909 4.194 7.341 1.00 92.56 323 PHE A N 1
ATOM 2517 C CA . PHE A 1 323 ? -1.784 2.867 6.771 1.00 92.56 323 PHE A CA 1
ATOM 2518 C C . PHE A 1 323 ? -0.465 2.199 7.144 1.00 92.56 323 PHE A C 1
ATOM 2520 O O . PHE A 1 323 ? 0.549 2.834 7.445 1.00 92.56 323 PHE A O 1
ATOM 2527 N N . VAL A 1 324 ? -0.490 0.872 7.105 1.00 95.69 324 VAL A N 1
ATOM 2528 C CA . VAL A 1 324 ? 0.642 0.014 7.439 1.00 95.69 324 VAL A CA 1
ATOM 2529 C C . VAL A 1 324 ? 0.762 -1.106 6.413 1.00 95.69 324 VAL A C 1
ATOM 2531 O O . VAL A 1 324 ? -0.222 -1.781 6.119 1.00 95.69 324 VAL A O 1
ATOM 2534 N N . MET A 1 325 ? 1.968 -1.334 5.887 1.00 96.94 325 MET A N 1
ATOM 2535 C CA . MET A 1 325 ? 2.266 -2.579 5.174 1.00 96.94 325 MET A CA 1
ATOM 2536 C C . MET A 1 325 ? 2.545 -3.664 6.216 1.00 96.94 325 MET A C 1
ATOM 2538 O O . MET A 1 325 ? 3.322 -3.456 7.152 1.00 96.94 325 MET A O 1
ATOM 2542 N N . ILE A 1 326 ? 1.875 -4.803 6.085 1.00 97.75 326 ILE A N 1
ATOM 2543 C CA . ILE A 1 326 ? 1.925 -5.891 7.064 1.00 97.75 326 ILE A CA 1
ATOM 2544 C C . ILE A 1 326 ? 2.868 -6.992 6.587 1.00 97.75 326 ILE A C 1
ATOM 2546 O O . ILE A 1 326 ? 3.678 -7.467 7.380 1.00 97.75 326 ILE A O 1
ATOM 2550 N N . ASP A 1 327 ? 2.769 -7.399 5.318 1.00 97.69 327 ASP A N 1
ATOM 2551 C CA . ASP A 1 327 ? 3.506 -8.552 4.794 1.00 97.69 327 ASP A CA 1
ATOM 2552 C C . ASP A 1 327 ? 3.558 -8.561 3.256 1.00 97.69 327 ASP A C 1
ATOM 2554 O O . ASP A 1 327 ? 2.772 -7.882 2.590 1.00 97.69 327 ASP A O 1
ATOM 2558 N N . ALA A 1 328 ? 4.440 -9.389 2.693 1.00 98.38 328 ALA A N 1
ATOM 2559 C CA . ALA A 1 328 ? 4.307 -9.864 1.320 1.00 98.38 328 ALA A CA 1
ATOM 2560 C C . ALA A 1 328 ? 4.653 -11.358 1.228 1.00 98.38 328 ALA A C 1
ATOM 2562 O O . ALA A 1 328 ? 5.711 -11.813 1.677 1.00 98.38 328 ALA A O 1
ATOM 2563 N N . LYS A 1 329 ? 3.758 -12.137 0.622 1.00 98.50 329 LYS A N 1
ATOM 2564 C CA . LYS A 1 329 ? 3.810 -13.601 0.562 1.00 98.50 329 LYS A CA 1
ATOM 2565 C C . LYS A 1 329 ? 3.888 -14.124 -0.866 1.00 98.50 329 LYS A C 1
ATOM 2567 O O . LYS A 1 329 ? 3.414 -13.484 -1.797 1.00 98.50 329 LYS A O 1
ATOM 2572 N N . GLN A 1 330 ? 4.505 -15.286 -1.044 1.00 98.00 330 GLN A N 1
ATOM 2573 C CA . GLN A 1 330 ? 4.435 -16.061 -2.279 1.00 98.00 330 GLN A CA 1
ATOM 2574 C C . GLN A 1 330 ? 3.030 -16.660 -2.426 1.00 98.00 330 GLN A C 1
ATOM 2576 O O . GLN A 1 330 ? 2.372 -16.961 -1.433 1.00 98.00 330 GLN A O 1
ATOM 2581 N N . GLY A 1 331 ? 2.579 -16.870 -3.657 1.00 97.38 331 GLY A N 1
ATOM 2582 C CA . GLY A 1 331 ? 1.253 -17.414 -3.943 1.00 97.38 331 GLY A CA 1
ATOM 2583 C C . GLY A 1 331 ? 0.136 -16.367 -3.941 1.00 97.38 331 GLY A C 1
ATOM 2584 O O . GLY A 1 331 ? 0.354 -15.182 -3.676 1.00 97.38 331 GLY A O 1
ATOM 2585 N N . GLY A 1 332 ? -1.059 -16.830 -4.306 1.00 96.94 332 GLY A N 1
ATOM 2586 C CA . GLY A 1 332 ? -2.271 -16.016 -4.380 1.00 96.94 332 GLY A CA 1
ATOM 2587 C C . GLY A 1 332 ? -3.138 -16.090 -3.125 1.00 96.94 332 GLY A C 1
ATOM 2588 O O . GLY A 1 332 ? -2.807 -16.776 -2.153 1.00 96.94 332 GLY A O 1
ATOM 2589 N N . LEU A 1 333 ? -4.274 -15.401 -3.191 1.00 97.44 333 LEU A N 1
ATOM 2590 C CA . LEU A 1 333 ? -5.298 -15.371 -2.157 1.00 97.44 333 LEU A CA 1
ATOM 2591 C C . LEU A 1 333 ? -5.893 -16.771 -1.933 1.00 97.44 333 LEU A C 1
ATOM 2593 O O . LEU A 1 333 ? -6.107 -17.519 -2.896 1.00 97.44 333 LEU A O 1
ATOM 2597 N N . PRO A 1 334 ? -6.241 -17.138 -0.686 1.00 96.12 334 PRO A N 1
ATOM 2598 C CA . PRO A 1 334 ? -6.897 -18.408 -0.416 1.00 96.12 334 PRO A CA 1
ATOM 2599 C C . PRO A 1 334 ? -8.273 -18.478 -1.090 1.00 96.12 334 PRO A C 1
ATOM 2601 O O . PRO A 1 334 ? -8.999 -17.481 -1.172 1.00 96.12 334 PRO A O 1
ATOM 2604 N N . ALA A 1 335 ? -8.665 -19.680 -1.520 1.00 94.00 335 ALA A N 1
ATOM 2605 C CA . ALA A 1 335 ? -10.018 -19.930 -2.023 1.00 94.00 335 ALA A CA 1
ATOM 2606 C C . ALA A 1 335 ? -11.083 -19.710 -0.931 1.00 94.00 335 ALA A C 1
ATOM 2608 O O . ALA A 1 335 ? -12.182 -19.235 -1.209 1.00 94.00 335 ALA A O 1
ATOM 2609 N N . ASP A 1 336 ? -10.735 -20.038 0.316 1.00 94.62 336 ASP A N 1
ATOM 2610 C CA . ASP A 1 336 ? -11.532 -19.708 1.492 1.00 94.62 336 ASP A CA 1
ATOM 2611 C C . ASP A 1 336 ? -11.392 -18.215 1.807 1.00 94.62 336 ASP A C 1
ATOM 2613 O O . ASP A 1 336 ? -10.342 -17.744 2.244 1.00 94.62 336 ASP A O 1
ATOM 2617 N N . ARG A 1 337 ? -12.462 -17.462 1.552 1.00 91.69 337 ARG A N 1
ATOM 2618 C CA . ARG A 1 337 ? -12.454 -15.996 1.607 1.00 91.69 337 ARG A CA 1
ATOM 2619 C C . ARG A 1 337 ? -12.387 -15.435 3.026 1.00 91.69 337 ARG A C 1
ATOM 2621 O O . ARG A 1 337 ? -12.205 -14.231 3.184 1.00 91.69 337 ARG A O 1
ATOM 2628 N N . SER A 1 338 ? -12.528 -16.278 4.050 1.00 91.00 338 SER A N 1
ATOM 2629 C CA . SER A 1 338 ? -12.379 -15.866 5.446 1.00 91.00 338 SER A CA 1
ATOM 2630 C C . SER A 1 338 ? -10.940 -15.943 5.955 1.00 91.00 338 SER A C 1
ATOM 2632 O O . SER A 1 338 ? -10.711 -15.626 7.118 1.00 91.00 338 SER A O 1
ATOM 2634 N N . LYS A 1 339 ? -9.993 -16.413 5.138 1.00 95.31 339 LYS A N 1
ATOM 2635 C CA . LYS A 1 339 ? -8.603 -16.670 5.537 1.00 95.31 339 LYS A CA 1
ATOM 2636 C C . LYS A 1 339 ? -7.638 -15.664 4.939 1.00 95.31 339 LYS A C 1
ATOM 2638 O O . LYS A 1 339 ? -7.909 -15.117 3.871 1.00 95.31 339 LYS A O 1
ATOM 2643 N N . SER A 1 340 ? -6.515 -15.472 5.624 1.00 94.94 340 SER A N 1
ATOM 2644 C CA . SER A 1 340 ? -5.419 -14.620 5.164 1.00 94.94 340 SER A CA 1
ATOM 2645 C C . SER A 1 340 ? -4.342 -15.437 4.452 1.00 94.94 340 SER A C 1
ATOM 2647 O O . SER A 1 340 ? -4.302 -16.669 4.525 1.00 94.94 340 SER A O 1
ATOM 2649 N N . VAL A 1 341 ? -3.403 -14.755 3.793 1.00 97.62 341 VAL A N 1
ATOM 2650 C CA . VAL A 1 341 ? -2.212 -15.408 3.216 1.00 97.62 341 VAL A CA 1
ATOM 2651 C C . VAL A 1 341 ? -1.107 -15.722 4.234 1.00 97.62 341 VAL A C 1
ATOM 2653 O O . VAL A 1 341 ? -0.023 -16.143 3.834 1.00 97.62 341 VAL A O 1
ATOM 2656 N N . VAL A 1 342 ? -1.330 -15.555 5.545 1.00 97.25 342 VAL A N 1
ATOM 2657 C CA . VAL A 1 342 ? -0.264 -15.650 6.567 1.00 97.25 342 VAL A CA 1
ATOM 2658 C C . VAL A 1 342 ? 0.521 -16.968 6.532 1.00 97.25 342 VAL A C 1
ATOM 2660 O O . VAL A 1 342 ? 1.722 -16.974 6.804 1.00 97.25 342 VAL A O 1
ATOM 2663 N N . GLY A 1 343 ? -0.136 -18.074 6.167 1.00 96.25 343 GLY A N 1
ATOM 2664 C CA . GLY A 1 343 ? 0.481 -19.400 6.072 1.00 96.25 343 GLY A CA 1
ATOM 2665 C C . GLY A 1 343 ? 1.397 -19.599 4.859 1.00 96.25 343 GLY A C 1
ATOM 2666 O O . GLY A 1 343 ? 2.138 -20.582 4.816 1.00 96.25 343 GLY A O 1
ATOM 2667 N N . ASN A 1 344 ? 1.370 -18.692 3.882 1.00 97.75 344 ASN A N 1
ATOM 2668 C CA . ASN A 1 344 ? 2.209 -18.784 2.695 1.00 97.75 344 ASN A CA 1
ATOM 2669 C C . ASN A 1 344 ? 3.671 -18.395 3.007 1.00 97.75 344 ASN A C 1
ATOM 2671 O O . ASN A 1 344 ? 3.927 -17.576 3.898 1.00 97.75 344 ASN A O 1
ATOM 2675 N N . PRO A 1 345 ? 4.660 -18.914 2.252 1.00 97.94 345 PRO A N 1
ATOM 2676 C CA . PRO A 1 345 ? 6.050 -18.486 2.387 1.00 97.94 345 PRO A CA 1
ATOM 2677 C C . PRO A 1 345 ? 6.215 -16.985 2.125 1.00 97.94 345 PRO A C 1
ATOM 2679 O O . PRO A 1 345 ? 5.567 -16.426 1.244 1.00 97.94 345 PRO A O 1
ATOM 2682 N N . THR A 1 346 ? 7.117 -16.316 2.844 1.00 98.12 346 THR A N 1
ATOM 2683 C CA . THR A 1 346 ? 7.426 -14.898 2.595 1.00 98.12 346 THR A CA 1
ATOM 2684 C C . THR A 1 346 ? 7.981 -14.688 1.182 1.00 98.12 346 THR A C 1
ATOM 2686 O O . THR A 1 346 ? 8.941 -15.350 0.779 1.00 98.12 346 THR A O 1
ATOM 2689 N N . LYS A 1 347 ? 7.437 -13.710 0.446 1.00 98.25 347 LYS A N 1
ATOM 2690 C CA . LYS A 1 347 ? 7.996 -13.255 -0.829 1.00 98.25 347 LYS A CA 1
ATOM 2691 C C . LYS A 1 347 ? 9.200 -12.369 -0.546 1.00 98.25 347 LYS A C 1
ATOM 2693 O O . LYS A 1 347 ? 9.060 -11.229 -0.115 1.00 98.25 347 LYS A O 1
ATOM 2698 N N . LYS A 1 348 ? 10.394 -12.909 -0.778 1.00 98.06 348 LYS A N 1
ATOM 2699 C CA . LYS A 1 348 ? 11.636 -12.147 -0.650 1.00 98.06 348 LYS A CA 1
ATOM 2700 C C . LYS A 1 348 ? 11.718 -11.058 -1.715 1.00 98.06 348 LYS A C 1
ATOM 2702 O O . LYS A 1 348 ? 11.233 -11.243 -2.835 1.00 98.06 348 LYS A O 1
ATOM 2707 N N . THR A 1 349 ? 12.342 -9.943 -1.352 1.00 97.88 349 THR A N 1
ATOM 2708 C CA . THR A 1 349 ? 12.725 -8.904 -2.315 1.00 97.88 349 THR A CA 1
ATOM 2709 C C . THR A 1 349 ? 13.736 -9.466 -3.315 1.00 97.88 349 THR A C 1
ATOM 2711 O O . THR A 1 349 ? 14.299 -10.548 -3.113 1.00 97.88 349 THR A O 1
ATOM 2714 N N . LEU A 1 350 ? 14.020 -8.712 -4.377 1.00 96.81 350 LEU A N 1
ATOM 2715 C CA . LEU A 1 350 ? 15.063 -9.033 -5.357 1.00 96.81 350 LEU A CA 1
ATOM 2716 C C . LEU A 1 350 ? 16.433 -9.312 -4.708 1.00 96.81 350 LEU A C 1
ATOM 2718 O O . LEU A 1 350 ? 17.246 -10.046 -5.260 1.00 96.81 350 LEU A O 1
ATOM 2722 N N . TYR A 1 351 ? 16.663 -8.768 -3.514 1.00 96.62 351 TYR A N 1
ATOM 2723 C CA . TYR A 1 351 ? 17.918 -8.857 -2.771 1.00 96.62 351 TYR A CA 1
ATOM 2724 C C . TYR A 1 351 ? 17.927 -9.964 -1.711 1.00 96.62 351 TYR A C 1
ATOM 2726 O O . TYR A 1 351 ? 18.862 -10.052 -0.919 1.00 96.62 351 TYR A O 1
ATOM 2734 N N . GLY A 1 352 ? 16.878 -10.790 -1.657 1.00 95.44 352 GLY A N 1
ATOM 2735 C CA . GLY A 1 352 ? 16.757 -11.881 -0.690 1.00 95.44 352 GLY A CA 1
ATOM 2736 C C . GLY A 1 352 ? 16.313 -11.451 0.713 1.00 95.44 352 GLY A C 1
ATOM 2737 O O . GLY A 1 352 ? 16.277 -12.289 1.616 1.00 95.44 352 GLY A O 1
ATOM 2738 N N . THR A 1 353 ? 15.942 -10.183 0.920 1.00 96.31 353 THR A N 1
ATOM 2739 C CA . THR A 1 353 ? 15.486 -9.686 2.229 1.00 96.31 353 THR A CA 1
ATOM 2740 C C . THR A 1 353 ? 14.024 -10.026 2.488 1.00 96.31 353 THR A C 1
ATOM 2742 O O . THR A 1 353 ? 13.249 -10.307 1.569 1.00 96.31 353 THR A O 1
ATOM 2745 N N . ASP A 1 354 ? 13.628 -9.983 3.760 1.00 97.38 354 ASP A N 1
ATOM 2746 C CA . ASP A 1 354 ? 12.213 -9.828 4.091 1.00 97.38 354 ASP A CA 1
ATOM 2747 C C . ASP A 1 354 ? 11.678 -8.508 3.488 1.00 97.38 354 ASP A C 1
ATOM 2749 O O . ASP A 1 354 ? 12.414 -7.520 3.473 1.00 97.38 354 ASP A O 1
ATOM 2753 N N . PRO A 1 355 ? 10.452 -8.473 2.942 1.00 96.50 355 PRO A N 1
ATOM 2754 C CA . PRO A 1 355 ? 9.902 -7.278 2.303 1.00 96.50 355 PRO A CA 1
ATOM 2755 C C . PRO A 1 355 ? 9.646 -6.132 3.281 1.00 96.50 355 PRO A C 1
ATOM 2757 O O . PRO A 1 355 ? 9.804 -4.970 2.918 1.00 96.50 355 PRO A O 1
ATOM 2760 N N . ILE A 1 356 ? 9.253 -6.451 4.515 1.00 96.69 356 ILE A N 1
ATOM 2761 C CA . ILE A 1 356 ? 8.933 -5.457 5.542 1.00 96.69 356 ILE A CA 1
ATOM 2762 C C . ILE A 1 356 ? 10.066 -5.378 6.565 1.00 96.69 356 ILE A C 1
ATOM 2764 O O . ILE A 1 356 ? 10.400 -4.291 7.028 1.00 96.69 356 ILE A O 1
ATOM 2768 N N . GLY A 1 357 ? 10.690 -6.511 6.886 1.00 96.31 357 GLY A N 1
ATOM 2769 C CA . GLY A 1 357 ? 11.686 -6.665 7.940 1.00 96.31 357 GLY A CA 1
ATOM 2770 C C . GLY A 1 357 ? 11.101 -7.347 9.178 1.00 96.31 357 GLY A C 1
ATOM 2771 O O . GLY A 1 357 ? 9.922 -7.194 9.504 1.00 96.31 357 GLY A O 1
ATOM 2772 N N . VAL A 1 358 ? 11.939 -8.104 9.892 1.00 94.44 358 VAL A N 1
ATOM 2773 C CA . VAL A 1 358 ? 11.535 -8.905 11.059 1.00 94.44 358 VAL A CA 1
ATOM 2774 C C . VAL A 1 358 ? 12.175 -8.348 12.329 1.00 94.44 358 VAL A C 1
ATOM 2776 O O . VAL A 1 358 ? 13.350 -7.989 12.346 1.00 94.44 358 VAL A O 1
ATOM 2779 N N . GLY A 1 359 ? 11.402 -8.290 13.418 1.00 94.19 359 GLY A N 1
ATOM 2780 C CA . GLY A 1 359 ? 11.897 -7.822 14.715 1.00 94.19 359 GLY A CA 1
ATOM 2781 C C . GLY A 1 359 ? 12.442 -6.385 14.637 1.00 94.19 359 GLY A C 1
ATOM 2782 O O . GLY A 1 359 ? 11.729 -5.512 14.136 1.00 94.19 359 GLY A O 1
ATOM 2783 N N . PRO A 1 360 ? 13.683 -6.120 15.092 1.00 94.25 360 PRO A N 1
ATOM 2784 C CA . PRO A 1 360 ? 14.304 -4.792 15.023 1.00 94.25 360 PRO A CA 1
ATOM 2785 C C . PRO A 1 360 ? 14.439 -4.210 13.606 1.00 94.25 360 PRO A C 1
ATOM 2787 O O . PRO A 1 360 ? 14.592 -2.998 13.464 1.00 94.25 360 PRO A O 1
ATOM 2790 N N . GLU A 1 361 ? 14.374 -5.050 12.566 1.00 95.50 361 GLU A N 1
ATOM 2791 C CA . GLU A 1 361 ? 14.463 -4.623 11.163 1.00 95.50 361 GLU A CA 1
ATOM 2792 C C . GLU A 1 361 ? 13.115 -4.199 10.561 1.00 95.50 361 GLU A C 1
ATOM 2794 O O . GLU A 1 361 ? 13.059 -3.815 9.393 1.00 95.50 361 GLU A O 1
ATOM 2799 N N . ARG A 1 362 ? 12.001 -4.277 11.306 1.00 96.56 362 ARG A N 1
ATOM 2800 C CA . ARG A 1 362 ? 10.679 -3.931 10.760 1.00 96.56 362 ARG A CA 1
ATOM 2801 C C . ARG A 1 362 ? 10.673 -2.502 10.203 1.00 96.56 362 ARG A C 1
ATOM 2803 O O . ARG A 1 362 ? 11.040 -1.555 10.890 1.00 96.56 362 ARG A O 1
ATOM 2810 N N . GLY A 1 363 ? 10.238 -2.354 8.956 1.00 95.94 363 GLY A N 1
ATOM 2811 C CA . GLY A 1 363 ? 10.220 -1.094 8.217 1.00 95.94 363 GLY A CA 1
ATOM 2812 C C . GLY A 1 363 ? 11.556 -0.698 7.580 1.00 95.94 363 GLY A C 1
ATOM 2813 O O . GLY A 1 363 ? 11.624 0.377 6.987 1.00 95.94 363 GLY A O 1
ATOM 2814 N N . TRP A 1 364 ? 12.626 -1.499 7.677 1.00 96.12 364 TRP A N 1
ATOM 2815 C CA . TRP A 1 364 ? 13.919 -1.168 7.056 1.00 96.12 364 TRP A CA 1
ATOM 2816 C C . TRP A 1 364 ? 13.840 -1.158 5.532 1.00 96.12 364 TRP A C 1
ATOM 2818 O O . TRP A 1 364 ? 14.331 -0.226 4.907 1.00 96.12 364 TRP A O 1
ATOM 2828 N N . TYR A 1 365 ? 13.200 -2.177 4.961 1.00 96.81 365 TYR A N 1
ATOM 2829 C CA . TYR A 1 365 ? 13.195 -2.453 3.520 1.00 96.81 365 TYR A CA 1
ATOM 2830 C C . TYR A 1 365 ? 12.013 -1.819 2.772 1.00 96.81 365 TYR A C 1
ATOM 2832 O O . TYR A 1 365 ? 11.890 -1.952 1.556 1.00 96.81 365 TYR A O 1
ATOM 2840 N N . MET A 1 366 ? 11.146 -1.117 3.501 1.00 95.94 366 MET A N 1
ATOM 2841 C CA . MET A 1 366 ? 10.074 -0.308 2.930 1.00 95.94 366 MET A CA 1
ATOM 2842 C C . MET A 1 366 ? 10.600 1.056 2.504 1.00 95.94 366 MET A C 1
ATOM 2844 O O . MET A 1 366 ? 11.582 1.535 3.059 1.00 95.94 366 MET A O 1
ATOM 2848 N N . SER A 1 367 ? 9.902 1.730 1.599 1.00 93.88 367 SER A N 1
ATOM 2849 C CA . SER A 1 367 ? 10.138 3.148 1.319 1.00 93.88 367 SER A CA 1
ATOM 2850 C C . SER A 1 367 ? 8.989 3.988 1.861 1.00 93.88 367 SER A C 1
ATOM 2852 O O . SER A 1 367 ? 7.842 3.572 1.751 1.00 93.88 367 SER A O 1
ATOM 2854 N N . SER A 1 368 ? 9.258 5.147 2.453 1.00 91.19 368 SER A N 1
ATOM 2855 C CA . SER A 1 368 ? 8.236 6.117 2.849 1.00 91.19 368 SER A CA 1
ATOM 2856 C C . SER A 1 368 ? 8.785 7.539 2.826 1.00 91.19 368 SER A C 1
ATOM 2858 O O . SER A 1 368 ? 9.976 7.789 3.051 1.00 91.19 368 SER A O 1
ATOM 2860 N N . GLY A 1 369 ? 7.905 8.484 2.523 1.00 83.81 369 GLY A N 1
ATOM 2861 C CA . GLY A 1 369 ? 8.243 9.890 2.509 1.00 83.81 369 GLY A CA 1
ATOM 2862 C C . GLY A 1 369 ? 7.090 10.795 2.127 1.00 83.81 369 GLY A C 1
ATOM 2863 O O . GLY A 1 369 ? 5.930 10.383 2.123 1.00 83.81 369 GLY A O 1
ATOM 2864 N N . SER A 1 370 ? 7.472 12.031 1.812 1.00 73.88 370 SER A N 1
ATOM 2865 C CA . SER A 1 370 ? 6.568 13.132 1.521 1.00 73.88 370 SER A CA 1
ATOM 2866 C C . SER A 1 370 ? 7.126 14.080 0.474 1.00 73.88 370 SER A C 1
ATOM 2868 O O . SER A 1 370 ? 8.148 14.724 0.710 1.00 73.88 370 SER A O 1
ATOM 2870 N N . GLN A 1 371 ? 6.513 14.128 -0.716 1.00 66.31 371 GLN A N 1
ATOM 2871 C CA . GLN A 1 371 ? 6.982 14.972 -1.821 1.00 66.31 371 GLN A CA 1
ATOM 2872 C C . GLN A 1 371 ? 5.913 15.241 -2.888 1.00 66.31 371 GLN A C 1
ATOM 2874 O O . GLN A 1 371 ? 5.171 14.343 -3.264 1.00 66.31 371 GLN A O 1
ATOM 2879 N N . ALA A 1 372 ? 5.998 16.425 -3.507 1.00 48.38 372 ALA A N 1
ATOM 2880 C CA . ALA A 1 372 ? 5.111 16.892 -4.575 1.00 48.38 372 ALA A CA 1
ATOM 2881 C C . ALA A 1 372 ? 5.208 16.141 -5.922 1.00 48.38 372 ALA A C 1
ATOM 2883 O O . ALA A 1 372 ? 4.362 16.318 -6.799 1.00 48.38 372 ALA A O 1
ATOM 2884 N N . GLN A 1 373 ? 6.241 15.318 -6.141 1.00 49.41 373 GLN A N 1
ATOM 2885 C CA . GLN A 1 373 ? 6.431 14.618 -7.421 1.00 49.41 373 GLN A CA 1
ATOM 2886 C C . GLN A 1 373 ? 5.572 13.360 -7.589 1.00 49.41 373 GLN A C 1
ATOM 2888 O O . GLN A 1 373 ? 5.446 12.854 -8.705 1.00 49.41 373 GLN A O 1
ATOM 2893 N N . THR A 1 374 ? 4.947 12.870 -6.518 1.00 51.34 374 THR A N 1
ATOM 2894 C CA . THR A 1 374 ? 4.004 11.739 -6.562 1.00 51.34 374 THR A CA 1
ATOM 2895 C C . THR A 1 374 ? 2.715 12.082 -7.321 1.00 51.34 374 THR A C 1
ATOM 2897 O O . THR A 1 374 ? 1.938 11.188 -7.660 1.00 51.34 374 THR A O 1
ATOM 2900 N N . TYR A 1 375 ? 2.494 13.367 -7.629 1.00 47.69 375 TYR A N 1
ATOM 2901 C CA . TYR A 1 375 ? 1.227 13.887 -8.134 1.00 47.69 375 TYR A CA 1
ATOM 2902 C C . TYR A 1 375 ? 0.946 13.616 -9.617 1.00 47.69 375 TYR A C 1
ATOM 2904 O O . TYR A 1 375 ? -0.219 13.578 -10.024 1.00 47.69 375 TYR A O 1
ATOM 2912 N N . SER A 1 376 ? 1.957 13.413 -10.468 1.00 52.03 376 SER A N 1
ATOM 2913 C CA . SER A 1 376 ? 1.657 13.125 -11.873 1.00 52.03 376 SER A CA 1
ATOM 2914 C C . SER A 1 376 ? 1.205 11.673 -12.009 1.00 52.03 376 SER A C 1
ATOM 2916 O O . SER A 1 376 ? 2.016 10.781 -12.261 1.00 52.03 376 SER A O 1
ATOM 2918 N N . THR A 1 377 ? -0.101 11.451 -11.848 1.00 56.16 377 THR A N 1
ATOM 2919 C CA . THR A 1 377 ? -0.807 10.278 -12.372 1.00 56.16 377 THR A CA 1
ATOM 2920 C C . THR A 1 377 ? -0.267 9.979 -13.768 1.00 56.16 377 THR A C 1
ATOM 2922 O O . THR A 1 377 ? -0.459 10.755 -14.710 1.00 56.16 377 THR A O 1
ATOM 2925 N N . GLY A 1 378 ? 0.466 8.871 -13.893 1.00 65.12 378 GLY A N 1
ATOM 2926 C CA . GLY A 1 378 ? 1.095 8.478 -15.147 1.00 65.12 378 GLY A CA 1
ATOM 2927 C C . GLY A 1 378 ? 2.607 8.641 -15.253 1.00 65.12 378 GLY A C 1
ATOM 2928 O O . GLY A 1 378 ? 3.104 8.289 -16.311 1.00 65.12 378 GLY A O 1
ATOM 2929 N N . ASN A 1 379 ? 3.347 9.129 -14.246 1.00 81.25 379 ASN A N 1
ATOM 2930 C CA . ASN A 1 379 ? 4.817 9.047 -14.251 1.00 81.25 379 ASN A CA 1
ATOM 2931 C C . ASN A 1 379 ? 5.286 7.749 -13.566 1.00 81.25 379 ASN A C 1
ATOM 2933 O O . ASN A 1 379 ? 5.446 7.735 -12.340 1.00 81.25 379 ASN A O 1
ATOM 2937 N N . PRO A 1 380 ? 5.529 6.663 -14.326 1.00 85.31 380 PRO A N 1
ATOM 2938 C CA . PRO A 1 380 ? 5.832 5.359 -13.749 1.00 85.31 380 PRO A CA 1
ATOM 2939 C C . PRO A 1 380 ? 7.171 5.339 -13.009 1.00 85.31 380 PRO A C 1
ATOM 2941 O O . PRO A 1 380 ? 7.292 4.641 -12.008 1.00 85.31 380 PRO A O 1
ATOM 2944 N N . MET A 1 381 ? 8.163 6.125 -13.446 1.00 86.75 381 MET A N 1
ATOM 2945 C CA . MET A 1 381 ? 9.456 6.211 -12.763 1.00 86.75 381 MET A CA 1
ATOM 2946 C C . MET A 1 381 ? 9.288 6.801 -11.364 1.00 86.75 381 MET A C 1
ATOM 2948 O O . MET A 1 381 ? 9.751 6.207 -10.398 1.00 86.75 381 MET A O 1
ATOM 2952 N N . ALA A 1 382 ? 8.607 7.945 -11.243 1.00 82.62 382 ALA A N 1
ATOM 2953 C CA . ALA A 1 382 ? 8.400 8.586 -9.946 1.00 82.62 382 ALA A CA 1
ATOM 2954 C C . ALA A 1 382 ? 7.671 7.644 -8.977 1.00 82.62 382 ALA A C 1
ATOM 2956 O O . ALA A 1 382 ? 8.158 7.414 -7.876 1.00 82.62 382 ALA A O 1
ATOM 2957 N N . GLN A 1 383 ? 6.574 7.018 -9.418 1.00 84.19 383 GLN A N 1
ATOM 2958 C CA . GLN A 1 383 ? 5.814 6.062 -8.603 1.00 84.19 383 GLN A CA 1
ATOM 2959 C C . GLN A 1 383 ? 6.641 4.836 -8.194 1.00 84.19 383 GLN A C 1
ATOM 2961 O O . GLN A 1 383 ? 6.562 4.372 -7.055 1.00 84.19 383 GLN A O 1
ATOM 2966 N N . PHE A 1 384 ? 7.456 4.308 -9.105 1.00 90.31 384 PHE A N 1
ATOM 2967 C CA . PHE A 1 384 ? 8.314 3.168 -8.816 1.00 90.31 384 PHE A CA 1
ATOM 2968 C C . PHE A 1 384 ? 9.420 3.522 -7.810 1.00 90.31 384 PHE A C 1
ATOM 2970 O O . PHE A 1 384 ? 9.676 2.767 -6.867 1.00 90.31 384 PHE A O 1
ATOM 2977 N N . LEU A 1 385 ? 10.040 4.696 -7.956 1.00 88.81 385 LEU A N 1
ATOM 2978 C CA . LEU A 1 385 ? 11.037 5.200 -7.011 1.00 88.81 385 LEU A CA 1
ATOM 2979 C C . LEU A 1 385 ? 10.424 5.522 -5.644 1.00 88.81 385 LEU A C 1
ATOM 2981 O O . LEU A 1 385 ? 11.034 5.221 -4.629 1.00 88.81 385 LEU A O 1
ATOM 2985 N N . THR A 1 386 ? 9.186 6.011 -5.580 1.00 85.25 386 THR A N 1
ATOM 2986 C CA . THR A 1 386 ? 8.432 6.170 -4.324 1.00 85.25 386 THR A CA 1
ATOM 2987 C C . THR A 1 386 ? 8.333 4.853 -3.543 1.00 85.25 386 THR A C 1
ATOM 2989 O O . THR A 1 386 ? 8.473 4.845 -2.320 1.00 85.25 386 THR A O 1
ATOM 2992 N N . ALA A 1 387 ? 8.140 3.727 -4.234 1.00 91.19 387 ALA A N 1
ATOM 2993 C CA . ALA A 1 387 ? 8.048 2.408 -3.608 1.00 91.19 387 ALA A CA 1
ATOM 2994 C C . ALA A 1 387 ? 9.409 1.792 -3.229 1.00 91.19 387 ALA A C 1
ATOM 2996 O O . ALA A 1 387 ? 9.484 0.963 -2.321 1.00 91.19 387 ALA A O 1
ATOM 2997 N N . THR A 1 388 ? 10.483 2.187 -3.915 1.00 94.50 388 THR A N 1
ATOM 2998 C CA . THR A 1 388 ? 11.806 1.536 -3.836 1.00 94.50 388 THR A CA 1
ATOM 2999 C C . THR A 1 388 ? 12.936 2.461 -3.384 1.00 94.50 388 THR A C 1
ATOM 3001 O O . THR A 1 388 ? 14.095 2.048 -3.335 1.00 94.50 388 THR A O 1
ATOM 3004 N N . GLY A 1 389 ? 12.609 3.698 -3.017 1.00 92.94 389 GLY A N 1
ATOM 3005 C CA . GLY A 1 389 ? 13.558 4.764 -2.740 1.00 92.94 389 GLY A CA 1
ATOM 3006 C C . GLY A 1 389 ? 14.616 4.410 -1.700 1.00 92.94 389 GLY A C 1
ATOM 3007 O O . GLY A 1 389 ? 15.762 4.831 -1.831 1.00 92.94 389 GLY A O 1
ATOM 3008 N N . THR A 1 390 ? 14.275 3.566 -0.721 1.00 95.06 390 THR A N 1
ATOM 3009 C CA . THR A 1 390 ? 15.199 3.164 0.346 1.00 95.06 390 THR A CA 1
ATOM 3010 C C . THR A 1 390 ? 16.491 2.530 -0.190 1.00 95.06 390 THR A C 1
ATOM 3012 O O . THR A 1 390 ? 17.562 2.750 0.371 1.00 95.06 390 THR A O 1
ATOM 3015 N N . TRP A 1 391 ? 16.420 1.816 -1.321 1.00 97.25 391 TRP A N 1
ATOM 3016 C CA . TRP A 1 391 ? 17.543 1.077 -1.911 1.00 97.25 391 TRP A CA 1
ATOM 3017 C C . TRP A 1 391 ? 18.567 1.946 -2.637 1.00 97.25 391 TRP A C 1
ATOM 3019 O O . TRP A 1 391 ? 19.655 1.469 -2.967 1.00 97.25 391 TRP A O 1
ATOM 3029 N N . PHE A 1 392 ? 18.235 3.206 -2.890 1.00 95.38 392 PHE A N 1
ATOM 3030 C CA . PHE A 1 392 ? 19.114 4.151 -3.559 1.00 95.38 392 PHE A CA 1
ATOM 3031 C C . PHE A 1 392 ? 19.875 5.009 -2.549 1.00 95.38 392 PHE A C 1
ATOM 3033 O O . PHE A 1 392 ? 19.564 5.032 -1.359 1.00 95.38 392 PHE A O 1
ATOM 3040 N N . LEU A 1 393 ? 20.900 5.718 -3.011 1.00 94.88 393 LEU A N 1
ATOM 3041 C CA . LEU A 1 393 ? 21.603 6.691 -2.182 1.00 94.88 393 LEU A CA 1
ATOM 3042 C C . LEU A 1 393 ? 20.682 7.870 -1.822 1.00 94.88 393 LEU A C 1
ATOM 3044 O O . LEU A 1 393 ? 20.657 8.301 -0.670 1.00 94.88 393 LEU A O 1
ATOM 3048 N N . ASP A 1 394 ? 19.905 8.354 -2.794 1.00 91.06 394 ASP A N 1
ATOM 3049 C CA . ASP A 1 394 ? 18.825 9.316 -2.575 1.00 91.06 394 ASP A CA 1
ATOM 3050 C C . ASP A 1 394 ? 17.782 9.235 -3.698 1.00 91.06 394 ASP A C 1
ATOM 3052 O O . ASP A 1 394 ? 17.968 9.786 -4.780 1.00 91.06 394 ASP A O 1
ATOM 3056 N N . ALA A 1 395 ? 16.665 8.567 -3.436 1.00 87.19 395 ALA A N 1
ATOM 3057 C CA . ALA A 1 395 ? 15.500 8.557 -4.324 1.00 87.19 395 ALA A CA 1
ATOM 3058 C C . ALA A 1 395 ? 14.265 9.101 -3.594 1.00 87.19 395 ALA A C 1
ATOM 3060 O O . ALA A 1 395 ? 13.138 8.658 -3.805 1.00 87.19 395 ALA A O 1
ATOM 3061 N N . GLY A 1 396 ? 14.493 10.045 -2.681 1.00 83.94 396 GLY A N 1
ATOM 3062 C CA . GLY A 1 396 ? 13.432 10.629 -1.875 1.00 83.94 396 GLY A CA 1
ATOM 3063 C C . GLY A 1 396 ? 13.905 11.215 -0.546 1.00 83.94 396 GLY A C 1
ATOM 3064 O O . GLY A 1 396 ? 13.200 12.038 0.043 1.00 83.94 396 GLY A O 1
ATOM 3065 N N . ARG A 1 397 ? 15.097 10.821 -0.082 1.00 87.38 397 ARG A N 1
ATOM 3066 C CA . ARG A 1 397 ? 15.700 11.235 1.190 1.00 87.38 397 ARG A CA 1
ATOM 3067 C C . ARG A 1 397 ? 15.809 12.749 1.329 1.00 87.38 397 ARG A C 1
ATOM 3069 O O . ARG A 1 397 ? 15.461 13.279 2.380 1.00 87.38 397 ARG A O 1
ATOM 3076 N N . SER A 1 398 ? 16.268 13.446 0.291 1.00 83.62 398 SER A N 1
ATOM 3077 C CA . SER A 1 398 ? 16.489 14.902 0.331 1.00 83.62 398 SER A CA 1
ATOM 3078 C C . SER A 1 398 ? 15.225 15.749 0.190 1.00 83.62 398 SER A C 1
ATOM 3080 O O . SER A 1 398 ? 15.319 16.975 0.192 1.00 83.62 398 SER A O 1
ATOM 3082 N N . ARG A 1 399 ? 14.043 15.132 0.037 1.00 78.56 399 ARG A N 1
ATOM 3083 C CA . ARG A 1 399 ? 12.816 15.831 -0.388 1.00 78.56 399 ARG A CA 1
ATOM 3084 C C . ARG A 1 399 ? 12.960 16.539 -1.750 1.00 78.56 399 ARG A C 1
ATOM 3086 O O . ARG A 1 399 ? 12.258 17.510 -2.024 1.00 78.56 399 ARG A O 1
ATOM 3093 N N . ALA A 1 400 ? 13.878 16.069 -2.601 1.00 71.75 400 ALA A N 1
ATOM 3094 C CA . ALA A 1 400 ? 14.086 16.602 -3.941 1.00 71.75 400 ALA A CA 1
ATOM 3095 C C . ALA A 1 400 ? 12.777 16.660 -4.746 1.00 71.75 400 ALA A C 1
ATOM 3097 O O . ALA A 1 400 ? 12.103 15.659 -4.934 1.00 71.75 400 ALA A O 1
ATOM 3098 N N . THR A 1 401 ? 12.441 17.835 -5.277 1.00 65.81 401 THR A N 1
ATOM 3099 C CA . THR A 1 401 ? 11.208 18.064 -6.052 1.00 65.81 401 THR A CA 1
ATOM 3100 C C . THR A 1 401 ? 11.370 17.820 -7.556 1.00 65.81 401 THR A C 1
ATOM 3102 O O . THR A 1 401 ? 10.455 18.108 -8.327 1.00 65.81 401 THR A O 1
ATOM 3105 N N . ASN A 1 402 ? 12.527 17.305 -7.990 1.00 67.75 402 ASN A N 1
ATOM 3106 C CA . ASN A 1 402 ? 12.829 16.975 -9.381 1.00 67.75 402 ASN A CA 1
ATOM 3107 C C . ASN A 1 402 ? 13.523 15.607 -9.464 1.00 67.75 402 ASN A C 1
ATOM 3109 O O . ASN A 1 402 ? 14.507 15.385 -8.763 1.00 67.75 402 ASN A O 1
ATOM 3113 N N . ALA A 1 403 ? 13.082 14.744 -10.383 1.00 66.88 403 ALA A N 1
ATOM 3114 C CA . ALA A 1 403 ? 13.656 13.418 -10.588 1.00 66.88 403 ALA A CA 1
ATOM 3115 C C . ALA A 1 403 ? 15.117 13.477 -11.065 1.00 66.88 403 ALA A C 1
ATOM 3117 O O . ALA A 1 403 ? 15.893 12.565 -10.793 1.00 66.88 403 ALA A O 1
ATOM 3118 N N . ALA A 1 404 ? 15.521 14.573 -11.717 1.00 68.69 404 ALA A N 1
ATOM 3119 C CA . ALA A 1 404 ? 16.914 14.835 -12.077 1.00 68.69 404 ALA A CA 1
ATOM 3120 C C . ALA A 1 404 ? 17.833 15.048 -10.858 1.00 68.69 404 ALA A C 1
ATOM 3122 O O . ALA A 1 404 ? 19.050 14.953 -10.991 1.00 68.69 404 ALA A O 1
ATOM 3123 N N . ASN A 1 405 ? 17.263 15.330 -9.682 1.00 75.69 405 ASN A N 1
ATOM 3124 C CA . ASN A 1 405 ? 18.012 15.521 -8.443 1.00 75.69 405 ASN A CA 1
ATOM 3125 C C . ASN A 1 405 ? 18.150 14.220 -7.637 1.00 75.69 405 ASN A C 1
ATOM 3127 O O . ASN A 1 405 ? 18.784 14.234 -6.583 1.00 75.69 405 ASN A O 1
ATOM 3131 N N . PHE A 1 406 ? 17.568 13.108 -8.099 1.00 83.88 406 PHE A N 1
ATOM 3132 C CA . PHE A 1 406 ? 17.760 11.817 -7.452 1.00 83.88 406 PHE A CA 1
ATOM 3133 C C . PHE A 1 406 ? 19.164 11.276 -7.709 1.00 83.88 406 PHE A C 1
ATOM 3135 O O . PHE A 1 406 ? 19.696 11.327 -8.819 1.00 83.88 406 PHE A O 1
ATOM 3142 N N . ASN A 1 407 ? 19.742 10.688 -6.671 1.00 91.06 407 ASN A N 1
ATOM 3143 C CA . ASN A 1 407 ? 20.966 9.923 -6.750 1.00 91.06 407 ASN A CA 1
ATOM 3144 C C . ASN A 1 407 ? 20.635 8.428 -6.746 1.00 91.06 407 ASN A C 1
ATOM 3146 O O . ASN A 1 407 ? 20.530 7.787 -5.699 1.00 91.06 407 ASN A O 1
ATOM 3150 N N . LEU A 1 408 ? 20.497 7.877 -7.952 1.00 92.31 408 LEU A N 1
ATOM 3151 C CA . LEU A 1 408 ? 20.100 6.487 -8.176 1.00 92.31 408 LEU A CA 1
ATOM 3152 C C . LEU A 1 408 ? 21.263 5.485 -8.066 1.00 92.31 408 LEU A C 1
ATOM 3154 O O . LEU A 1 408 ? 21.144 4.352 -8.535 1.00 92.31 408 LEU A O 1
ATOM 3158 N N . ASN A 1 409 ? 22.392 5.869 -7.464 1.00 96.50 409 ASN A N 1
ATOM 3159 C CA . ASN A 1 409 ? 23.428 4.904 -7.094 1.00 96.50 409 ASN A CA 1
ATOM 3160 C C . ASN A 1 409 ? 22.902 3.936 -6.013 1.00 96.50 409 ASN A C 1
ATOM 3162 O O . ASN A 1 409 ? 22.055 4.339 -5.210 1.00 96.50 409 ASN A O 1
ATOM 3166 N N . PRO A 1 410 ? 23.407 2.687 -5.951 1.00 97.88 410 PRO A N 1
ATOM 3167 C CA . PRO A 1 410 ? 23.060 1.754 -4.880 1.00 97.88 410 PRO A CA 1
ATOM 3168 C C . PRO A 1 410 ? 23.351 2.352 -3.499 1.00 97.88 410 PRO A C 1
ATOM 3170 O O . PRO A 1 410 ? 24.408 2.951 -3.294 1.00 97.88 410 PRO A O 1
ATOM 3173 N N . ASN A 1 411 ? 22.445 2.167 -2.534 1.00 97.81 411 ASN A N 1
ATOM 3174 C CA . ASN A 1 411 ? 22.660 2.645 -1.171 1.00 97.81 411 ASN A CA 1
ATOM 3175 C C . ASN A 1 411 ? 23.885 1.954 -0.525 1.00 97.81 411 ASN A C 1
ATOM 3177 O O . ASN A 1 411 ? 23.858 0.734 -0.315 1.00 97.81 411 ASN A O 1
ATOM 3181 N N . PRO A 1 412 ? 24.938 2.697 -0.142 1.00 97.12 412 PRO A N 1
ATOM 3182 C CA . PRO A 1 412 ? 26.172 2.117 0.374 1.00 97.12 412 PRO A CA 1
ATOM 3183 C C . PRO A 1 412 ? 26.029 1.526 1.778 1.00 97.12 412 PRO A C 1
ATOM 3185 O O . PRO A 1 412 ? 26.945 0.836 2.215 1.00 97.12 412 PRO A O 1
ATOM 3188 N N . ASN A 1 413 ? 24.925 1.748 2.503 1.00 97.25 413 ASN A N 1
ATOM 3189 C CA . ASN A 1 413 ? 24.653 1.057 3.769 1.00 97.25 413 ASN A CA 1
ATOM 3190 C C . ASN A 1 413 ? 24.390 -0.434 3.532 1.00 97.25 413 ASN A C 1
ATOM 3192 O O . ASN A 1 413 ? 24.868 -1.273 4.301 1.00 97.25 413 ASN A O 1
ATOM 3196 N N . PHE A 1 414 ? 23.722 -0.766 2.425 1.00 97.81 414 PHE A N 1
ATOM 3197 C CA . PHE A 1 414 ? 23.233 -2.115 2.149 1.00 97.81 414 PHE A CA 1
ATOM 3198 C C . PHE A 1 414 ? 23.949 -2.815 0.983 1.00 97.81 414 PHE A C 1
ATOM 3200 O O . PHE A 1 414 ? 24.123 -4.032 1.020 1.00 97.81 414 PHE A O 1
ATOM 3207 N N . PHE A 1 415 ? 24.419 -2.073 -0.023 1.00 98.31 415 PHE A N 1
ATOM 3208 C CA . PHE A 1 415 ? 25.027 -2.625 -1.239 1.00 98.31 415 PHE A CA 1
ATOM 3209 C C . PHE A 1 415 ? 26.540 -2.392 -1.307 1.00 98.31 415 PHE A C 1
ATOM 3211 O O . PHE A 1 415 ? 27.069 -1.450 -0.717 1.00 98.31 415 PHE A O 1
ATOM 3218 N N . THR A 1 416 ? 27.242 -3.263 -2.037 1.00 97.19 416 THR A N 1
ATOM 3219 C CA . THR A 1 416 ? 28.685 -3.138 -2.314 1.00 97.19 416 THR A CA 1
ATOM 3220 C C . THR A 1 416 ? 28.995 -2.671 -3.737 1.00 97.19 416 THR A C 1
ATOM 3222 O O . THR A 1 416 ? 30.094 -2.177 -3.978 1.00 97.19 416 THR A O 1
ATOM 3225 N N . ALA A 1 417 ? 28.073 -2.872 -4.681 1.00 96.88 417 ALA A N 1
ATOM 3226 C CA . ALA A 1 417 ? 28.232 -2.549 -6.097 1.00 96.88 417 ALA A CA 1
ATOM 3227 C C . ALA A 1 417 ? 26.863 -2.496 -6.800 1.00 96.88 417 ALA A C 1
ATOM 3229 O O . ALA A 1 417 ? 25.859 -2.948 -6.246 1.00 96.88 417 ALA A O 1
ATOM 3230 N N . GLY A 1 418 ? 26.842 -1.965 -8.023 1.00 97.12 418 GLY A N 1
ATOM 3231 C CA . GLY A 1 418 ? 25.673 -1.893 -8.902 1.00 97.12 418 GLY A CA 1
ATOM 3232 C C . GLY A 1 418 ? 25.778 -0.720 -9.876 1.00 97.12 418 GLY A C 1
ATOM 3233 O O . GLY A 1 418 ? 26.604 0.175 -9.689 1.00 97.12 418 GLY A O 1
ATOM 3234 N N . ILE A 1 419 ? 24.956 -0.730 -10.921 1.00 96.19 419 ILE A N 1
ATOM 3235 C CA . ILE A 1 419 ? 24.879 0.337 -11.923 1.00 96.19 419 ILE A CA 1
ATOM 3236 C C . ILE A 1 419 ? 23.800 1.331 -11.501 1.00 96.19 419 ILE A C 1
ATOM 3238 O O . ILE A 1 419 ? 22.667 0.938 -11.246 1.00 96.19 419 ILE A O 1
ATOM 3242 N N . ALA A 1 420 ? 24.127 2.624 -11.451 1.00 93.62 420 ALA A N 1
ATOM 3243 C CA . ALA A 1 420 ? 23.167 3.659 -11.076 1.00 93.62 420 ALA A CA 1
ATOM 3244 C C . ALA A 1 420 ? 21.879 3.583 -11.919 1.00 93.62 420 ALA A C 1
ATOM 3246 O O . ALA A 1 420 ? 21.932 3.559 -13.147 1.00 93.62 420 ALA A O 1
ATOM 3247 N N . GLY A 1 421 ? 20.726 3.557 -11.250 1.00 90.25 421 GLY A N 1
ATOM 3248 C CA . GLY A 1 421 ? 19.410 3.461 -11.886 1.00 90.25 421 GLY A CA 1
ATOM 3249 C C . GLY A 1 421 ? 18.990 2.058 -12.341 1.00 90.25 421 GLY A C 1
ATOM 3250 O O . GLY A 1 421 ? 17.817 1.885 -12.655 1.00 90.25 421 GLY A O 1
ATOM 3251 N N . ASP A 1 422 ? 19.885 1.062 -12.326 1.00 94.88 422 ASP A N 1
ATOM 3252 C CA . ASP A 1 422 ? 19.561 -0.341 -12.609 1.00 94.88 422 ASP A CA 1
ATOM 3253 C C . ASP A 1 422 ? 19.662 -1.198 -11.348 1.00 94.88 422 ASP A C 1
ATOM 3255 O O . ASP A 1 422 ? 20.680 -1.822 -11.029 1.00 94.88 422 ASP A O 1
ATOM 3259 N N . MET A 1 423 ? 18.539 -1.263 -10.644 1.00 93.94 423 MET A N 1
ATOM 3260 C CA . MET A 1 423 ? 18.409 -2.017 -9.405 1.00 93.94 423 MET A CA 1
ATOM 3261 C C . MET A 1 423 ? 18.545 -3.533 -9.570 1.00 93.94 423 MET A C 1
ATOM 3263 O O . MET A 1 423 ? 18.795 -4.234 -8.593 1.00 93.94 423 MET A O 1
ATOM 3267 N N . THR A 1 424 ? 18.440 -4.057 -10.796 1.00 96.62 424 THR A N 1
ATOM 3268 C CA . THR A 1 424 ? 18.644 -5.492 -11.046 1.00 96.62 424 THR A CA 1
ATOM 3269 C C . THR A 1 424 ? 20.110 -5.904 -10.956 1.00 96.62 424 THR A C 1
ATOM 3271 O O . THR A 1 424 ? 20.414 -7.090 -10.850 1.00 96.62 424 THR A O 1
ATOM 3274 N N . THR A 1 425 ? 21.017 -4.925 -10.925 1.00 97.56 425 THR A N 1
ATOM 3275 C CA . THR A 1 425 ? 22.464 -5.140 -10.810 1.00 97.56 425 THR A CA 1
ATOM 3276 C C . THR A 1 425 ? 23.014 -4.871 -9.410 1.00 97.56 425 THR A C 1
ATOM 3278 O O . THR A 1 425 ? 24.213 -5.034 -9.183 1.00 97.56 425 THR A O 1
ATOM 3281 N N . PHE A 1 426 ? 22.176 -4.432 -8.466 1.00 97.75 426 PHE A N 1
ATOM 3282 C CA . PHE A 1 426 ? 22.629 -4.085 -7.122 1.00 97.75 426 PHE A CA 1
ATOM 3283 C C . PHE A 1 426 ? 23.057 -5.345 -6.367 1.00 97.75 426 PHE A C 1
ATOM 3285 O O . PHE A 1 426 ? 22.315 -6.322 -6.288 1.00 97.75 426 PHE A O 1
ATOM 3292 N N . VAL A 1 427 ? 24.257 -5.312 -5.785 1.00 97.38 427 VAL A N 1
ATOM 3293 C CA . VAL A 1 427 ? 24.855 -6.453 -5.079 1.00 97.38 427 VAL A CA 1
ATOM 3294 C C . VAL A 1 427 ? 24.821 -6.201 -3.571 1.00 97.38 427 VAL A C 1
ATOM 3296 O O . VAL A 1 427 ? 25.545 -5.314 -3.099 1.00 97.38 427 VAL A O 1
ATOM 3299 N N . PRO A 1 428 ? 23.994 -6.929 -2.793 1.00 96.88 428 PRO A N 1
ATOM 3300 C CA . PRO A 1 428 ? 23.925 -6.768 -1.342 1.00 96.88 428 PRO A CA 1
ATOM 3301 C C . PRO A 1 428 ? 25.252 -7.105 -0.664 1.00 96.88 428 PRO A C 1
ATOM 3303 O O . PRO A 1 428 ? 25.991 -7.989 -1.104 1.00 96.88 428 PRO A O 1
ATOM 3306 N N . LYS A 1 429 ? 25.551 -6.432 0.446 1.00 95.94 429 LYS A N 1
ATOM 3307 C CA . LYS A 1 429 ? 26.675 -6.807 1.306 1.00 95.94 429 LYS A CA 1
ATOM 3308 C C . LYS A 1 429 ? 26.390 -8.148 1.979 1.00 95.94 429 LYS A C 1
ATOM 3310 O O . LYS A 1 429 ? 25.337 -8.334 2.579 1.00 95.94 429 LYS A O 1
ATOM 3315 N N . LEU A 1 430 ? 27.371 -9.049 1.959 1.00 87.06 430 LEU A N 1
ATOM 3316 C CA . LEU A 1 430 ? 27.290 -10.326 2.680 1.00 87.06 430 LEU A CA 1
ATOM 3317 C C . LEU A 1 430 ? 27.472 -10.162 4.199 1.00 87.06 430 LEU A C 1
ATOM 3319 O O . LEU A 1 430 ? 26.958 -10.965 4.970 1.00 87.06 430 LEU A O 1
ATOM 3323 N N . VAL A 1 431 ? 28.213 -9.134 4.633 1.00 87.81 431 VAL A N 1
ATOM 3324 C CA . VAL A 1 431 ? 28.512 -8.836 6.043 1.00 87.81 431 VAL A CA 1
ATOM 3325 C C . VAL A 1 431 ? 28.475 -7.323 6.260 1.00 87.81 431 VAL A C 1
ATOM 3327 O O . VAL A 1 431 ? 28.947 -6.563 5.415 1.00 87.81 431 VAL A O 1
ATOM 3330 N N . GLY A 1 432 ? 27.937 -6.880 7.401 1.00 86.69 432 GLY A N 1
ATOM 3331 C CA . GLY A 1 432 ? 27.932 -5.464 7.788 1.00 86.69 432 GLY A CA 1
ATOM 3332 C C . GLY A 1 432 ? 26.923 -4.599 7.028 1.00 86.69 432 GLY A C 1
ATOM 3333 O O . GLY A 1 432 ? 27.093 -3.381 6.967 1.00 86.69 432 GLY A O 1
ATOM 3334 N N . ALA A 1 433 ? 25.896 -5.209 6.429 1.00 92.25 433 ALA A N 1
ATOM 3335 C CA . ALA A 1 433 ? 24.746 -4.471 5.924 1.00 92.25 433 ALA A CA 1
ATOM 3336 C C . ALA A 1 433 ? 24.038 -3.758 7.086 1.00 92.25 433 ALA A C 1
ATOM 3338 O O . ALA A 1 433 ? 23.786 -4.357 8.132 1.00 92.25 433 ALA A O 1
ATOM 3339 N N . THR A 1 434 ? 23.727 -2.479 6.901 1.00 95.31 434 THR A N 1
ATOM 3340 C CA . THR A 1 434 ? 22.909 -1.688 7.829 1.00 95.31 434 THR A CA 1
ATOM 3341 C C . THR A 1 434 ? 21.656 -1.192 7.116 1.00 95.31 434 THR A C 1
ATOM 3343 O O . THR A 1 434 ? 21.518 -1.360 5.902 1.00 95.31 434 THR A O 1
ATOM 3346 N N . ARG A 1 435 ? 20.723 -0.604 7.876 1.00 95.00 435 ARG A N 1
ATOM 3347 C CA . ARG A 1 435 ? 19.454 -0.094 7.348 1.00 95.00 435 ARG A CA 1
ATOM 3348 C C . ARG A 1 435 ? 19.683 0.784 6.100 1.00 95.00 435 ARG A C 1
ATOM 3350 O O . ARG A 1 435 ? 20.383 1.797 6.209 1.00 95.00 435 ARG A O 1
ATOM 3357 N N . PRO A 1 436 ? 19.096 0.431 4.942 1.00 96.25 436 PRO A N 1
ATOM 3358 C CA . PRO A 1 436 ? 19.079 1.320 3.787 1.00 96.25 436 PRO A CA 1
ATOM 3359 C C . PRO A 1 436 ? 18.262 2.582 4.114 1.00 96.25 436 PRO A C 1
ATOM 3361 O O . PRO A 1 436 ? 17.266 2.529 4.835 1.00 96.25 436 PRO A O 1
ATOM 3364 N N . ASP A 1 437 ? 18.725 3.737 3.646 1.00 95.12 437 ASP A N 1
ATOM 3365 C CA . ASP A 1 437 ? 18.258 5.058 4.096 1.00 95.12 437 ASP A CA 1
ATOM 3366 C C . ASP A 1 437 ? 18.049 6.057 2.943 1.00 95.12 437 ASP A C 1
ATOM 3368 O O . ASP A 1 437 ? 18.130 7.270 3.137 1.00 95.12 437 ASP A O 1
ATOM 3372 N N . GLY A 1 438 ? 17.778 5.548 1.736 1.00 93.56 438 GLY A N 1
ATOM 3373 C CA . GLY A 1 438 ? 17.585 6.342 0.515 1.00 93.56 438 GLY A CA 1
ATOM 3374 C C . GLY A 1 438 ? 16.279 7.133 0.423 1.00 93.56 438 GLY A C 1
ATOM 3375 O O . GLY A 1 438 ? 16.061 7.862 -0.547 1.00 93.56 438 GLY A O 1
ATOM 3376 N N . ASP A 1 439 ? 15.408 7.005 1.420 1.00 91.81 439 ASP A N 1
ATOM 3377 C CA . ASP A 1 439 ? 14.078 7.598 1.481 1.00 91.81 439 ASP A CA 1
ATOM 3378 C C . ASP A 1 439 ? 13.882 8.483 2.723 1.00 91.81 439 ASP A C 1
ATOM 3380 O O . ASP A 1 439 ? 14.649 8.450 3.687 1.00 91.81 439 ASP A O 1
ATOM 3384 N N . PHE A 1 440 ? 12.840 9.318 2.702 1.00 89.69 440 PHE A N 1
ATOM 3385 C CA . PHE A 1 440 ? 12.668 10.380 3.696 1.00 89.69 440 PHE A CA 1
ATOM 3386 C C . PHE A 1 440 ? 12.387 9.858 5.118 1.00 89.69 440 PHE A C 1
ATOM 3388 O O . PHE A 1 440 ? 12.754 10.519 6.095 1.00 89.69 440 PHE A O 1
ATOM 3395 N N . LYS A 1 441 ? 11.796 8.665 5.269 1.00 91.31 441 LYS A N 1
ATOM 3396 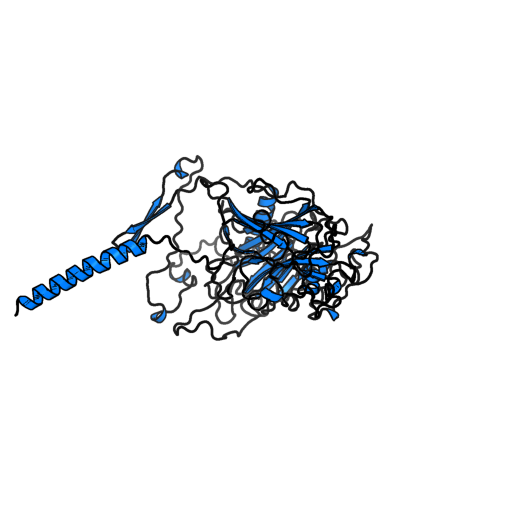C CA . LYS A 1 441 ? 11.508 8.061 6.585 1.00 91.31 441 LYS A CA 1
ATOM 3397 C C . LYS A 1 441 ? 12.747 7.896 7.473 1.00 91.31 441 LYS A C 1
ATOM 3399 O O . LYS A 1 441 ? 12.645 7.924 8.695 1.00 91.31 441 LYS A O 1
ATOM 3404 N N . ALA A 1 442 ? 13.921 7.726 6.860 1.00 88.00 442 ALA A N 1
ATOM 3405 C CA . ALA A 1 442 ? 15.184 7.506 7.558 1.00 88.00 442 ALA A CA 1
ATOM 3406 C C . ALA A 1 442 ? 15.888 8.813 7.973 1.00 88.00 442 ALA A C 1
ATOM 3408 O O . ALA A 1 442 ? 16.966 8.772 8.563 1.00 88.00 442 ALA A O 1
ATOM 3409 N N . SER A 1 443 ? 15.304 9.976 7.667 1.00 88.75 443 SER A N 1
ATOM 3410 C CA . SER A 1 443 ? 15.926 11.282 7.917 1.00 88.75 443 SER A CA 1
ATOM 3411 C C . SER A 1 443 ? 15.983 11.683 9.394 1.00 88.75 443 SER A C 1
ATOM 3413 O O . SER A 1 443 ? 16.852 12.469 9.764 1.00 88.75 443 SER A O 1
ATOM 3415 N N . GLY A 1 444 ? 15.068 11.190 10.238 1.00 88.38 444 GLY A N 1
ATOM 3416 C CA . GLY A 1 444 ? 14.947 11.663 11.623 1.00 88.38 444 GLY A CA 1
ATOM 3417 C C . GLY A 1 444 ? 14.367 13.079 11.756 1.00 88.38 444 GLY A C 1
ATOM 3418 O O . GLY A 1 444 ? 14.377 13.636 12.852 1.00 88.38 444 GLY A O 1
ATOM 3419 N N . VAL A 1 445 ? 13.922 13.695 10.654 1.00 88.44 445 VAL A N 1
ATOM 3420 C CA . VAL A 1 445 ? 13.495 15.101 10.612 1.00 88.44 445 VAL A CA 1
ATOM 3421 C C . VAL A 1 445 ? 12.006 15.221 10.917 1.00 88.44 445 VAL A C 1
ATOM 3423 O O . VAL A 1 445 ? 11.189 14.565 10.276 1.00 88.44 445 VAL A O 1
ATOM 3426 N N . PHE A 1 446 ? 11.658 16.112 11.844 1.00 85.12 446 PHE A N 1
ATOM 3427 C CA . PHE A 1 446 ? 10.282 16.480 12.176 1.00 85.12 446 PHE A CA 1
ATOM 3428 C C . PHE A 1 446 ? 10.062 17.964 11.872 1.00 85.12 446 PHE A C 1
ATOM 3430 O O . PHE A 1 446 ? 10.711 18.817 12.478 1.00 85.12 446 PHE A O 1
ATOM 3437 N N . ASP A 1 447 ? 9.154 18.278 10.945 1.00 79.44 447 ASP A N 1
ATOM 3438 C CA . ASP A 1 447 ? 8.833 19.671 10.591 1.00 79.44 447 ASP A CA 1
ATOM 3439 C C . ASP A 1 447 ? 8.121 20.425 11.734 1.00 79.44 447 ASP A C 1
ATOM 3441 O O . ASP A 1 447 ? 8.164 21.654 11.789 1.00 79.44 447 ASP A O 1
ATOM 3445 N N . GLY A 1 448 ? 7.487 19.700 12.661 1.00 71.56 448 GLY A N 1
ATOM 3446 C CA . GLY A 1 448 ? 6.919 20.232 13.899 1.00 71.56 448 GLY A CA 1
ATOM 3447 C C . GLY A 1 448 ? 7.233 19.316 15.084 1.00 71.56 448 GLY A C 1
ATOM 3448 O O . GLY A 1 448 ? 7.374 18.107 14.892 1.00 71.56 448 GLY A O 1
ATOM 3449 N N . PRO A 1 449 ? 7.344 19.844 16.319 1.00 67.56 449 PRO A N 1
ATOM 3450 C CA . PRO A 1 449 ? 7.646 19.012 17.477 1.00 67.56 449 PRO A CA 1
ATOM 3451 C C . PRO A 1 449 ? 6.552 17.946 17.661 1.00 67.56 449 PRO A C 1
ATOM 3453 O O . PRO A 1 449 ? 5.362 18.282 17.609 1.00 67.56 449 PRO A O 1
ATOM 3456 N N . PRO A 1 450 ? 6.917 16.671 17.872 1.00 70.56 450 PRO A N 1
ATOM 3457 C CA . PRO A 1 450 ? 5.951 15.659 18.252 1.00 70.56 450 PRO A CA 1
ATOM 3458 C C . PRO A 1 450 ? 5.496 15.924 19.689 1.00 70.56 450 PRO A C 1
ATOM 3460 O O . PRO A 1 450 ? 6.309 16.054 20.602 1.00 70.56 450 PRO A O 1
ATOM 3463 N N . HIS A 1 451 ? 4.185 16.029 19.884 1.00 72.56 451 HIS A N 1
ATOM 3464 C CA . HIS A 1 451 ? 3.594 16.310 21.196 1.00 72.56 451 HIS A CA 1
ATOM 3465 C C . HIS A 1 451 ? 3.116 15.048 21.930 1.00 72.56 451 HIS A C 1
ATOM 3467 O O . HIS A 1 451 ? 2.643 15.127 23.059 1.00 72.56 451 HIS A O 1
ATOM 3473 N N . GLU A 1 452 ? 3.244 13.892 21.283 1.00 78.00 452 GLU A N 1
ATOM 3474 C CA . GLU A 1 452 ? 2.936 12.578 21.837 1.00 78.00 452 GLU A CA 1
ATOM 3475 C C . GLU A 1 452 ? 4.154 12.100 22.644 1.00 78.00 452 GLU A C 1
ATOM 3477 O O . GLU A 1 452 ? 5.186 11.706 22.087 1.00 78.00 452 GLU A O 1
ATOM 3482 N N . ASP A 1 453 ? 4.057 12.222 23.969 1.00 72.62 453 ASP A N 1
ATOM 3483 C CA . ASP A 1 453 ? 5.164 12.082 24.924 1.00 72.62 453 ASP A CA 1
ATOM 3484 C C . ASP A 1 453 ? 5.255 10.696 25.581 1.00 72.62 453 ASP A C 1
ATOM 3486 O O . ASP A 1 453 ? 6.188 10.406 26.335 1.00 72.62 453 ASP A O 1
ATOM 3490 N N . GLY A 1 454 ? 4.312 9.817 25.255 1.00 76.44 454 GLY A N 1
ATOM 3491 C CA . GLY A 1 454 ? 4.223 8.464 25.770 1.00 76.44 454 GLY A CA 1
ATOM 3492 C C . GLY A 1 454 ? 3.720 8.367 27.199 1.00 76.44 454 GLY A C 1
ATOM 3493 O O . GLY A 1 454 ? 4.082 7.418 27.901 1.00 76.44 454 GLY A O 1
ATOM 3494 N N . LYS A 1 455 ? 2.883 9.311 27.636 1.00 69.62 455 LYS A N 1
ATOM 3495 C CA . LYS A 1 455 ? 2.275 9.284 28.964 1.00 69.62 455 LYS A CA 1
ATOM 3496 C C . LYS A 1 455 ? 0.778 8.982 28.961 1.00 69.62 455 LYS A C 1
ATOM 3498 O O . LYS A 1 455 ? 0.020 9.473 28.127 1.00 69.62 455 LYS A O 1
ATOM 3503 N N . ALA A 1 456 ? 0.354 8.197 29.951 1.00 63.84 456 ALA A N 1
ATOM 3504 C CA . ALA A 1 456 ? -1.055 7.928 30.230 1.00 63.84 456 ALA A CA 1
ATOM 3505 C C . ALA A 1 456 ? -1.742 9.134 30.898 1.00 63.84 456 ALA A C 1
ATOM 3507 O O . ALA A 1 456 ? -2.897 9.446 30.599 1.00 63.84 456 ALA A O 1
ATOM 3508 N N . ASP A 1 457 ? -1.000 9.838 31.758 1.00 64.31 457 ASP A N 1
ATOM 3509 C CA . ASP A 1 457 ? -1.396 11.049 32.486 1.00 64.31 457 ASP A CA 1
ATOM 3510 C C . ASP A 1 457 ? -0.161 11.959 32.740 1.00 64.31 457 ASP A C 1
ATOM 3512 O O . ASP A 1 457 ? 0.910 11.698 32.203 1.00 64.31 457 ASP A O 1
ATOM 3516 N N . ALA A 1 458 ? -0.255 13.035 33.538 1.00 61.56 458 ALA A N 1
ATOM 3517 C CA . ALA A 1 458 ? 0.887 13.951 33.776 1.00 61.56 458 ALA A CA 1
ATOM 3518 C C . ALA A 1 458 ? 2.170 13.251 34.247 1.00 61.56 458 ALA A C 1
ATOM 3520 O O . ALA A 1 458 ? 3.286 13.690 33.928 1.00 61.56 458 ALA A O 1
ATOM 3521 N N . THR A 1 459 ? 2.013 12.236 35.089 1.00 68.69 459 THR A N 1
ATOM 3522 C CA . THR A 1 459 ? 3.079 11.679 35.922 1.00 68.69 459 THR A CA 1
ATOM 3523 C C . THR A 1 459 ? 3.413 10.242 35.544 1.00 68.69 459 THR A C 1
ATOM 3525 O O . THR A 1 459 ? 4.512 9.778 35.850 1.00 68.69 459 THR A O 1
ATOM 3528 N N . THR A 1 460 ? 2.520 9.563 34.828 1.00 69.00 460 THR A N 1
ATOM 3529 C CA . THR A 1 460 ? 2.628 8.149 34.489 1.00 69.00 460 THR A CA 1
ATOM 3530 C C . THR A 1 460 ? 3.006 7.970 33.024 1.00 69.00 460 THR A C 1
ATOM 3532 O O . THR A 1 460 ? 2.206 8.199 32.116 1.00 69.00 460 THR A O 1
ATOM 3535 N N . ASN A 1 461 ? 4.226 7.490 32.780 1.00 74.38 461 ASN A N 1
ATOM 3536 C CA . ASN A 1 461 ? 4.618 6.996 31.460 1.00 74.38 461 ASN A CA 1
ATOM 3537 C C . ASN A 1 461 ? 3.848 5.710 31.136 1.00 74.38 461 ASN A C 1
ATOM 3539 O O . ASN A 1 461 ? 3.616 4.880 32.018 1.00 74.38 461 ASN A O 1
ATOM 3543 N N . TYR A 1 462 ? 3.529 5.483 29.864 1.00 68.44 462 TYR A N 1
ATOM 3544 C CA . TYR A 1 462 ? 3.071 4.170 29.438 1.00 68.44 462 TYR A CA 1
ATOM 3545 C C . TYR A 1 462 ? 4.177 3.130 29.675 1.00 68.44 462 TYR A C 1
ATOM 3547 O O . TYR A 1 462 ? 5.328 3.362 29.294 1.00 68.44 462 TYR A O 1
ATOM 3555 N N . PRO A 1 463 ? 3.850 1.951 30.233 1.00 58.75 463 PRO A N 1
ATOM 3556 C CA . PRO A 1 463 ? 4.859 0.962 30.610 1.00 58.75 463 PRO A CA 1
ATOM 3557 C C . PRO A 1 463 ? 5.693 0.411 29.438 1.00 58.75 463 PRO A C 1
ATOM 3559 O O . PRO A 1 463 ? 6.761 -0.138 29.678 1.00 58.75 463 PRO A O 1
ATOM 3562 N N . ASN A 1 464 ? 5.256 0.578 28.178 1.00 64.56 464 ASN A N 1
ATOM 3563 C CA . ASN A 1 464 ? 5.838 -0.125 27.026 1.00 64.56 464 ASN A CA 1
ATOM 3564 C C . ASN A 1 464 ? 6.115 0.764 25.788 1.00 64.56 464 ASN A C 1
ATOM 3566 O O . ASN A 1 464 ? 5.964 0.292 24.664 1.00 64.56 464 ASN A O 1
ATOM 3570 N N . GLY A 1 465 ? 6.437 2.053 25.959 1.00 61.38 465 GLY A N 1
ATOM 3571 C CA . GLY A 1 465 ? 6.803 2.941 24.832 1.00 61.38 465 GLY A CA 1
ATOM 3572 C C . GLY A 1 465 ? 5.647 3.386 23.919 1.00 61.38 465 GLY A C 1
ATOM 3573 O O . GLY A 1 465 ? 5.879 3.961 22.858 1.00 61.38 465 GLY A O 1
ATOM 3574 N N . TRP A 1 466 ? 4.405 3.130 24.332 1.00 76.50 466 TRP A N 1
ATOM 3575 C CA . TRP A 1 466 ? 3.181 3.578 23.658 1.00 76.50 466 TRP A CA 1
ATOM 3576 C C . TRP A 1 466 ? 3.028 5.089 23.676 1.00 76.50 466 TRP A C 1
ATOM 3578 O O . TRP A 1 466 ? 3.529 5.735 24.589 1.00 76.50 466 TRP A O 1
ATOM 3588 N N . GLY A 1 467 ? 2.287 5.628 22.704 1.00 76.62 467 GLY A N 1
ATOM 3589 C CA . GLY A 1 467 ? 1.904 7.041 22.669 1.00 76.62 467 GLY A CA 1
ATOM 3590 C C . GLY A 1 467 ? 3.090 7.990 22.516 1.00 76.62 467 GLY A C 1
ATOM 3591 O O . GLY A 1 467 ? 2.972 9.157 22.862 1.00 76.62 467 GLY A O 1
ATOM 3592 N N . LYS A 1 468 ? 4.238 7.486 22.047 1.00 84.06 468 LYS A N 1
ATOM 3593 C CA . LYS A 1 468 ? 5.462 8.257 21.842 1.00 84.06 468 LYS A CA 1
ATOM 3594 C C . LYS A 1 468 ? 5.796 8.354 20.359 1.00 84.06 468 LYS A C 1
ATOM 3596 O O . LYS A 1 468 ? 5.822 7.330 19.676 1.00 84.06 468 LYS A O 1
ATOM 3601 N N . LEU A 1 469 ? 6.097 9.568 19.905 1.00 86.81 469 LEU A N 1
ATOM 3602 C CA . LEU A 1 469 ? 6.657 9.836 18.582 1.00 86.81 469 LEU A CA 1
ATOM 3603 C C . LEU A 1 469 ? 7.990 10.571 18.743 1.00 86.81 469 LEU A C 1
ATOM 3605 O O . LEU A 1 469 ? 8.032 11.785 18.854 1.00 86.81 469 LEU A O 1
ATOM 3609 N N . SER A 1 470 ? 9.091 9.835 18.820 1.00 87.31 470 SER A N 1
ATOM 3610 C CA . SER A 1 470 ? 10.449 10.378 18.938 1.00 87.31 470 SER A CA 1
ATOM 3611 C C . SER A 1 470 ? 11.420 9.846 17.888 1.00 87.31 470 SER A C 1
ATOM 3613 O O . SER A 1 470 ? 12.528 10.367 17.760 1.00 87.31 470 SER A O 1
ATOM 3615 N N . LYS A 1 471 ? 11.022 8.819 17.134 1.00 90.69 471 LYS A N 1
ATOM 3616 C CA . LYS A 1 471 ? 11.792 8.234 16.039 1.00 90.69 471 LYS A CA 1
ATOM 3617 C C . LYS A 1 471 ? 10.924 8.135 14.793 1.00 90.69 471 LYS A C 1
ATOM 3619 O O . LYS A 1 471 ? 9.763 7.740 14.857 1.00 90.69 471 LYS A O 1
ATOM 3624 N N . GLY A 1 472 ? 11.526 8.444 13.654 1.00 90.81 472 GLY A N 1
ATOM 3625 C CA . GLY A 1 472 ? 10.859 8.490 12.360 1.00 90.81 472 GLY A CA 1
ATOM 3626 C C . GLY A 1 472 ? 11.012 9.868 11.744 1.00 90.81 472 GLY A C 1
ATOM 3627 O O . GLY A 1 472 ? 12.073 10.477 11.870 1.00 90.81 472 GLY A O 1
ATOM 3628 N N . SER A 1 473 ? 9.975 10.354 11.080 1.00 90.19 473 SER A N 1
ATOM 3629 C CA . SER A 1 473 ? 9.991 11.688 10.489 1.00 90.19 473 SER A CA 1
ATOM 3630 C C . SER A 1 473 ? 8.586 12.259 10.376 1.00 90.19 473 SER A C 1
ATOM 3632 O O . SER A 1 473 ? 7.608 11.511 10.373 1.00 90.19 473 SER A O 1
ATOM 3634 N N . SER A 1 474 ? 8.478 13.581 10.270 1.00 87.00 474 SER A N 1
ATOM 3635 C CA . SER A 1 474 ? 7.233 14.250 9.901 1.00 87.00 474 SER A CA 1
ATOM 3636 C C . SER A 1 474 ? 7.471 15.357 8.890 1.00 87.00 474 SER A C 1
ATOM 3638 O O . SER A 1 474 ? 8.556 15.938 8.815 1.00 87.00 474 SER A O 1
ATOM 3640 N N . ASN A 1 475 ? 6.438 15.656 8.116 1.00 81.56 475 ASN A N 1
ATOM 3641 C CA . ASN A 1 475 ? 6.390 16.791 7.217 1.00 81.56 475 ASN A CA 1
ATOM 3642 C C . ASN A 1 475 ? 5.111 17.583 7.421 1.00 81.56 475 ASN A C 1
ATOM 3644 O O . ASN A 1 475 ? 4.051 17.032 7.712 1.00 81.56 475 ASN A O 1
ATOM 3648 N N . THR A 1 476 ? 5.215 18.880 7.178 1.00 77.69 476 THR A N 1
ATOM 3649 C CA . THR A 1 476 ? 4.040 19.734 7.059 1.00 77.69 476 THR A CA 1
ATOM 3650 C C . THR A 1 476 ? 3.366 19.472 5.713 1.00 77.69 476 THR A C 1
ATOM 3652 O O . THR A 1 476 ? 4.012 19.556 4.670 1.00 77.69 476 THR A O 1
ATOM 3655 N N . GLU A 1 477 ? 2.077 19.146 5.734 1.00 72.38 477 GLU A N 1
ATOM 3656 C CA . GLU A 1 477 ? 1.278 18.852 4.535 1.00 72.38 477 GLU A CA 1
ATOM 3657 C C . GLU A 1 477 ? 0.895 20.145 3.793 1.00 72.38 477 GLU A C 1
ATOM 3659 O O . GLU A 1 477 ? 0.507 21.138 4.419 1.00 72.38 477 GLU A O 1
ATOM 3664 N N . ASN A 1 478 ? 0.979 20.152 2.459 1.00 61.53 478 ASN A N 1
ATOM 3665 C CA . ASN A 1 478 ? 0.718 21.324 1.621 1.00 61.53 478 ASN A CA 1
ATOM 3666 C C . ASN A 1 478 ? 0.014 21.036 0.273 1.00 61.53 478 ASN A C 1
ATOM 3668 O O . ASN A 1 478 ? 0.278 21.743 -0.701 1.00 61.53 478 ASN A O 1
ATOM 3672 N N . PHE A 1 479 ? -0.956 20.107 0.250 1.00 57.44 479 PHE A N 1
ATOM 3673 C CA . PHE A 1 479 ? -1.842 19.812 -0.903 1.00 57.44 479 PHE A CA 1
ATOM 3674 C C . PHE A 1 479 ? -1.136 19.140 -2.099 1.00 57.44 479 PHE A C 1
ATOM 3676 O O . PHE A 1 479 ? -1.582 19.282 -3.235 1.00 57.44 479 PHE A O 1
ATOM 3683 N N . ASN A 1 480 ? -0.015 18.436 -1.881 1.00 55.53 480 ASN A N 1
ATOM 3684 C CA . ASN A 1 480 ? 0.775 17.852 -2.975 1.00 55.53 480 ASN A CA 1
ATOM 3685 C C . ASN A 1 480 ? 1.015 16.331 -2.862 1.00 55.53 480 ASN A C 1
ATOM 3687 O O . ASN A 1 480 ? 2.040 15.834 -3.325 1.00 55.53 480 ASN A O 1
ATOM 3691 N N . GLY A 1 481 ? 0.056 15.559 -2.337 1.00 54.38 481 GLY A N 1
ATOM 3692 C CA . GLY A 1 481 ? 0.173 14.091 -2.296 1.00 54.38 481 GLY A CA 1
ATOM 3693 C C . GLY A 1 481 ? 1.224 13.603 -1.298 1.00 54.38 481 GLY A C 1
ATOM 3694 O O . GLY A 1 481 ? 2.052 12.746 -1.622 1.00 54.38 481 GLY A O 1
ATOM 3695 N N . ASP A 1 482 ? 1.225 14.203 -0.109 1.00 70.56 482 ASP A N 1
ATOM 3696 C CA . ASP A 1 482 ? 2.435 14.327 0.691 1.00 70.56 482 ASP A CA 1
ATOM 3697 C C . ASP A 1 482 ? 2.737 13.129 1.593 1.00 70.56 482 ASP A C 1
ATOM 3699 O O . ASP A 1 482 ? 3.755 13.173 2.254 1.00 70.56 482 ASP A O 1
ATOM 3703 N N . MET A 1 483 ? 1.965 12.041 1.647 1.00 81.88 483 MET A N 1
ATOM 3704 C CA . MET A 1 483 ? 2.405 10.872 2.419 1.00 81.88 483 MET A CA 1
ATOM 3705 C C . MET A 1 483 ? 2.301 9.588 1.623 1.00 81.88 483 MET A C 1
ATOM 3707 O O . MET A 1 483 ? 1.238 9.222 1.137 1.00 81.88 483 MET A O 1
ATOM 3711 N N . PHE A 1 484 ? 3.405 8.855 1.528 1.00 87.75 484 PHE A N 1
ATOM 3712 C CA . PHE A 1 484 ? 3.425 7.554 0.878 1.00 87.75 484 PHE A CA 1
ATOM 3713 C C . PHE A 1 484 ? 4.208 6.521 1.676 1.00 87.75 484 PHE A C 1
ATOM 3715 O O . PHE A 1 484 ? 5.130 6.846 2.428 1.00 87.75 484 PHE A O 1
ATOM 3722 N N . ALA A 1 485 ? 3.876 5.253 1.456 1.00 91.25 485 ALA A N 1
ATOM 3723 C CA . ALA A 1 485 ? 4.771 4.148 1.746 1.00 91.25 485 ALA A CA 1
ATOM 3724 C C . ALA A 1 485 ? 4.648 3.061 0.679 1.00 91.25 485 ALA A C 1
ATOM 3726 O O . ALA A 1 485 ? 3.575 2.838 0.122 1.00 91.25 485 ALA A O 1
ATOM 3727 N N . GLY A 1 486 ? 5.739 2.363 0.406 1.00 93.44 486 GLY A N 1
ATOM 3728 C CA . GLY A 1 486 ? 5.777 1.291 -0.570 1.00 93.44 486 GLY A CA 1
ATOM 3729 C C . GLY A 1 486 ? 6.791 0.213 -0.235 1.00 93.44 486 GLY A C 1
ATOM 3730 O O . GLY A 1 486 ? 7.556 0.312 0.727 1.00 93.44 486 GLY A O 1
ATOM 3731 N N . VAL A 1 487 ? 6.732 -0.855 -1.018 1.00 96.75 487 VAL A N 1
ATOM 3732 C CA . VAL A 1 487 ? 7.499 -2.080 -0.824 1.00 96.75 487 VAL A CA 1
ATOM 3733 C C . VAL A 1 487 ? 7.880 -2.690 -2.174 1.00 96.75 487 VAL A C 1
ATOM 3735 O O . VAL A 1 487 ? 7.157 -2.571 -3.166 1.00 96.75 487 VAL A O 1
ATOM 3738 N N . GLY A 1 488 ? 9.033 -3.351 -2.198 1.00 96.69 488 GLY A N 1
ATOM 3739 C CA . GLY A 1 488 ? 9.668 -3.916 -3.385 1.00 96.69 488 GLY A CA 1
ATOM 3740 C C . GLY A 1 488 ? 11.164 -3.588 -3.393 1.00 96.69 488 GLY A C 1
ATOM 3741 O O . GLY A 1 488 ? 11.653 -3.002 -2.430 1.00 96.69 488 GLY A O 1
ATOM 3742 N N . PRO A 1 489 ? 11.905 -3.935 -4.455 1.00 97.69 489 PRO A N 1
ATOM 3743 C CA . PRO A 1 489 ? 11.423 -4.603 -5.658 1.00 97.69 489 PRO A CA 1
ATOM 3744 C C . PRO A 1 489 ? 11.281 -6.124 -5.495 1.00 97.69 489 PRO A C 1
ATOM 3746 O O . PRO A 1 489 ? 11.998 -6.755 -4.717 1.00 97.69 489 PRO A O 1
ATOM 3749 N N . PHE A 1 490 ? 10.395 -6.722 -6.289 1.00 98.44 490 PHE A N 1
ATOM 3750 C CA . PHE A 1 490 ? 10.174 -8.167 -6.388 1.00 98.44 490 PHE A CA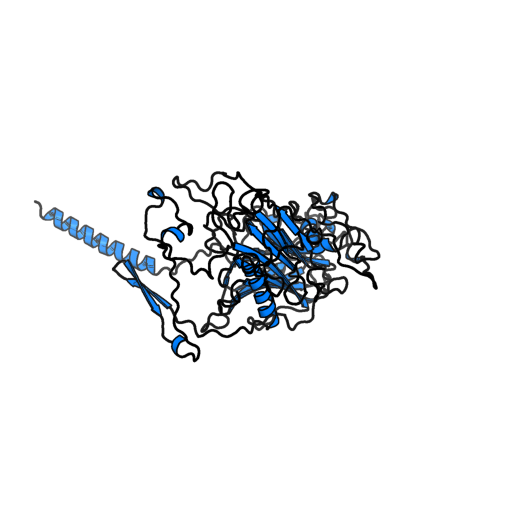 1
ATOM 3751 C C . PHE A 1 490 ? 10.388 -8.659 -7.820 1.00 98.44 490 PHE A C 1
ATOM 3753 O O . PHE A 1 490 ? 9.973 -7.994 -8.759 1.00 98.44 490 PHE A O 1
ATOM 3760 N N . SER A 1 491 ? 10.964 -9.845 -8.003 1.00 97.94 491 SER A N 1
ATOM 3761 C CA . SER A 1 491 ? 10.923 -10.531 -9.303 1.00 97.94 491 SER A CA 1
ATOM 3762 C C . SER A 1 491 ? 9.717 -11.470 -9.357 1.00 97.94 491 SER A C 1
ATOM 3764 O O . SER A 1 491 ? 9.409 -12.095 -8.342 1.00 97.94 491 SER A O 1
ATOM 3766 N N . LEU A 1 492 ? 9.033 -11.574 -10.497 1.00 98.19 492 LEU A N 1
ATOM 3767 C CA . LEU A 1 492 ? 7.921 -12.506 -10.718 1.00 98.19 492 LEU A CA 1
ATOM 3768 C C . LEU A 1 492 ? 8.123 -13.275 -12.022 1.00 98.19 492 LEU A C 1
ATOM 3770 O O . LEU A 1 492 ? 8.015 -12.705 -13.111 1.00 98.19 492 LEU A O 1
ATOM 3774 N N . ALA A 1 493 ? 8.378 -14.578 -11.921 1.00 98.25 493 ALA A N 1
ATOM 3775 C CA . ALA A 1 493 ? 8.458 -15.461 -13.083 1.00 98.25 493 ALA A CA 1
ATOM 3776 C C . ALA A 1 493 ? 7.075 -15.655 -13.745 1.00 98.25 493 ALA A C 1
ATOM 3778 O O . ALA A 1 493 ? 6.051 -15.477 -13.081 1.00 98.25 493 ALA A O 1
ATOM 3779 N N . PRO A 1 494 ? 7.001 -16.041 -15.034 1.00 98.31 494 PRO A N 1
ATOM 3780 C CA . PRO A 1 494 ? 5.734 -16.403 -15.666 1.00 98.31 494 PRO A CA 1
ATOM 3781 C C . PRO A 1 494 ? 4.993 -17.484 -14.867 1.00 98.31 494 PRO A C 1
ATOM 3783 O O . PRO A 1 494 ? 5.567 -18.509 -14.503 1.00 98.31 494 PRO A O 1
ATOM 3786 N N . GLY A 1 495 ? 3.714 -17.247 -14.582 1.00 97.88 495 GLY A N 1
ATOM 3787 C CA . GLY A 1 495 ? 2.861 -18.111 -13.765 1.00 97.88 495 GLY A CA 1
ATOM 3788 C C . GLY A 1 495 ? 3.001 -17.915 -12.252 1.00 97.88 495 GLY A C 1
ATOM 3789 O O . GLY A 1 495 ? 2.149 -18.402 -11.506 1.00 97.88 495 GLY A O 1
ATOM 3790 N N . GLU A 1 496 ? 4.024 -17.196 -11.783 1.00 98.38 496 GLU A N 1
ATOM 3791 C CA . GLU A 1 496 ? 4.222 -16.921 -10.362 1.00 98.38 496 GLU A CA 1
ATOM 3792 C C . GLU A 1 496 ? 3.170 -15.936 -9.835 1.00 98.38 496 GLU A C 1
ATOM 3794 O O . GLU A 1 496 ? 2.713 -15.034 -10.539 1.00 98.38 496 GLU A O 1
ATOM 3799 N N . SER A 1 497 ? 2.783 -16.103 -8.571 1.00 98.38 497 SER A N 1
ATOM 3800 C CA . SER A 1 497 ? 1.930 -15.156 -7.854 1.00 98.38 497 SER A CA 1
ATOM 3801 C C . SER A 1 497 ? 2.603 -14.688 -6.572 1.00 98.38 497 SER A C 1
ATOM 3803 O O . SER A 1 497 ? 3.348 -15.440 -5.939 1.00 98.38 497 SER A O 1
ATOM 3805 N N . MET A 1 498 ? 2.306 -13.459 -6.175 1.00 98.69 498 MET A N 1
ATOM 3806 C CA . MET A 1 498 ? 2.608 -12.937 -4.849 1.00 98.69 498 MET A CA 1
ATOM 3807 C C . MET A 1 498 ? 1.411 -12.171 -4.304 1.00 98.69 498 MET A C 1
ATOM 3809 O O . MET A 1 498 ? 0.615 -11.655 -5.080 1.00 98.69 498 MET A O 1
ATOM 3813 N N . THR A 1 499 ? 1.317 -12.049 -2.986 1.00 98.81 499 THR A N 1
ATOM 3814 C CA . THR A 1 499 ? 0.282 -11.261 -2.319 1.00 98.81 499 THR A CA 1
ATOM 3815 C C . THR A 1 499 ? 0.921 -10.225 -1.405 1.00 98.81 499 THR A C 1
ATOM 3817 O O . THR A 1 499 ? 1.745 -10.583 -0.566 1.00 98.81 499 THR A O 1
ATOM 3820 N N . ILE A 1 500 ? 0.557 -8.951 -1.556 1.00 98.62 500 ILE A N 1
ATOM 3821 C CA . ILE A 1 500 ? 0.942 -7.867 -0.638 1.00 98.62 500 ILE A CA 1
ATOM 3822 C C . ILE A 1 500 ? -0.216 -7.609 0.321 1.00 98.62 500 ILE A C 1
ATOM 3824 O O . ILE A 1 500 ? -1.361 -7.512 -0.115 1.00 98.62 500 ILE A O 1
ATOM 3828 N N . VAL A 1 501 ? 0.085 -7.472 1.611 1.00 98.56 501 VAL A N 1
ATOM 3829 C CA . VAL A 1 501 ? -0.904 -7.234 2.667 1.00 98.56 501 VAL A CA 1
ATOM 3830 C C . VAL A 1 501 ? -0.650 -5.877 3.303 1.00 98.56 501 VAL A C 1
ATOM 3832 O O . VAL A 1 501 ? 0.450 -5.602 3.790 1.00 98.56 501 VAL A O 1
ATOM 3835 N N . MET A 1 502 ? -1.682 -5.042 3.356 1.00 97.06 502 MET A N 1
ATOM 3836 C CA . MET A 1 502 ? -1.662 -3.761 4.057 1.00 97.06 502 MET A CA 1
ATOM 3837 C C . MET A 1 502 ? -2.932 -3.563 4.880 1.00 97.06 502 MET A C 1
ATOM 3839 O O . MET A 1 502 ? -3.895 -4.306 4.726 1.00 97.06 502 MET A O 1
ATOM 3843 N N . ALA A 1 503 ? -2.957 -2.554 5.742 1.00 95.94 503 ALA A N 1
ATOM 3844 C CA . ALA A 1 503 ? -4.183 -2.119 6.396 1.00 95.94 503 ALA A CA 1
ATOM 3845 C C . ALA A 1 503 ? -4.297 -0.600 6.405 1.00 95.94 503 ALA A C 1
ATOM 3847 O O . ALA A 1 503 ? -3.298 0.089 6.621 1.00 95.94 503 ALA A O 1
ATOM 3848 N N . THR A 1 504 ? -5.517 -0.101 6.219 1.00 92.62 504 THR A N 1
ATOM 3849 C CA . THR A 1 504 ? -5.882 1.263 6.603 1.00 92.62 504 THR A CA 1
ATOM 3850 C C . THR A 1 504 ? -6.330 1.239 8.057 1.00 92.62 504 THR A C 1
ATOM 3852 O O . THR A 1 504 ? -6.961 0.284 8.514 1.00 92.62 504 THR A O 1
ATOM 3855 N N . VAL A 1 505 ? -5.928 2.252 8.815 1.00 89.81 505 VAL A N 1
ATOM 3856 C CA . VAL A 1 505 ? -6.108 2.311 10.267 1.00 89.81 505 VAL A CA 1
ATOM 3857 C C . VAL A 1 505 ? -6.547 3.709 10.674 1.00 89.81 505 VAL A C 1
ATOM 3859 O O . VAL A 1 505 ? -6.136 4.705 10.075 1.00 89.81 505 VAL A O 1
ATOM 3862 N N . ALA A 1 506 ? -7.350 3.788 11.726 1.00 82.69 506 ALA A N 1
ATOM 3863 C CA . ALA A 1 506 ? -7.652 5.042 12.398 1.00 82.69 506 ALA A CA 1
ATOM 3864 C C . ALA A 1 506 ? -7.590 4.862 13.908 1.00 82.69 506 ALA A C 1
ATOM 3866 O O . ALA A 1 506 ? -7.629 3.745 14.423 1.00 82.69 506 ALA A O 1
ATOM 3867 N N . GLY A 1 507 ? -7.488 5.972 14.625 1.00 77.38 507 GLY A N 1
ATOM 3868 C CA . GLY A 1 507 ? -7.642 5.956 16.065 1.00 77.38 507 GLY A CA 1
ATOM 3869 C C . GLY A 1 507 ? -7.591 7.339 16.682 1.00 77.38 507 GLY A C 1
ATOM 3870 O O . GLY A 1 507 ? -7.131 8.312 16.083 1.00 77.38 507 GLY A O 1
ATOM 3871 N N . TYR A 1 508 ? -8.069 7.407 17.917 1.00 76.81 508 TYR A N 1
ATOM 3872 C CA . TYR A 1 508 ? -7.926 8.590 18.746 1.00 76.81 508 TYR A CA 1
ATOM 3873 C C . TYR A 1 508 ? -6.466 8.749 19.177 1.00 76.81 508 TYR A C 1
ATOM 3875 O O . TYR A 1 508 ? -5.951 7.930 19.946 1.00 76.81 508 TYR A O 1
ATOM 3883 N N . ARG A 1 509 ? -5.816 9.808 18.688 1.00 77.44 509 ARG A N 1
ATOM 3884 C CA . ARG A 1 509 ? -4.386 10.080 18.902 1.00 77.44 509 ARG A CA 1
ATOM 3885 C C . ARG A 1 509 ? -3.446 8.945 18.488 1.00 77.44 509 ARG A C 1
ATOM 3887 O O . ARG A 1 509 ? -3.861 7.896 17.988 1.00 77.44 509 ARG A O 1
ATOM 3894 N N . LEU A 1 510 ? -2.148 9.160 18.703 1.00 81.25 510 LEU A N 1
ATOM 3895 C CA . LEU A 1 510 ? -1.114 8.187 18.366 1.00 81.25 510 LEU A CA 1
ATOM 3896 C C . LEU A 1 510 ? -1.334 6.835 19.057 1.00 81.25 510 LEU A C 1
ATOM 3898 O O . LEU A 1 510 ? -1.163 5.790 18.436 1.00 81.25 510 LEU A O 1
ATOM 3902 N N . GLU A 1 511 ? -1.748 6.840 20.324 1.00 81.31 511 GLU A N 1
ATOM 3903 C CA . GLU A 1 511 ? -2.037 5.604 21.054 1.00 81.31 511 GLU A CA 1
ATOM 3904 C C . GLU A 1 511 ? -3.147 4.786 20.375 1.00 81.31 511 GLU A C 1
ATOM 3906 O O . GLU A 1 511 ? -3.004 3.574 20.207 1.00 81.31 511 GLU A O 1
ATOM 3911 N N . GLY A 1 512 ? -4.247 5.432 19.973 1.00 79.88 512 GLY A N 1
ATOM 3912 C CA . GLY A 1 512 ? -5.370 4.760 19.327 1.00 79.88 512 GLY A CA 1
ATOM 3913 C C . GLY A 1 512 ? -4.956 4.114 18.013 1.00 79.88 512 GLY A C 1
ATOM 3914 O O . GLY A 1 512 ? -5.168 2.919 17.825 1.00 79.88 512 GLY A O 1
ATOM 3915 N N . ILE A 1 513 ? -4.281 4.859 17.134 1.00 86.38 513 ILE A N 1
ATOM 3916 C CA . ILE A 1 513 ? -3.843 4.300 15.849 1.00 86.38 513 ILE A CA 1
ATOM 3917 C C . ILE A 1 513 ? -2.773 3.209 16.023 1.00 86.38 513 ILE A C 1
ATOM 3919 O O . ILE A 1 513 ? -2.802 2.209 15.309 1.00 86.38 513 ILE A O 1
ATOM 3923 N N . GLN A 1 514 ? -1.885 3.315 17.019 1.00 89.44 514 GLN A N 1
ATOM 3924 C CA . GLN A 1 514 ? -0.955 2.237 17.381 1.00 89.44 514 GLN A CA 1
ATOM 3925 C C . GLN A 1 514 ? -1.704 0.962 17.816 1.00 89.44 514 GLN A C 1
ATOM 3927 O O . GLN A 1 514 ? -1.294 -0.153 17.471 1.00 89.44 514 GLN A O 1
ATOM 3932 N N . LYS A 1 515 ? -2.833 1.092 18.534 1.00 85.94 515 LYS A N 1
ATOM 3933 C CA . LYS A 1 515 ? -3.669 -0.058 18.916 1.00 85.94 515 LYS A CA 1
ATOM 3934 C C . LYS A 1 515 ? -4.289 -0.694 17.683 1.00 85.94 515 LYS A C 1
ATOM 3936 O O . LYS A 1 515 ? -4.206 -1.915 17.568 1.00 85.94 515 LYS A O 1
ATOM 3941 N N . SER A 1 516 ? -4.796 0.109 16.752 1.00 88.94 516 SER A N 1
ATOM 3942 C CA . SER A 1 516 ? -5.354 -0.353 15.478 1.00 88.94 516 SER A CA 1
ATOM 3943 C C . SER A 1 516 ? -4.308 -1.062 14.612 1.00 88.94 516 SER A C 1
ATOM 3945 O O . SER A 1 516 ? -4.563 -2.156 14.118 1.00 88.94 516 SER A O 1
ATOM 3947 N N . VAL A 1 517 ? -3.084 -0.528 14.505 1.00 93.88 517 VAL A N 1
ATOM 3948 C CA . VAL A 1 517 ? -1.966 -1.184 13.794 1.00 93.88 517 VAL A CA 1
ATOM 3949 C C . VAL A 1 517 ? -1.623 -2.534 14.423 1.00 93.88 517 VAL A C 1
ATOM 3951 O O . VAL A 1 517 ? -1.461 -3.537 13.722 1.00 93.88 517 VAL A O 1
ATOM 3954 N N . ARG A 1 518 ? -1.517 -2.589 15.755 1.00 92.00 518 ARG A N 1
ATOM 3955 C CA . ARG A 1 518 ? -1.273 -3.845 16.475 1.00 92.00 518 ARG A CA 1
ATOM 3956 C C . ARG A 1 518 ? -2.415 -4.838 16.255 1.00 92.00 518 ARG A C 1
ATOM 3958 O O . ARG A 1 518 ? -2.144 -6.016 16.036 1.00 92.00 518 ARG A O 1
ATOM 3965 N N . ALA A 1 519 ? -3.659 -4.373 16.318 1.00 91.06 519 ALA A N 1
ATOM 3966 C CA . ALA A 1 519 ? -4.847 -5.190 16.127 1.00 91.06 519 ALA A CA 1
ATOM 3967 C C . ALA A 1 519 ? -4.906 -5.771 14.707 1.00 91.06 519 ALA A C 1
ATOM 3969 O O . ALA A 1 519 ? -5.085 -6.977 14.570 1.00 91.06 519 ALA A O 1
ATOM 3970 N N . ALA A 1 520 ? -4.632 -4.967 13.675 1.00 94.81 520 ALA A N 1
ATOM 3971 C CA . ALA A 1 520 ? -4.564 -5.417 12.285 1.00 94.81 520 ALA A CA 1
ATOM 3972 C C . ALA A 1 520 ? -3.483 -6.492 12.076 1.00 94.81 520 ALA A C 1
ATOM 3974 O O . ALA A 1 520 ? -3.747 -7.552 11.505 1.00 94.81 520 ALA A O 1
ATOM 3975 N N . ARG A 1 521 ? -2.267 -6.265 12.599 1.00 95.44 521 ARG A N 1
ATOM 3976 C CA . ARG A 1 521 ? -1.169 -7.250 12.548 1.00 95.44 521 ARG A CA 1
ATOM 3977 C C . ARG A 1 521 ? -1.529 -8.545 13.273 1.00 95.44 521 ARG A C 1
ATOM 3979 O O . ARG A 1 521 ? -1.234 -9.626 12.772 1.00 95.44 521 ARG A O 1
ATOM 3986 N N . TRP A 1 522 ? -2.164 -8.442 14.439 1.00 93.50 522 TRP A N 1
ATOM 3987 C CA . TRP A 1 522 ? -2.603 -9.602 15.208 1.00 93.50 522 TRP A CA 1
ATOM 3988 C C . TRP A 1 522 ? -3.698 -10.383 14.476 1.00 93.50 522 TRP A C 1
ATOM 3990 O O . TRP A 1 522 ? -3.567 -11.592 14.324 1.00 93.50 522 TRP A O 1
ATOM 4000 N N . ALA A 1 523 ? -4.723 -9.702 13.961 1.00 93.88 523 ALA A N 1
ATOM 4001 C CA . ALA A 1 523 ? -5.807 -10.311 13.199 1.00 93.88 523 ALA A CA 1
ATOM 4002 C C . ALA A 1 523 ? -5.285 -11.075 11.977 1.00 93.88 523 ALA A C 1
ATOM 4004 O O . ALA A 1 523 ? -5.652 -12.231 11.768 1.00 93.88 523 ALA A O 1
ATOM 4005 N N . TYR A 1 524 ? -4.370 -10.463 11.218 1.00 97.50 524 TYR A N 1
ATOM 4006 C CA . TYR A 1 524 ? -3.676 -11.126 10.116 1.00 97.50 524 TYR A CA 1
ATOM 4007 C C . TYR A 1 524 ? -2.886 -12.356 10.584 1.00 97.50 524 TYR A C 1
ATOM 4009 O O . TYR A 1 524 ? -3.032 -13.435 10.007 1.00 97.50 524 TYR A O 1
ATOM 4017 N N . ALA A 1 525 ? -2.103 -12.221 11.661 1.00 95.69 525 ALA A N 1
ATOM 4018 C CA . ALA A 1 525 ? -1.308 -13.312 12.224 1.00 95.69 525 ALA A CA 1
ATOM 4019 C C . ALA A 1 525 ? -2.160 -14.492 12.730 1.00 95.69 525 ALA A C 1
ATOM 4021 O O . ALA A 1 525 ? -1.682 -15.623 12.761 1.00 95.69 525 ALA A O 1
ATOM 4022 N N . GLN A 1 526 ? -3.409 -14.236 13.127 1.00 94.44 526 GLN A N 1
ATOM 4023 C CA . GLN A 1 526 ? -4.368 -15.257 13.552 1.00 94.44 526 GLN A CA 1
ATOM 4024 C C . GLN A 1 526 ? -5.176 -15.862 12.397 1.00 94.44 526 GLN A C 1
ATOM 4026 O O . GLN A 1 526 ? -6.140 -16.579 12.665 1.00 94.44 526 GLN A O 1
ATOM 4031 N N . ASP A 1 527 ? -4.829 -15.597 11.131 1.00 96.38 527 ASP A N 1
ATOM 4032 C CA . ASP A 1 527 ? -5.607 -16.081 9.978 1.00 96.38 527 ASP A CA 1
ATOM 4033 C C . ASP A 1 527 ? -7.080 -15.623 10.069 1.00 96.38 527 ASP A C 1
ATOM 4035 O O . ASP A 1 527 ? -8.014 -16.386 9.834 1.00 96.38 527 ASP A O 1
ATOM 4039 N N . TYR A 1 528 ? -7.280 -14.387 10.548 1.00 94.00 528 TYR A N 1
ATOM 4040 C CA . TYR A 1 528 ? -8.580 -13.759 10.816 1.00 94.00 528 TYR A CA 1
ATOM 4041 C C . TYR A 1 528 ? -9.501 -14.521 11.785 1.00 94.00 528 TYR A C 1
ATOM 4043 O O . TYR A 1 528 ? -10.695 -14.233 11.879 1.00 94.00 528 TYR A O 1
ATOM 4051 N N . LYS A 1 529 ? -8.954 -15.446 12.584 1.00 89.75 529 LYS A N 1
ATOM 4052 C CA . LYS A 1 529 ? -9.679 -16.147 13.654 1.00 89.75 529 LYS A CA 1
ATOM 4053 C C . LYS A 1 529 ? -9.810 -15.244 14.875 1.00 89.75 529 LYS A C 1
ATOM 4055 O O . LYS A 1 529 ? -9.075 -15.369 15.854 1.00 89.75 529 LYS A O 1
ATOM 4060 N N . LEU A 1 530 ? -10.736 -14.295 14.790 1.00 85.69 530 LEU A N 1
ATOM 4061 C CA . LEU A 1 530 ? -11.027 -13.357 15.870 1.00 85.69 530 LEU A CA 1
ATOM 4062 C C . LEU A 1 530 ? -12.001 -13.965 16.893 1.00 85.69 530 LEU A C 1
ATOM 4064 O O . LEU A 1 530 ? -12.735 -14.903 16.571 1.00 85.69 530 LEU A O 1
ATOM 4068 N N . PRO A 1 531 ? -12.053 -13.426 18.125 1.00 81.88 531 PRO A N 1
ATOM 4069 C CA . PRO A 1 531 ? -13.069 -13.799 19.101 1.00 81.88 531 PRO A CA 1
ATOM 4070 C C . PRO A 1 531 ? -14.466 -13.606 18.514 1.00 81.88 531 PRO A C 1
ATOM 4072 O O . PRO A 1 531 ? -14.783 -12.538 17.991 1.00 81.88 531 PRO A O 1
ATOM 4075 N N . VAL A 1 532 ? -15.285 -14.649 18.593 1.00 77.25 532 VAL A N 1
ATOM 4076 C CA . VAL A 1 532 ? -16.588 -14.707 17.929 1.00 77.25 532 VAL A CA 1
ATOM 4077 C C . VAL A 1 532 ? -17.609 -13.861 18.686 1.00 77.25 532 VAL A C 1
ATOM 4079 O O . VAL A 1 532 ? -17.754 -13.991 19.901 1.00 77.25 532 VAL A O 1
ATOM 4082 N N . LEU A 1 533 ? -18.325 -12.998 17.965 1.00 72.81 533 LEU A N 1
ATOM 4083 C CA . LEU A 1 533 ? -19.441 -12.237 18.524 1.00 72.81 533 LEU A CA 1
ATOM 4084 C C . LEU A 1 533 ? -20.711 -13.096 18.661 1.00 72.81 533 LEU A C 1
ATOM 4086 O O . LEU A 1 533 ? -20.912 -14.033 17.878 1.00 72.81 533 LEU A O 1
ATOM 4090 N N . PRO A 1 534 ? -21.614 -12.744 19.597 1.00 73.19 534 PRO A N 1
ATOM 4091 C CA . PRO A 1 534 ? -22.992 -13.216 19.555 1.00 73.19 534 PRO A CA 1
ATOM 4092 C C . PRO A 1 534 ? -23.631 -12.967 18.175 1.00 73.19 534 PRO A C 1
ATOM 4094 O O . PRO A 1 534 ? -23.275 -11.983 17.517 1.00 73.19 534 PRO A O 1
ATOM 4097 N N . PRO A 1 535 ? -24.586 -13.804 17.727 1.00 78.19 535 PRO A N 1
ATOM 4098 C CA . PRO A 1 535 ? -25.425 -13.521 16.571 1.00 78.19 535 PRO A CA 1
ATOM 4099 C C . PRO A 1 535 ? -25.985 -12.104 16.643 1.00 78.19 535 PRO A C 1
ATOM 4101 O O . PRO A 1 535 ? -26.525 -11.696 17.674 1.00 78.19 535 PRO A O 1
ATOM 4104 N N . LEU A 1 536 ? -25.860 -11.351 15.550 1.00 74.50 536 LEU A N 1
ATOM 4105 C CA . LEU A 1 536 ? -26.447 -10.021 15.498 1.00 74.50 536 LEU A CA 1
ATOM 4106 C C . LEU A 1 536 ? -27.964 -10.163 15.360 1.00 74.50 536 LEU A C 1
ATOM 4108 O O . LEU A 1 536 ? -28.422 -10.967 14.542 1.00 74.50 536 LEU A O 1
ATOM 4112 N N . PRO A 1 537 ? -28.752 -9.416 16.150 1.00 75.50 537 PRO A N 1
ATOM 4113 C CA . PRO A 1 537 ? -30.193 -9.509 16.059 1.00 75.50 537 PRO A CA 1
ATOM 4114 C C . PRO A 1 537 ? -30.658 -8.911 14.724 1.00 75.50 537 PRO A C 1
ATOM 4116 O O . PRO A 1 537 ? -30.101 -7.920 14.239 1.00 75.50 537 PRO A O 1
ATOM 4119 N N . ASP A 1 538 ? -31.674 -9.511 14.110 1.00 77.88 538 ASP A N 1
ATOM 4120 C CA . ASP A 1 538 ? -32.242 -8.963 12.880 1.00 77.88 538 ASP A CA 1
ATOM 4121 C C . ASP A 1 538 ? -33.090 -7.741 13.218 1.00 77.88 538 ASP A C 1
ATOM 4123 O O . ASP A 1 538 ? -34.109 -7.846 13.896 1.00 77.88 538 ASP A O 1
ATOM 4127 N N . MET A 1 539 ? -32.653 -6.572 12.748 1.00 77.94 539 MET A N 1
ATOM 4128 C CA . MET A 1 539 ? -33.329 -5.306 13.005 1.00 77.94 539 MET A CA 1
ATOM 4129 C C . MET A 1 539 ? -34.364 -5.002 11.926 1.00 77.94 539 MET A C 1
ATOM 4131 O O . MET A 1 539 ? -34.080 -5.042 10.728 1.00 77.94 539 MET A O 1
ATOM 4135 N N . LYS A 1 540 ? -35.552 -4.595 12.360 1.00 77.94 540 LYS A N 1
ATOM 4136 C CA . LYS A 1 540 ? -36.607 -4.046 11.519 1.00 77.94 540 LYS A CA 1
ATOM 4137 C C . LYS A 1 540 ? -36.871 -2.611 11.943 1.00 77.94 540 LYS A C 1
ATOM 4139 O O . LYS A 1 540 ? -37.140 -2.324 13.106 1.00 77.94 540 LYS A O 1
ATOM 4144 N N . VAL A 1 541 ? -36.816 -1.703 10.976 1.00 72.88 541 VAL A N 1
ATOM 4145 C CA . VAL A 1 541 ? -37.122 -0.288 11.187 1.00 72.88 541 VAL A CA 1
ATOM 4146 C C . VAL A 1 541 ? -38.442 0.013 10.498 1.00 72.88 541 VAL A C 1
ATOM 4148 O O . VAL A 1 541 ? -38.568 -0.157 9.287 1.00 72.88 541 VAL A O 1
ATOM 4151 N N . THR A 1 542 ? -39.438 0.455 11.260 1.00 75.44 542 THR A N 1
ATOM 4152 C CA . THR A 1 542 ? -40.727 0.889 10.715 1.00 75.44 542 THR A CA 1
ATOM 4153 C C . THR A 1 542 ? -40.995 2.344 11.065 1.00 75.44 542 THR A C 1
ATOM 4155 O O . THR A 1 542 ? -40.749 2.800 12.184 1.00 75.44 542 THR A O 1
ATOM 4158 N N . ASN A 1 543 ? -41.498 3.095 10.085 1.00 60.31 543 ASN A N 1
ATOM 4159 C CA . ASN A 1 543 ? -42.039 4.423 10.336 1.00 60.31 543 ASN A CA 1
ATOM 4160 C C . ASN A 1 543 ? -43.421 4.271 10.958 1.00 60.31 543 ASN A C 1
ATOM 4162 O O . ASN A 1 543 ? -44.295 3.617 10.388 1.00 60.31 543 ASN A O 1
ATOM 4166 N N . THR A 1 544 ? -43.638 4.910 12.099 1.00 59.34 544 THR A N 1
ATOM 4167 C CA . THR A 1 544 ? -44.982 5.038 12.649 1.00 59.34 544 THR A CA 1
ATOM 4168 C C . THR A 1 544 ? -45.694 6.221 11.987 1.00 59.34 544 THR A C 1
ATOM 4170 O O . THR A 1 544 ? -45.073 7.184 11.524 1.00 59.34 544 THR A O 1
ATOM 4173 N N . LEU A 1 545 ? -47.028 6.191 11.982 1.00 57.72 545 LEU A N 1
ATOM 4174 C CA . LEU A 1 545 ? -47.861 7.294 11.482 1.00 57.72 545 LEU A CA 1
ATOM 4175 C C . LEU A 1 545 ? -47.694 8.600 12.292 1.00 57.72 545 LEU A C 1
ATOM 4177 O O . LEU A 1 545 ? -48.188 9.648 11.885 1.00 57.72 545 LEU A O 1
ATOM 4181 N N . THR A 1 546 ? -46.986 8.562 13.424 1.00 56.03 546 THR A N 1
ATOM 4182 C CA . THR A 1 546 ? -46.828 9.664 14.384 1.00 56.03 546 THR A CA 1
ATOM 4183 C C . THR A 1 546 ? -45.439 10.313 14.371 1.00 56.03 546 THR A C 1
ATOM 4185 O O . THR A 1 546 ? -45.094 11.025 15.311 1.00 56.03 546 THR A O 1
ATOM 4188 N N . LYS A 1 547 ? -44.646 10.142 13.299 1.00 57.38 547 LYS A N 1
ATOM 4189 C CA . LYS A 1 547 ? -43.256 10.649 13.192 1.00 57.38 547 LYS A CA 1
ATOM 4190 C C . LYS A 1 547 ? -42.302 10.065 14.249 1.00 57.38 547 LYS A C 1
ATOM 4192 O O . LYS A 1 547 ? -41.304 10.700 14.586 1.00 57.38 547 LYS A O 1
ATOM 4197 N N . SER A 1 548 ? -42.588 8.873 14.767 1.00 64.38 548 SER A N 1
ATOM 4198 C CA . SER A 1 548 ? -41.623 8.085 15.533 1.00 64.38 548 SER A CA 1
ATOM 4199 C C . SER A 1 548 ? -41.098 6.927 14.685 1.00 64.38 548 SER A C 1
ATOM 4201 O O . SER A 1 548 ? -41.733 6.489 13.726 1.00 64.38 548 SER A O 1
ATOM 4203 N N . VAL A 1 549 ? -39.899 6.458 15.015 1.00 67.00 549 VAL A N 1
ATOM 4204 C CA . VAL A 1 549 ? -39.309 5.269 14.402 1.00 67.00 549 VAL A CA 1
ATOM 4205 C C . VAL A 1 549 ? -39.466 4.135 15.404 1.00 67.00 549 VAL A C 1
ATOM 4207 O O . VAL A 1 549 ? -39.009 4.260 16.540 1.00 67.00 549 VAL A O 1
ATOM 4210 N N . ALA A 1 550 ? -40.127 3.053 15.003 1.00 78.44 550 ALA A N 1
ATOM 4211 C CA . ALA A 1 550 ? -40.131 1.813 15.762 1.00 78.44 550 ALA A CA 1
ATOM 4212 C C . ALA A 1 550 ? -38.975 0.950 15.252 1.00 78.44 550 ALA A C 1
ATOM 4214 O O . ALA A 1 550 ? -38.937 0.566 14.080 1.00 78.44 550 ALA A O 1
ATOM 4215 N N . VAL A 1 551 ? -38.008 0.712 16.135 1.00 79.81 551 VAL A N 1
ATOM 4216 C CA . VAL A 1 551 ? -36.873 -0.176 15.895 1.00 79.81 551 VAL A CA 1
ATOM 4217 C C . VAL A 1 551 ? -37.144 -1.446 16.685 1.00 79.81 551 VAL A C 1
ATOM 4219 O O . VAL A 1 551 ? -37.172 -1.415 17.912 1.00 79.81 551 VAL A O 1
ATOM 4222 N N . GLU A 1 552 ? -37.386 -2.535 15.972 1.00 84.81 552 GLU A N 1
ATOM 4223 C CA . GLU A 1 552 ? -37.640 -3.862 16.526 1.00 84.81 552 GLU A CA 1
ATOM 4224 C C . GLU A 1 552 ? -36.449 -4.753 16.186 1.00 84.81 552 GLU A C 1
ATOM 4226 O O . GLU A 1 552 ? -35.827 -4.584 15.135 1.00 84.81 552 GLU A O 1
ATOM 4231 N N . TRP A 1 553 ? -36.123 -5.703 17.053 1.00 88.06 553 TRP A N 1
ATOM 4232 C CA . TRP A 1 553 ? -35.114 -6.711 16.761 1.00 88.06 553 TRP A CA 1
ATOM 4233 C C . TRP A 1 553 ? -35.473 -8.035 17.425 1.00 88.06 553 TRP A C 1
ATOM 4235 O O . TRP A 1 553 ? -36.263 -8.062 18.370 1.00 88.06 553 TRP A O 1
ATOM 4245 N N . ASP A 1 554 ? -34.944 -9.138 16.905 1.00 85.56 554 ASP A N 1
ATOM 4246 C CA . ASP A 1 554 ? -35.214 -10.459 17.464 1.00 85.56 554 ASP A CA 1
ATOM 4247 C C . ASP A 1 554 ? -34.284 -10.826 18.636 1.00 85.56 554 ASP A C 1
ATOM 4249 O O . ASP A 1 554 ? -33.219 -10.241 18.851 1.00 85.56 554 ASP A O 1
ATOM 4253 N N . ALA A 1 555 ? -34.705 -11.823 19.416 1.00 85.31 555 ALA A N 1
ATOM 4254 C CA . ALA A 1 555 ? -34.031 -12.247 20.644 1.00 85.31 555 ALA A CA 1
ATOM 4255 C C . ALA A 1 555 ? -32.884 -13.252 20.408 1.00 85.31 555 ALA A C 1
ATOM 4257 O O . ALA A 1 555 ? -32.401 -13.876 21.350 1.00 85.31 555 ALA A O 1
ATOM 4258 N N . ARG A 1 556 ? -32.423 -13.459 19.163 1.00 83.06 556 ARG A N 1
ATOM 4259 C CA . ARG A 1 556 ? -31.436 -14.522 18.863 1.00 83.06 556 ARG A CA 1
ATOM 4260 C C . ARG A 1 556 ? -30.081 -14.316 19.542 1.00 83.06 556 ARG A C 1
ATOM 4262 O O . ARG A 1 556 ? -29.361 -15.278 19.776 1.00 83.06 556 ARG A O 1
ATOM 4269 N N . ALA A 1 557 ? -29.728 -13.067 19.844 1.00 78.06 557 ALA A N 1
ATOM 4270 C CA . ALA A 1 557 ? -28.501 -12.749 20.565 1.00 78.06 557 ALA A CA 1
ATOM 4271 C C . ALA A 1 557 ? -28.586 -13.162 22.047 1.00 78.06 557 ALA A C 1
ATOM 4273 O O . ALA A 1 557 ? -27.554 -13.409 22.662 1.00 78.06 557 ALA A O 1
ATOM 4274 N N . GLU A 1 558 ? -29.798 -13.257 22.609 1.00 85.19 558 GLU A N 1
ATOM 4275 C CA . GLU A 1 558 ? -30.040 -13.527 24.034 1.00 85.19 558 GLU A CA 1
ATOM 4276 C C . GLU A 1 558 ? -29.756 -14.982 24.423 1.00 85.19 558 GLU A C 1
ATOM 4278 O O . GLU A 1 558 ? -29.535 -15.279 25.593 1.00 85.19 558 GLU A O 1
ATOM 4283 N N . THR A 1 559 ? -29.736 -15.899 23.451 1.00 81.62 559 THR A N 1
ATOM 4284 C CA . THR A 1 559 ? -29.453 -17.322 23.694 1.00 81.62 559 THR A CA 1
ATOM 4285 C C . THR A 1 559 ? -27.962 -17.629 23.848 1.00 81.62 559 THR A C 1
ATOM 4287 O O . THR A 1 559 ? -27.601 -18.766 24.143 1.00 81.62 559 THR A O 1
ATOM 4290 N N . GLU A 1 560 ? -27.083 -16.648 23.628 1.00 78.38 560 GLU A N 1
ATOM 4291 C CA . GLU A 1 560 ? -25.638 -16.833 23.756 1.00 78.38 560 GLU A CA 1
ATOM 4292 C C . GLU A 1 560 ? -25.187 -16.799 25.227 1.00 78.38 560 GLU A C 1
ATOM 4294 O O . GLU A 1 560 ? -25.527 -15.855 25.944 1.00 78.38 560 GLU A O 1
ATOM 4299 N N . PRO A 1 561 ? -24.344 -17.749 25.687 1.00 76.50 561 PRO A N 1
ATOM 4300 C CA . PRO A 1 561 ? -23.887 -17.810 27.082 1.00 76.50 561 PRO A CA 1
ATOM 4301 C C . PRO A 1 561 ? -23.175 -16.545 27.592 1.00 76.50 561 PRO A C 1
ATOM 4303 O O . PRO A 1 561 ? -23.094 -16.329 28.798 1.00 76.50 561 PRO A O 1
ATOM 4306 N N . GLY A 1 562 ? -22.636 -15.726 26.682 1.00 67.56 562 GLY A N 1
ATOM 4307 C CA . GLY A 1 562 ? -21.952 -14.463 26.978 1.00 67.56 562 GLY A CA 1
ATOM 4308 C C . GLY A 1 562 ? -22.783 -13.205 26.709 1.00 67.56 562 GLY A C 1
ATOM 4309 O O . GLY A 1 562 ? -22.217 -12.113 26.666 1.00 67.56 562 GLY A O 1
ATOM 4310 N N . PHE A 1 563 ? -24.093 -13.327 26.471 1.00 71.12 563 PHE A N 1
ATOM 4311 C CA . PHE A 1 563 ? -24.950 -12.175 26.213 1.00 71.12 563 PHE A CA 1
ATOM 4312 C C . PHE A 1 563 ? -25.046 -11.267 27.447 1.00 71.12 563 PHE A C 1
ATOM 4314 O O . PHE A 1 563 ? -25.542 -11.660 28.500 1.00 71.12 563 PHE A O 1
ATOM 4321 N N . ALA A 1 564 ? -24.582 -10.025 27.302 1.00 65.06 564 ALA A N 1
ATOM 4322 C CA . ALA A 1 564 ? -24.581 -9.021 28.369 1.00 65.06 564 ALA A CA 1
ATOM 4323 C C . ALA A 1 564 ? -25.655 -7.929 28.185 1.00 65.06 564 ALA A C 1
ATOM 4325 O O . ALA A 1 564 ? -25.727 -6.998 28.986 1.00 65.06 564 ALA A O 1
ATOM 4326 N N . GLY A 1 565 ? -26.474 -8.020 27.131 1.00 66.25 565 GLY A N 1
ATOM 4327 C CA . GLY A 1 565 ? -27.484 -7.023 26.772 1.00 66.25 565 GLY A CA 1
ATOM 4328 C C . GLY A 1 565 ? -27.256 -6.383 25.400 1.00 66.25 565 GLY A C 1
ATOM 4329 O O . GLY A 1 565 ? -26.228 -6.573 24.750 1.00 66.25 565 GLY A O 1
ATOM 4330 N N . TYR A 1 566 ? -28.230 -5.583 24.965 1.00 65.81 566 TYR A N 1
ATOM 4331 C CA . TYR A 1 566 ? -28.145 -4.796 23.735 1.00 65.81 566 TYR A CA 1
ATOM 4332 C C . TYR A 1 566 ? -27.622 -3.388 24.013 1.00 65.81 566 TYR A C 1
ATOM 4334 O O . TYR A 1 566 ? -28.004 -2.747 24.993 1.00 65.81 566 TYR A O 1
ATOM 4342 N N . LYS A 1 567 ? -26.811 -2.859 23.093 1.00 54.88 567 LYS A N 1
ATOM 4343 C CA . LYS A 1 567 ? -26.482 -1.433 23.048 1.00 54.88 567 LYS A CA 1
ATOM 4344 C C . LYS A 1 567 ? -27.036 -0.832 21.761 1.00 54.88 567 LYS A C 1
ATOM 4346 O O . LYS A 1 567 ? -26.609 -1.192 20.670 1.00 54.88 567 LYS A O 1
ATOM 4351 N N . VAL A 1 568 ? -27.984 0.092 21.900 1.00 57.03 568 VAL A N 1
ATOM 4352 C CA . VAL A 1 568 ? -28.574 0.816 20.769 1.00 57.03 568 VAL A CA 1
ATOM 4353 C C . VAL A 1 568 ? -27.824 2.127 20.585 1.00 57.03 568 VAL A C 1
ATOM 4355 O O . VAL A 1 568 ? -27.952 3.054 21.385 1.00 57.03 568 VAL A O 1
ATOM 4358 N N . TYR A 1 569 ? -27.042 2.207 19.514 1.00 47.19 569 TYR A N 1
ATOM 4359 C CA . TYR A 1 569 ? -26.382 3.439 19.110 1.00 47.19 569 TYR A CA 1
ATOM 4360 C C . TYR A 1 569 ? -27.351 4.253 18.255 1.00 47.19 569 TYR A C 1
ATOM 4362 O O . TYR A 1 569 ? -27.660 3.885 17.125 1.00 47.19 569 TYR A O 1
ATOM 4370 N N . LYS A 1 570 ? -27.853 5.365 18.802 1.00 44.16 570 LYS A N 1
ATOM 4371 C CA . LYS A 1 570 ? -28.594 6.358 18.020 1.00 44.16 570 LYS A CA 1
ATOM 4372 C C . LYS A 1 570 ? -27.672 7.528 17.710 1.00 44.16 570 LYS A C 1
ATOM 4374 O O . LYS A 1 570 ? -27.140 8.159 18.621 1.00 44.16 570 LYS A O 1
ATOM 4379 N N . SER A 1 571 ? -27.535 7.859 16.434 1.00 35.72 571 SER A N 1
ATOM 4380 C CA . SER A 1 571 ? -27.128 9.208 16.060 1.00 35.72 571 SER A CA 1
ATOM 4381 C C . SER A 1 571 ? -28.375 10.076 16.159 1.00 35.72 571 SER A C 1
ATOM 4383 O O . SER A 1 571 ? -29.332 9.887 15.407 1.00 35.72 571 SER A O 1
ATOM 4385 N N . SER A 1 572 ? -28.428 10.990 17.127 1.00 31.34 572 SER A N 1
ATOM 4386 C CA . SER A 1 572 ? -29.457 12.026 17.135 1.00 31.34 572 SER A CA 1
ATOM 4387 C C . SER A 1 572 ? -29.139 13.017 16.021 1.00 31.34 572 SER A C 1
ATOM 4389 O O . SER A 1 572 ? -28.583 14.083 16.276 1.00 31.34 572 SER A O 1
ATOM 4391 N N . GLN A 1 573 ? -29.456 12.669 14.780 1.00 30.89 573 GLN A N 1
ATOM 4392 C CA . GLN A 1 573 ? -29.443 13.641 13.704 1.00 30.89 573 GLN A CA 1
ATOM 4393 C C . GLN A 1 573 ? -30.786 13.690 12.986 1.00 30.89 573 GLN A C 1
ATOM 4395 O O . GLN A 1 573 ? -31.401 12.674 12.674 1.00 30.89 573 GLN A O 1
ATOM 4400 N N . TYR A 1 574 ? -31.176 14.936 12.719 1.00 30.92 574 TYR A N 1
ATOM 4401 C CA . TYR A 1 574 ? -32.262 15.389 11.856 1.00 30.92 574 TYR A CA 1
ATOM 4402 C C . TYR A 1 574 ? -33.665 15.462 12.476 1.00 30.92 574 TYR A C 1
ATOM 4404 O O . TYR A 1 574 ? -34.623 14.868 11.989 1.00 30.92 574 TYR A O 1
ATOM 4412 N N . LEU A 1 575 ? -33.858 16.384 13.428 1.00 31.56 575 LEU A N 1
ATOM 4413 C CA . LEU A 1 575 ? -35.041 17.241 13.286 1.00 31.56 575 LEU A CA 1
ATOM 4414 C C . LEU A 1 575 ? -34.871 17.992 11.958 1.00 31.56 575 LEU A C 1
ATOM 4416 O O . LEU A 1 575 ? -33.869 18.683 11.782 1.00 31.56 575 LEU A O 1
ATOM 4420 N N . LYS A 1 576 ? -35.815 17.841 11.017 1.00 33.78 576 LYS A N 1
ATOM 4421 C CA . LYS A 1 576 ? -35.888 18.691 9.818 1.00 33.78 576 LYS A CA 1
ATOM 4422 C C . LYS A 1 576 ? -36.036 20.141 10.279 1.00 33.78 576 LYS A C 1
ATOM 4424 O O . LYS A 1 576 ? -37.143 20.585 10.570 1.00 33.78 576 LYS A O 1
ATOM 4429 N N . LYS A 1 577 ? -34.926 20.857 10.382 1.00 40.56 577 LYS A N 1
ATOM 4430 C CA . LYS A 1 577 ? -34.892 22.297 10.605 1.00 40.56 577 LYS A CA 1
ATOM 4431 C C . LYS A 1 577 ? -34.117 22.944 9.468 1.00 40.56 577 LYS A C 1
ATOM 4433 O O . LYS A 1 577 ? -33.180 22.350 8.935 1.00 40.56 577 LYS A O 1
ATOM 4438 N N . TYR A 1 578 ? -34.589 24.112 9.048 1.00 36.16 578 TYR A N 1
ATOM 4439 C CA . TYR A 1 578 ? -34.079 24.833 7.890 1.00 36.16 578 TYR A CA 1
ATOM 4440 C C . TYR A 1 578 ? -32.660 25.318 8.177 1.00 36.16 578 TYR A C 1
ATOM 4442 O O . TYR A 1 578 ? -32.450 26.276 8.912 1.00 36.16 578 TYR A O 1
ATOM 4450 N N . PHE A 1 579 ? -31.678 24.634 7.590 1.00 33.31 579 PHE A N 1
ATOM 4451 C CA . PHE A 1 579 ? -30.262 24.926 7.806 1.00 33.31 579 PHE A CA 1
ATOM 4452 C C . PHE A 1 579 ? -29.922 26.385 7.487 1.00 33.31 579 PHE A C 1
ATOM 4454 O O . PHE A 1 579 ? -29.101 26.942 8.198 1.00 33.31 579 PHE A O 1
ATOM 4461 N N . LEU A 1 580 ? -30.616 26.995 6.512 1.00 36.31 580 LEU A N 1
ATOM 4462 C CA . LEU A 1 580 ? -30.498 28.392 6.064 1.00 36.31 580 LEU A CA 1
ATOM 4463 C C . LEU A 1 580 ? -30.712 29.445 7.166 1.00 36.31 580 LEU A C 1
ATOM 4465 O O . LEU A 1 580 ? -30.192 30.550 7.041 1.00 36.31 580 LEU A O 1
ATOM 4469 N N . GLU A 1 581 ? -31.443 29.117 8.231 1.00 33.25 581 GLU A N 1
ATOM 4470 C CA . GLU A 1 581 ? -31.798 30.072 9.290 1.00 33.25 581 GLU A CA 1
ATOM 4471 C C . GLU A 1 581 ? -30.874 29.980 10.516 1.00 33.25 581 GLU A C 1
ATOM 4473 O O . GLU A 1 581 ? -30.708 30.966 11.230 1.00 33.25 581 GLU A O 1
ATOM 4478 N N . GLU A 1 582 ? -30.241 28.826 10.763 1.00 35.56 582 GLU A N 1
ATOM 4479 C CA . GLU A 1 582 ? -29.555 28.549 12.042 1.00 35.56 582 GLU A CA 1
ATOM 4480 C C . GLU A 1 582 ? -28.089 28.074 11.912 1.00 35.56 582 GLU A C 1
ATOM 4482 O O . GLU A 1 582 ? -27.407 27.919 1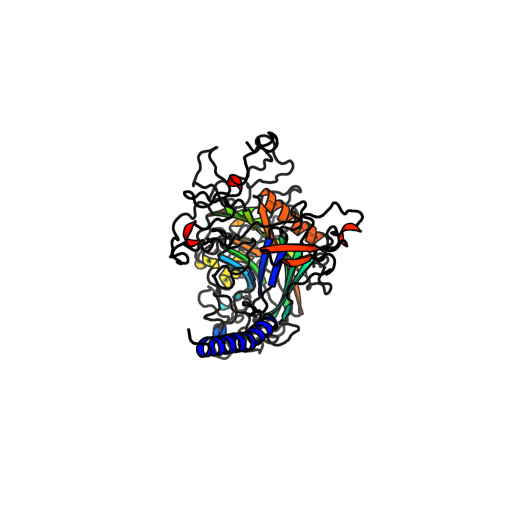2.930 1.00 35.56 582 GLU A O 1
ATOM 4487 N N . GLY A 1 583 ? -27.565 27.867 10.695 1.00 37.03 583 GLY A N 1
ATOM 4488 C CA . GLY A 1 583 ? -26.187 27.395 10.482 1.00 37.03 583 GLY A CA 1
ATOM 4489 C C . GLY A 1 583 ? -26.019 25.868 10.549 1.00 37.03 583 GLY A C 1
ATOM 4490 O O . GLY A 1 583 ? -26.790 25.158 11.197 1.00 37.03 583 GLY A O 1
ATOM 4491 N N . MET A 1 584 ? -24.984 25.334 9.883 1.00 34.19 584 MET A N 1
ATOM 4492 C CA . MET A 1 584 ? -24.605 23.915 9.985 1.00 34.19 584 MET A CA 1
ATOM 4493 C C . MET A 1 584 ? -24.105 23.605 11.401 1.00 34.19 584 MET A C 1
ATOM 4495 O O . MET A 1 584 ? -23.067 24.115 11.818 1.00 34.19 584 MET A O 1
ATOM 4499 N N . ARG A 1 585 ? -24.797 22.720 12.128 1.00 37.91 585 ARG A N 1
ATOM 4500 C CA . ARG A 1 585 ? -24.240 22.094 13.332 1.00 37.91 585 ARG A CA 1
ATOM 4501 C C . ARG A 1 585 ? -23.642 20.754 12.962 1.00 37.91 585 ARG A C 1
ATOM 4503 O O . ARG A 1 585 ? -24.356 19.791 12.701 1.00 37.91 585 ARG A O 1
ATOM 4510 N N . VAL A 1 586 ? -22.327 20.705 12.977 1.00 35.88 586 VAL A N 1
ATOM 4511 C CA . VAL A 1 586 ? -21.594 19.452 13.033 1.00 35.88 586 VAL A CA 1
ATOM 4512 C C . VAL A 1 586 ? -21.385 19.104 14.531 1.00 35.88 586 VAL A C 1
ATOM 4514 O O . VAL A 1 586 ? -21.541 20.001 15.353 1.00 35.88 586 VAL A O 1
ATOM 4517 N N . VAL A 1 587 ? -21.173 17.827 14.905 1.00 34.69 587 VAL A N 1
ATOM 4518 C CA . VAL A 1 587 ? -20.636 17.215 16.177 1.00 34.69 587 VAL A CA 1
ATOM 4519 C C . VAL A 1 587 ? -19.989 18.140 17.256 1.00 34.69 587 VAL A C 1
ATOM 4521 O O . VAL A 1 587 ? -19.978 17.778 18.428 1.00 34.69 587 VAL A O 1
ATOM 4524 N N . ASP A 1 588 ? -19.574 19.366 16.940 1.00 32.38 588 ASP A N 1
ATOM 4525 C CA . ASP A 1 588 ? -18.953 20.400 17.789 1.00 32.38 588 ASP A CA 1
ATOM 4526 C C . ASP A 1 588 ? -19.801 20.922 18.962 1.00 32.38 588 ASP A C 1
ATOM 4528 O O . ASP A 1 588 ? -19.312 21.691 19.786 1.00 32.38 588 ASP A O 1
ATOM 4532 N N . ARG A 1 589 ? -21.069 20.517 19.091 1.00 36.00 589 ARG A N 1
ATOM 4533 C CA . ARG A 1 589 ? -21.936 20.939 20.211 1.00 36.00 589 ARG A CA 1
ATOM 4534 C C . ARG A 1 589 ? -22.184 19.838 21.239 1.00 36.00 589 ARG A C 1
ATOM 4536 O O . ARG A 1 589 ? -23.052 19.992 22.093 1.00 36.00 589 ARG A O 1
ATOM 4543 N N . TYR A 1 590 ? -21.444 18.729 21.177 1.00 35.50 590 TYR A N 1
ATOM 4544 C CA . TYR A 1 590 ? -21.553 17.655 22.170 1.00 35.50 590 TYR A CA 1
ATOM 4545 C C . TYR A 1 590 ? -21.355 18.182 23.606 1.00 35.50 590 TYR A C 1
ATOM 4547 O O . TYR A 1 590 ? -22.124 17.837 24.500 1.00 35.50 590 TYR A O 1
ATOM 4555 N N . GLN A 1 591 ? -20.422 19.125 23.787 1.00 34.53 591 GLN A N 1
ATOM 4556 C CA . GLN A 1 591 ? -20.177 19.837 25.050 1.00 34.53 591 GLN A CA 1
ATOM 4557 C C . GLN A 1 591 ? -21.342 20.729 25.525 1.00 34.53 591 GLN A C 1
ATOM 4559 O O . GLN A 1 591 ? -21.476 20.955 26.721 1.00 34.53 591 GLN A O 1
ATOM 4564 N N . GLU A 1 592 ? -22.191 21.240 24.628 1.00 36.91 592 GLU A N 1
ATOM 4565 C CA . GLU A 1 592 ? -23.318 22.123 24.987 1.00 36.91 592 GLU A CA 1
ATOM 4566 C C . GLU A 1 592 ? -24.588 21.345 25.364 1.00 36.91 592 GLU A C 1
ATOM 4568 O O . GLU A 1 592 ? -25.503 21.895 25.974 1.00 36.91 592 GLU A O 1
ATOM 4573 N N . ASN A 1 593 ? -24.648 20.061 25.001 1.00 31.30 593 ASN A N 1
ATOM 4574 C CA . ASN A 1 593 ? -25.775 19.170 25.286 1.00 31.30 593 ASN A CA 1
ATOM 4575 C C . ASN A 1 593 ? -25.548 18.298 26.530 1.00 31.30 593 ASN A C 1
ATOM 4577 O O . ASN A 1 593 ? -26.396 17.470 26.865 1.00 31.30 593 ASN A O 1
ATOM 4581 N N . MET A 1 594 ? -24.421 18.481 27.217 1.00 30.86 594 MET A N 1
ATOM 4582 C CA . MET A 1 594 ? -24.169 17.922 28.537 1.00 30.86 594 MET A CA 1
ATOM 4583 C C . MET A 1 594 ? -24.115 19.076 29.531 1.00 30.86 594 MET A C 1
ATOM 4585 O O . MET A 1 594 ? -23.355 20.020 29.347 1.00 30.86 594 MET A O 1
ATOM 4589 N N . THR A 1 595 ? -24.894 19.013 30.610 1.00 36.75 595 THR A N 1
ATOM 4590 C CA . THR A 1 595 ? -24.525 19.776 31.806 1.00 36.75 595 THR A CA 1
ATOM 4591 C C . THR A 1 595 ? -23.210 19.168 32.288 1.00 36.75 595 THR A C 1
ATOM 4593 O O . THR A 1 595 ? -23.205 17.962 32.549 1.00 36.75 595 THR A O 1
ATOM 4596 N N . PRO A 1 596 ? -22.095 19.920 32.358 1.00 36.16 596 PRO A N 1
ATOM 4597 C CA . PRO A 1 596 ? -20.825 19.365 32.799 1.00 36.16 596 PRO A CA 1
ATOM 4598 C C . PRO A 1 596 ? -21.002 18.769 34.193 1.00 36.16 596 PRO A C 1
ATOM 4600 O O . PRO A 1 596 ? -21.188 19.486 35.176 1.00 36.16 596 PRO A O 1
ATOM 4603 N N . GLY A 1 597 ? -20.993 17.441 34.277 1.00 38.44 597 GLY A N 1
ATOM 4604 C CA . GLY A 1 597 ? -20.809 16.768 35.549 1.00 38.44 597 GLY A CA 1
ATOM 4605 C C . GLY A 1 597 ? -19.386 17.046 36.034 1.00 38.44 597 GLY A C 1
ATOM 4606 O O . GLY A 1 597 ? -18.489 17.233 35.205 1.00 38.44 597 GLY A O 1
ATOM 4607 N N . PRO A 1 598 ? -19.139 17.090 37.352 1.00 33.03 598 PRO A N 1
ATOM 4608 C CA . PRO A 1 598 ? -17.774 17.102 37.853 1.00 33.03 598 PRO A CA 1
ATOM 4609 C C . PRO A 1 598 ? -17.039 15.904 37.248 1.00 33.03 598 PRO A C 1
ATOM 4611 O O . PRO A 1 598 ? -17.414 14.759 37.492 1.00 33.03 598 PRO A O 1
ATOM 4614 N N . ILE A 1 599 ? -16.027 16.175 36.420 1.00 37.22 599 ILE A N 1
ATOM 4615 C CA . ILE A 1 599 ? -15.168 15.127 35.871 1.00 37.22 599 ILE A CA 1
ATOM 4616 C C . ILE A 1 599 ? -14.516 14.442 37.082 1.00 37.22 599 ILE A C 1
ATOM 4618 O O . ILE A 1 599 ? -13.877 15.150 37.877 1.00 37.22 599 ILE A O 1
ATOM 4622 N N . PRO A 1 600 ? -14.698 13.121 37.261 1.00 38.94 600 PRO A N 1
ATOM 4623 C CA . PRO A 1 600 ? -13.980 12.359 38.273 1.00 38.94 600 PRO A CA 1
ATOM 4624 C C . PRO A 1 600 ? -12.484 12.679 38.181 1.00 38.94 600 PRO A C 1
ATOM 4626 O O . PRO A 1 600 ? -11.938 12.797 37.085 1.00 38.94 600 PRO A O 1
ATOM 4629 N N . ALA A 1 601 ? -11.837 12.953 39.315 1.00 37.06 601 ALA A N 1
ATOM 4630 C CA . ALA A 1 601 ? -10.478 13.504 39.329 1.00 37.06 601 ALA A CA 1
ATOM 4631 C C . ALA A 1 601 ? -9.444 12.583 38.650 1.00 37.06 601 ALA A C 1
ATOM 4633 O O . ALA A 1 601 ? -8.420 13.059 38.179 1.00 37.06 601 ALA A O 1
ATOM 4634 N N . ASP A 1 602 ? -9.755 11.295 38.561 1.00 37.28 602 ASP A N 1
ATOM 4635 C CA . ASP A 1 602 ? -9.023 10.225 37.886 1.00 37.28 602 ASP A CA 1
ATOM 4636 C C . ASP A 1 602 ? -9.213 10.191 36.358 1.00 37.28 602 ASP A C 1
ATOM 4638 O O . ASP A 1 602 ? -8.445 9.536 35.660 1.00 37.28 602 ASP A O 1
ATOM 4642 N N . LEU A 1 603 ? -10.209 10.906 35.825 1.00 31.84 603 LEU A N 1
ATOM 4643 C CA . LEU A 1 603 ? -10.490 11.025 34.387 1.00 31.84 603 LEU A CA 1
ATOM 4644 C C . LEU A 1 603 ? -10.122 12.398 33.815 1.00 31.84 603 LEU A C 1
ATOM 4646 O O . LEU A 1 603 ? -10.209 12.617 32.604 1.00 31.84 603 LEU A O 1
ATOM 4650 N N . LYS A 1 604 ? -9.707 13.336 34.671 1.00 29.27 604 LYS A N 1
ATOM 4651 C CA . LYS A 1 604 ? -9.095 14.585 34.227 1.00 29.27 604 LYS A CA 1
ATOM 4652 C C . LYS A 1 604 ? -7.673 14.272 33.779 1.00 29.27 604 LYS A C 1
ATOM 4654 O O . LYS A 1 604 ? -6.821 13.959 34.606 1.00 29.27 604 LYS A O 1
ATOM 4659 N N . LYS A 1 605 ? -7.404 14.393 32.477 1.00 25.06 605 LYS A N 1
ATOM 4660 C CA . LYS A 1 605 ? -6.025 14.655 32.061 1.00 25.06 605 LYS A CA 1
ATOM 4661 C C . LYS A 1 605 ? -5.607 16.029 32.626 1.00 25.06 605 LYS A C 1
ATOM 4663 O O . LYS A 1 605 ? -6.483 16.883 32.777 1.00 25.06 605 LYS A O 1
ATOM 4668 N N . PRO A 1 606 ? -4.329 16.203 32.991 1.00 35.78 606 PRO A N 1
ATOM 4669 C CA . PRO A 1 606 ? -3.799 17.463 33.512 1.00 35.78 606 PRO A CA 1
ATOM 4670 C C . PRO A 1 606 ? -4.067 18.642 32.582 1.00 35.78 606 PRO A C 1
ATOM 4672 O O . PRO A 1 606 ? -3.937 18.441 31.351 1.00 35.78 606 PRO A O 1
#

Sequence (606 aa):
MNMTRQKGLLVAILALLFAVAPVSLFAQTAPATSTVNYPGGGVIQAGDVWESFLPMSFTPSYSDAGTYTTLGFRNFLRLGNFDRAWSTPATHWPAAWWYTNYWYKNAWAGAYDPDPTFNPTQIGGVANPSYFSAAAGGNNYAQITYKSTLNGGTDPTRHYTVEPYWVDGTRRQHAVYEAAWPSNLGIDVKLRAHGFQGPNWNNLNDYVIIEFEFKNTGNLDMNMDGVAEKVNNTIKAFAFAFSEERYMSVGSYLGGVRNANDITLTPLVAQGAWVDDLDANGAPWAFATMYPHASVLNPTAGNTDLGFNTGARKWYTDIWSGFVMIDAKQGGLPADRSKSVVGNPTKKTLYGTDPIGVGPERGWYMSSGSQAQTYSTGNPMAQFLTATGTWFLDAGRSRATNAANFNLNPNPNFFTAGIAGDMTTFVPKLVGATRPDGDFKASGVFDGPPHEDGKADATTNYPNGWGKLSKGSSNTENFNGDMFAGVGPFSLAPGESMTIVMATVAGYRLEGIQKSVRAARWAYAQDYKLPVLPPLPDMKVTNTLTKSVAVEWDARAETEPGFAGYKVYKSSQYLKKYFLEEGMRVVDRYQENMTPGPIPADLKKP

pLDDT: mean 76.86, std 20.32, range [25.06, 98.81]

Secondary structure (DSSP, 8-state):
--HHHHHHHHHHHHHHHHHHHHHHHHTTSS------SSTT-EEEEETTEEEEEEETTTS--TTTTTTHHHH-B--SEEES-TTSS--S-EEBS-TTSSEEEEEEEEEEEEEE-S-TTSS-SEETTEE-TT--TTSTTTTSEEE--B-TTSTTTT-TTTSEEEEEEESSTTT--EEEEEEEE--TTSEEEEEEEEEE----GGGTTSEEEEEEEEEE-S-B-SS-SSS-SBSS--EEEEEEEEEEEEEE---B-TTS-B--S---S-GGGEEEEEE-SB-TTSSB--EEEEEE--SSSSPPTT---TTEESTTT-EE--EEEEEEEEEEEES---SSTT--STTSPB---TTS--SS-SGGGTTSSSEEE--GGGG-TT-HHHHHHHHHGGGEEESSTT--SSGGG-EEEEPTTTEEEEETTEEEEEEE-SS-------SGGGG--BSS----BSBSSSS-B-TTSTTB--SEEEEE--SS--EEEEEEEEEE-TT-EEEEEEEEEEEEHHHHHHHHHHHHHHHHHTTT-PPPPPPPP-EEEEE-TTS-EEEEE-GGGGGSTT----------------HHHH----GGGGGGSS------TTT---